Protein AF-A0A6I2V123-F1 (afdb_monomer)

Sequence (409 aa):
MFITFLPEGRRCRIRRNETILETARRNGVTIDSSCHGTRCCGRCRVRVAADEREEKLPAGEPLLRPADNRERMALSPAERNDGWHLACLSIPRHSIFVTVPSPARPLLIPTADGERLPGFDCNHAGSEEIPPFVIRKFGASYWDAYQYAPLMSAAASLIADSNGDPVCKLPFCVTIEAGAFGAEIVFPEAGHLPLPGGYRFHSVQELADLPDIDFSKGRIAEVLRAIRLLHAVGRPCVLKVEAPFTVLSMLMDSMVLFRGLRKERKFIETAMAKIRRNLVRYIGLAFEAGAEMISYADPSGVVEFVGPKIFREVSGRETVRLLKEVAGLRPGGIVHVCGKTSTSLEYMHLCTSETYELTGKHNFAEALLSVYDRHKVSITGHNCILVTAVPIPHQKVSFLHFPDDPDTG

InterPro domains:
  IPR000257 Uroporphyrinogen decarboxylase (URO-D) [PF01208] (139-381)
  IPR001041 2Fe-2S ferredoxin-type iron-sulfur binding domain [PF00111] (7-92)
  IPR001041 2Fe-2S ferredoxin-type iron-sulfur binding domain [PS51085] (1-104)
  IPR001041 2Fe-2S ferredoxin-type iron-sulfur binding domain [cd00207] (1-99)
  IPR012675 Beta-grasp domain superfamily [G3DSA:3.10.20.30] (1-105)
  IPR036010 2Fe-2S ferredoxin-like superfamily [SSF54292] (2-102)
  IPR038071 UROD/MetE-like superfamily [G3DSA:3.20.20.210] (113-386)
  IPR038071 UROD/MetE-like superfamily [SSF51726] (139-367)
  IPR052024 Methylcobamide/Methylated-thiol:CoM methyltransferase [PTHR47099] (134-374)

Organism: NCBI:txid2652285

Structure (mmCIF, N/CA/C/O backbone):
data_AF-A0A6I2V123-F1
#
_entry.id   AF-A0A6I2V123-F1
#
loop_
_atom_site.group_PDB
_atom_site.id
_atom_site.type_symbol
_atom_site.label_atom_id
_atom_site.label_alt_id
_atom_site.label_comp_id
_atom_site.label_asym_id
_atom_site.label_entity_id
_atom_site.label_seq_id
_atom_site.pdbx_PDB_ins_code
_atom_site.Cartn_x
_atom_site.Cartn_y
_atom_site.Cartn_z
_atom_site.occupancy
_atom_site.B_iso_or_equiv
_atom_site.auth_seq_id
_atom_site.auth_comp_id
_atom_site.auth_asym_id
_atom_site.auth_atom_id
_atom_site.pdbx_PDB_model_num
ATOM 1 N N . MET A 1 1 ? 25.988 -20.827 3.212 1.00 84.81 1 MET A N 1
ATOM 2 C CA . MET A 1 1 ? 26.289 -19.540 2.557 1.00 84.81 1 MET A CA 1
ATOM 3 C C . MET A 1 1 ? 25.852 -18.398 3.447 1.00 84.81 1 MET A C 1
ATOM 5 O O . MET A 1 1 ? 24.787 -18.477 4.066 1.00 84.81 1 MET A O 1
ATOM 9 N N . PHE A 1 2 ? 26.667 -17.355 3.506 1.00 88.25 2 PHE A N 1
ATOM 10 C CA . PHE A 1 2 ? 26.444 -16.181 4.341 1.00 88.25 2 PHE A CA 1
ATOM 11 C C . PHE A 1 2 ? 26.608 -14.893 3.533 1.00 88.25 2 PHE A C 1
ATOM 13 O O . PHE A 1 2 ? 27.440 -14.833 2.635 1.00 88.25 2 PHE A O 1
ATOM 20 N N . ILE A 1 3 ? 25.840 -13.861 3.880 1.00 91.31 3 ILE A N 1
ATOM 21 C CA . ILE A 1 3 ? 26.137 -12.481 3.487 1.00 91.31 3 ILE A CA 1
ATOM 22 C C . ILE A 1 3 ? 26.745 -11.786 4.694 1.00 91.31 3 ILE A C 1
ATOM 24 O O . ILE A 1 3 ? 26.155 -11.812 5.774 1.00 91.31 3 ILE A O 1
ATOM 28 N N . THR A 1 4 ? 27.885 -11.133 4.515 1.00 90.75 4 THR A N 1
ATOM 29 C CA . THR A 1 4 ? 28.401 -10.180 5.501 1.00 90.75 4 THR A CA 1
ATOM 30 C C . THR A 1 4 ? 28.123 -8.764 5.009 1.00 90.75 4 THR A C 1
ATOM 32 O O . THR A 1 4 ? 28.700 -8.338 4.010 1.00 90.75 4 THR A O 1
ATOM 35 N N . PHE A 1 5 ? 27.234 -8.043 5.695 1.00 88.56 5 PHE A N 1
ATOM 36 C CA . PHE A 1 5 ? 26.906 -6.658 5.366 1.00 88.56 5 PHE A CA 1
ATOM 37 C C . PHE A 1 5 ? 27.927 -5.699 5.980 1.00 88.56 5 PHE A C 1
ATOM 39 O O . PHE A 1 5 ? 28.125 -5.686 7.194 1.00 88.56 5 PHE A O 1
ATOM 46 N N . LEU A 1 6 ? 28.567 -4.891 5.142 1.00 87.38 6 LEU A N 1
ATOM 47 C CA . LEU A 1 6 ? 29.505 -3.837 5.525 1.00 87.38 6 LEU A CA 1
ATOM 48 C C . LEU A 1 6 ? 28.826 -2.462 5.389 1.00 87.38 6 LEU A C 1
ATOM 50 O O . LEU A 1 6 ? 27.975 -2.312 4.510 1.00 87.38 6 LEU A O 1
ATOM 54 N N . PRO A 1 7 ? 29.191 -1.459 6.214 1.00 79.69 7 PRO A N 1
ATOM 55 C CA . PRO A 1 7 ? 30.296 -1.460 7.183 1.00 79.69 7 PRO A CA 1
ATOM 56 C C . PRO A 1 7 ? 29.967 -2.096 8.544 1.00 79.69 7 PRO A C 1
ATOM 58 O O . PRO A 1 7 ? 30.878 -2.313 9.333 1.00 79.69 7 PRO A O 1
ATOM 61 N N . GLU A 1 8 ? 28.703 -2.428 8.821 1.00 80.19 8 GLU A N 1
ATOM 62 C CA . GLU A 1 8 ? 28.262 -2.945 10.131 1.00 80.19 8 GLU A CA 1
ATOM 63 C C . GLU A 1 8 ? 28.894 -4.290 10.539 1.00 80.19 8 GLU A C 1
ATOM 65 O O . GLU A 1 8 ? 28.833 -4.675 11.704 1.00 80.19 8 GLU A O 1
ATOM 70 N N . GLY A 1 9 ? 29.458 -5.044 9.592 1.00 82.31 9 GLY A N 1
ATOM 71 C CA . GLY A 1 9 ? 30.039 -6.366 9.834 1.00 82.31 9 GLY A CA 1
ATOM 72 C C . GLY A 1 9 ? 29.000 -7.452 10.136 1.00 82.31 9 GLY A C 1
ATOM 73 O O . GLY A 1 9 ? 29.358 -8.539 10.593 1.00 82.31 9 GLY A O 1
ATOM 74 N N . ARG A 1 10 ? 27.709 -7.192 9.887 1.00 82.25 10 ARG A N 1
ATOM 75 C CA . ARG A 1 10 ? 26.619 -8.102 10.255 1.00 82.25 10 ARG A CA 1
ATOM 76 C C . ARG A 1 10 ? 26.591 -9.315 9.329 1.00 82.25 10 ARG A C 1
ATOM 78 O O . ARG A 1 10 ? 26.244 -9.209 8.152 1.00 82.25 10 ARG A O 1
ATOM 85 N N . ARG A 1 11 ? 26.929 -10.487 9.870 1.00 89.50 11 ARG A N 1
ATOM 86 C CA . ARG A 1 11 ? 26.933 -11.759 9.137 1.00 89.50 11 ARG A CA 1
ATOM 87 C C . ARG A 1 11 ? 25.583 -12.462 9.253 1.00 89.50 11 ARG A C 1
ATOM 89 O O . ARG A 1 11 ? 25.158 -12.845 10.338 1.00 89.50 11 ARG A O 1
ATOM 96 N N . CYS A 1 12 ? 24.930 -12.661 8.117 1.00 88.25 12 CYS A N 1
ATOM 97 C CA . CYS A 1 12 ? 23.576 -13.188 8.007 1.00 88.25 12 CYS A CA 1
ATOM 98 C C . CYS A 1 12 ? 23.572 -14.480 7.187 1.00 88.25 12 CYS A C 1
ATOM 100 O O . CYS A 1 12 ? 24.242 -14.585 6.160 1.00 88.25 12 CYS A O 1
ATOM 102 N N . ARG A 1 13 ? 22.797 -15.480 7.617 1.00 87.81 13 ARG A N 1
ATOM 103 C CA . ARG A 1 13 ? 22.613 -16.726 6.857 1.00 87.81 13 ARG A CA 1
ATOM 104 C C . ARG A 1 13 ? 21.603 -16.516 5.725 1.00 87.81 13 ARG A C 1
ATOM 106 O O . ARG A 1 13 ? 20.495 -16.045 5.988 1.00 87.81 13 ARG A O 1
ATOM 113 N N . ILE A 1 14 ? 21.970 -16.942 4.516 1.00 85.06 14 ILE A N 1
ATOM 114 C CA . ILE A 1 14 ? 21.148 -16.851 3.296 1.00 85.06 14 ILE A CA 1
ATOM 115 C C . ILE A 1 14 ? 20.190 -18.049 3.219 1.00 85.06 14 ILE A C 1
ATOM 117 O O . ILE A 1 14 ? 20.600 -19.186 3.485 1.00 85.06 14 ILE A O 1
ATOM 121 N N . ARG A 1 15 ? 18.920 -17.815 2.871 1.00 82.12 15 ARG A N 1
ATOM 122 C CA . ARG A 1 15 ? 17.950 -18.858 2.497 1.00 82.12 15 ARG A CA 1
ATOM 123 C C . ARG A 1 15 ? 18.047 -19.172 1.001 1.00 82.12 15 ARG A C 1
ATOM 125 O O . ARG A 1 15 ? 18.582 -18.400 0.212 1.00 82.12 15 ARG A O 1
ATOM 132 N N . ARG A 1 16 ? 17.555 -20.341 0.592 1.00 76.19 16 ARG A N 1
ATOM 133 C CA . ARG A 1 16 ? 17.550 -20.725 -0.826 1.00 76.19 16 ARG A CA 1
ATOM 134 C C . ARG A 1 16 ? 16.728 -19.704 -1.626 1.00 76.19 16 ARG A C 1
ATOM 136 O O . ARG A 1 16 ? 15.660 -19.320 -1.176 1.00 76.19 16 ARG A O 1
ATOM 143 N N . ASN A 1 17 ? 17.245 -19.270 -2.779 1.00 77.12 17 ASN A N 1
ATOM 144 C CA . ASN A 1 17 ? 16.608 -18.291 -3.675 1.00 77.12 17 ASN A CA 1
ATOM 145 C C . ASN A 1 17 ? 16.329 -16.894 -3.072 1.00 77.12 17 ASN A C 1
ATOM 147 O O . ASN A 1 17 ? 15.628 -16.100 -3.696 1.00 77.12 17 ASN A O 1
ATOM 151 N N . GLU A 1 18 ? 16.922 -16.562 -1.920 1.00 82.81 18 GLU A N 1
ATOM 152 C CA . GLU A 1 18 ? 16.744 -15.265 -1.256 1.00 82.81 18 GLU A CA 1
ATOM 153 C C . GLU A 1 18 ? 17.594 -14.175 -1.912 1.00 82.81 18 GLU A C 1
ATOM 155 O O . GLU A 1 18 ? 18.779 -14.365 -2.198 1.00 82.81 18 GLU A O 1
ATOM 160 N N . THR A 1 19 ? 16.987 -13.014 -2.153 1.00 88.31 19 THR A N 1
ATOM 161 C CA . THR A 1 19 ? 17.714 -11.842 -2.639 1.00 88.31 19 THR A CA 1
ATOM 162 C C . THR A 1 19 ? 18.551 -11.210 -1.524 1.00 88.31 19 THR A C 1
ATOM 164 O O . THR A 1 19 ? 18.300 -11.397 -0.326 1.00 88.31 19 THR A O 1
ATOM 167 N N . ILE A 1 20 ? 19.545 -10.403 -1.901 1.00 89.88 20 ILE A N 1
ATOM 168 C CA . ILE A 1 20 ? 20.339 -9.626 -0.938 1.00 89.88 20 ILE A CA 1
ATOM 169 C C . ILE A 1 20 ? 19.429 -8.696 -0.118 1.00 89.88 20 ILE A C 1
ATOM 171 O O . ILE A 1 20 ? 19.618 -8.577 1.092 1.00 89.88 20 ILE A O 1
ATOM 175 N N . LEU A 1 21 ? 18.424 -8.067 -0.745 1.00 84.94 21 LEU A N 1
ATOM 176 C CA . LEU A 1 21 ? 17.516 -7.142 -0.059 1.00 84.94 21 LEU A CA 1
ATOM 177 C C . LEU A 1 21 ? 16.615 -7.853 0.961 1.00 84.94 21 LEU A C 1
ATOM 179 O O . LEU A 1 21 ? 16.441 -7.346 2.066 1.00 84.94 21 LEU A O 1
ATOM 183 N N . GLU A 1 22 ? 16.056 -9.013 0.614 1.00 79.38 22 GLU A N 1
ATOM 184 C CA . GLU A 1 22 ? 15.248 -9.818 1.546 1.00 79.38 22 GLU A CA 1
ATOM 185 C C . GLU A 1 22 ? 16.093 -10.273 2.743 1.00 79.38 22 GLU A C 1
ATOM 187 O O . GLU A 1 22 ? 15.692 -10.096 3.897 1.00 79.38 22 GLU A O 1
ATOM 192 N N . THR A 1 23 ? 17.320 -10.744 2.478 1.00 85.06 23 THR A N 1
ATOM 193 C CA . THR A 1 23 ? 18.261 -11.133 3.537 1.00 85.06 23 THR A CA 1
ATOM 194 C C . THR A 1 23 ? 18.589 -9.949 4.450 1.00 85.06 23 THR A C 1
ATOM 196 O O . THR A 1 23 ? 18.625 -10.111 5.670 1.00 85.06 23 THR A O 1
ATOM 199 N N . ALA A 1 24 ? 18.807 -8.756 3.891 1.00 84.06 24 ALA A N 1
ATOM 200 C CA . ALA A 1 24 ? 19.090 -7.548 4.662 1.00 84.06 24 ALA A CA 1
ATOM 201 C C . ALA A 1 24 ? 17.921 -7.187 5.590 1.00 84.06 24 ALA A C 1
ATOM 203 O O . ALA A 1 24 ? 18.110 -7.066 6.801 1.00 84.06 24 ALA A O 1
ATOM 204 N N . ARG A 1 25 ? 16.696 -7.127 5.050 1.00 79.50 25 ARG A N 1
ATOM 205 C CA . ARG A 1 25 ? 15.478 -6.778 5.800 1.00 79.50 25 ARG A CA 1
ATOM 206 C C . ARG A 1 25 ? 15.217 -7.707 6.971 1.00 79.50 25 ARG A C 1
ATOM 208 O O . ARG A 1 25 ? 15.036 -7.244 8.093 1.00 79.50 25 ARG A O 1
ATOM 215 N N . ARG A 1 26 ? 15.265 -9.019 6.729 1.00 77.69 26 ARG A N 1
ATOM 216 C CA . ARG A 1 26 ? 15.027 -10.037 7.761 1.00 77.69 26 ARG A CA 1
ATOM 217 C C . ARG A 1 26 ? 16.017 -9.955 8.922 1.00 77.69 26 ARG A C 1
ATOM 219 O O . ARG A 1 26 ? 15.703 -10.392 10.025 1.00 77.69 26 ARG A O 1
ATOM 226 N N . ASN A 1 27 ? 17.215 -9.432 8.673 1.00 75.56 27 ASN A N 1
ATOM 227 C CA . ASN A 1 27 ? 18.270 -9.311 9.673 1.00 75.56 27 ASN A CA 1
ATOM 228 C C . ASN A 1 27 ? 18.490 -7.857 10.120 1.00 75.56 27 ASN A C 1
ATOM 230 O O . ASN A 1 27 ? 19.518 -7.568 10.730 1.00 75.56 27 ASN A O 1
ATOM 234 N N . GLY A 1 28 ? 17.544 -6.953 9.833 1.00 69.06 28 GLY A N 1
ATOM 235 C CA . GLY A 1 28 ? 17.566 -5.561 10.287 1.00 69.06 28 GLY A CA 1
ATOM 236 C C . GLY A 1 28 ? 18.728 -4.735 9.731 1.00 69.06 28 GLY A C 1
ATOM 237 O O . GLY A 1 28 ? 19.236 -3.874 10.445 1.00 69.06 28 GLY A O 1
ATOM 238 N N . VAL A 1 29 ? 19.194 -5.045 8.518 1.00 77.69 29 VAL A N 1
ATOM 239 C CA . VAL A 1 29 ? 20.164 -4.237 7.766 1.00 77.69 29 VAL A CA 1
ATOM 240 C C . VAL A 1 29 ? 19.400 -3.356 6.787 1.00 77.69 29 VAL A C 1
ATOM 242 O O . VAL A 1 29 ? 18.635 -3.851 5.954 1.00 77.69 29 VAL A O 1
ATOM 245 N N . THR A 1 30 ? 19.619 -2.049 6.869 1.00 77.44 30 THR A N 1
ATOM 246 C CA . THR A 1 30 ? 18.922 -1.076 6.027 1.00 77.44 30 THR A CA 1
ATOM 247 C C . THR A 1 30 ? 19.626 -0.929 4.684 1.00 77.44 30 THR A C 1
ATOM 249 O O . THR A 1 30 ? 20.779 -0.521 4.617 1.00 77.44 30 THR A O 1
ATOM 252 N N . ILE A 1 31 ? 18.909 -1.223 3.600 1.00 79.12 31 ILE A N 1
ATOM 253 C CA . ILE A 1 31 ? 19.313 -0.919 2.222 1.00 79.12 31 ILE A CA 1
ATOM 254 C C . ILE A 1 31 ? 18.216 -0.046 1.617 1.00 79.12 31 ILE A C 1
ATOM 256 O O . ILE A 1 31 ? 17.032 -0.402 1.702 1.00 79.12 31 ILE A O 1
ATOM 260 N N . ASP A 1 32 ? 18.596 1.070 0.987 1.00 74.06 32 ASP A N 1
ATOM 261 C CA . ASP A 1 32 ? 17.635 1.952 0.319 1.00 74.06 32 ASP A CA 1
ATOM 262 C C . ASP A 1 32 ? 16.804 1.156 -0.693 1.00 74.06 32 ASP A C 1
ATOM 264 O O . ASP A 1 32 ? 17.312 0.526 -1.614 1.00 74.06 32 ASP A O 1
ATOM 268 N N . SER A 1 33 ? 15.493 1.122 -0.497 1.00 70.69 33 SER A N 1
ATOM 269 C CA . SER A 1 33 ? 14.591 0.347 -1.338 1.00 70.69 33 SER A CA 1
ATOM 270 C C . SER A 1 33 ? 13.210 0.985 -1.384 1.00 70.69 33 SER A C 1
ATOM 272 O O . SER A 1 33 ? 12.228 0.380 -0.965 1.00 70.69 33 SER A O 1
ATOM 274 N N . SER A 1 34 ? 13.114 2.200 -1.941 1.00 64.62 34 SER A N 1
ATOM 275 C CA . SER A 1 34 ? 11.856 2.969 -2.004 1.00 64.62 34 SER A CA 1
ATOM 276 C C . SER A 1 34 ? 10.648 2.216 -2.571 1.00 64.62 34 SER A C 1
ATOM 278 O O . SER A 1 34 ? 9.540 2.467 -2.124 1.00 64.62 34 SER A O 1
ATOM 280 N N . CYS A 1 35 ? 10.844 1.275 -3.502 1.00 58.53 35 CYS A N 1
ATOM 281 C CA . CYS A 1 35 ? 9.759 0.448 -4.054 1.00 58.53 35 CYS A CA 1
ATOM 282 C C . CYS A 1 35 ? 9.434 -0.821 -3.257 1.00 58.53 35 CYS A C 1
ATOM 284 O O . CYS A 1 35 ? 8.766 -1.721 -3.759 1.00 58.53 35 CYS A O 1
ATOM 286 N N . HIS A 1 36 ? 10.009 -0.982 -2.074 1.00 63.00 36 HIS A N 1
ATOM 287 C CA . HIS A 1 36 ? 9.826 -2.160 -1.239 1.00 63.00 36 HIS A CA 1
ATOM 288 C C . HIS A 1 36 ? 10.234 -3.499 -1.885 1.00 63.00 36 HIS A C 1
ATOM 290 O O . HIS A 1 36 ? 9.840 -4.560 -1.420 1.00 63.00 36 HIS A O 1
ATOM 296 N N . GLY A 1 37 ? 11.128 -3.487 -2.877 1.00 68.62 37 GLY A N 1
ATOM 297 C CA . GLY A 1 37 ? 11.590 -4.720 -3.527 1.00 68.62 37 GLY A CA 1
ATOM 298 C C . GLY A 1 37 ? 10.662 -5.224 -4.635 1.00 68.62 37 GLY A C 1
ATOM 299 O O . GLY A 1 37 ? 10.916 -6.290 -5.180 1.00 68.62 37 GLY A O 1
ATOM 300 N N . THR A 1 38 ? 9.677 -4.424 -5.062 1.00 61.72 38 THR A N 1
ATOM 301 C CA . THR A 1 38 ? 8.837 -4.675 -6.257 1.00 61.72 38 THR A CA 1
ATOM 302 C C . THR A 1 38 ? 9.602 -4.563 -7.587 1.00 61.72 38 THR A C 1
ATOM 304 O O . THR A 1 38 ? 9.029 -4.716 -8.663 1.00 61.72 38 THR A O 1
ATOM 307 N N . ARG A 1 39 ? 10.927 -4.346 -7.531 1.00 71.25 39 ARG A N 1
ATOM 308 C CA . ARG A 1 39 ? 11.857 -4.373 -8.676 1.00 71.25 39 ARG A CA 1
ATOM 309 C C . ARG A 1 39 ? 11.611 -3.272 -9.714 1.00 71.25 39 ARG A C 1
ATOM 311 O O . ARG A 1 39 ? 11.943 -3.462 -10.884 1.00 71.25 39 ARG A O 1
ATOM 318 N N . CYS A 1 40 ? 11.063 -2.128 -9.301 1.00 63.97 40 CYS A N 1
ATOM 319 C CA . CYS A 1 40 ? 10.809 -0.994 -10.196 1.00 63.97 40 CYS A CA 1
ATOM 320 C C . CYS A 1 40 ? 11.721 0.226 -9.956 1.00 63.97 40 CYS A C 1
ATOM 322 O O . CYS A 1 40 ? 11.899 1.013 -10.880 1.00 63.97 40 CYS A O 1
ATOM 324 N N . CYS A 1 41 ? 12.339 0.389 -8.767 1.00 62.72 41 CYS A N 1
ATOM 325 C CA . CYS A 1 41 ? 13.022 1.658 -8.444 1.00 62.72 41 CYS A CA 1
ATOM 326 C C . CYS A 1 41 ? 14.517 1.790 -8.754 1.00 62.72 41 CYS A C 1
ATOM 328 O O . CYS A 1 41 ? 15.009 2.910 -8.844 1.00 62.72 41 CYS A O 1
ATOM 330 N N . GLY A 1 42 ? 15.268 0.687 -8.831 1.00 72.06 42 GLY A N 1
ATOM 331 C CA . GLY A 1 42 ? 16.724 0.733 -9.043 1.00 72.06 42 GLY A CA 1
ATOM 332 C C . GLY A 1 42 ? 17.558 1.356 -7.906 1.00 72.06 42 GLY A C 1
ATOM 333 O O . GLY A 1 42 ? 18.739 1.636 -8.108 1.00 72.06 42 GLY A O 1
ATOM 334 N N . ARG A 1 43 ? 16.973 1.571 -6.718 1.00 75.75 43 ARG A N 1
ATOM 335 C CA . ARG A 1 43 ? 17.644 2.215 -5.567 1.00 75.75 43 ARG A CA 1
ATOM 336 C C . ARG A 1 43 ? 18.351 1.273 -4.603 1.00 75.75 43 ARG A C 1
ATOM 338 O O . ARG A 1 43 ? 19.215 1.717 -3.861 1.00 75.75 43 ARG A O 1
ATOM 345 N N . CYS A 1 44 ? 18.039 -0.020 -4.674 1.00 80.75 44 CYS A N 1
ATOM 346 C CA . CYS A 1 44 ? 18.603 -1.089 -3.845 1.00 80.75 44 CYS A CA 1
ATOM 347 C C . CYS A 1 44 ? 20.080 -1.384 -4.174 1.00 80.75 44 CYS A C 1
ATOM 349 O O . CYS A 1 44 ? 20.469 -2.538 -4.285 1.00 80.75 44 CYS A O 1
ATOM 351 N N . ARG A 1 45 ? 20.899 -0.352 -4.389 1.00 86.69 45 ARG A N 1
ATOM 352 C CA . ARG A 1 45 ? 22.270 -0.439 -4.886 1.00 86.69 45 ARG A CA 1
ATOM 353 C C . ARG A 1 45 ? 23.205 -0.912 -3.783 1.00 86.69 45 ARG A C 1
ATOM 355 O O . ARG A 1 45 ? 23.288 -0.304 -2.720 1.00 86.69 45 ARG A O 1
ATOM 362 N N . VAL A 1 46 ? 23.939 -1.973 -4.073 1.00 89.62 46 VAL A N 1
ATOM 363 C CA . VAL A 1 46 ? 24.966 -2.533 -3.198 1.00 89.62 46 VAL A CA 1
ATOM 364 C C . VAL A 1 46 ? 26.182 -2.912 -4.017 1.00 89.62 46 VAL A C 1
ATOM 366 O O . VAL A 1 46 ? 26.065 -3.182 -5.213 1.00 89.62 46 VAL A O 1
ATOM 369 N N . ARG A 1 47 ? 27.342 -2.971 -3.371 1.00 90.19 47 ARG A N 1
ATOM 370 C CA . ARG A 1 47 ? 28.542 -3.527 -3.988 1.00 90.19 47 ARG A CA 1
ATOM 371 C C . ARG A 1 47 ? 28.795 -4.925 -3.445 1.00 90.19 47 ARG A C 1
ATOM 373 O O . ARG A 1 47 ? 28.780 -5.115 -2.230 1.00 90.19 47 ARG A O 1
ATOM 380 N N . VAL A 1 48 ? 29.007 -5.889 -4.332 1.00 90.25 48 VAL A N 1
ATOM 381 C CA . VAL A 1 48 ? 29.190 -7.300 -3.981 1.00 90.25 48 VAL A CA 1
ATOM 382 C C . VAL A 1 48 ? 30.626 -7.722 -4.250 1.00 90.25 48 VAL A C 1
ATOM 384 O O . VAL A 1 48 ? 31.182 -7.424 -5.303 1.00 90.25 48 VAL A O 1
ATOM 387 N N . ALA A 1 49 ? 31.210 -8.438 -3.295 1.00 87.19 49 ALA A N 1
ATOM 388 C CA . ALA A 1 49 ? 32.515 -9.073 -3.420 1.00 87.19 49 ALA A CA 1
ATOM 389 C C . ALA A 1 49 ? 32.458 -10.511 -2.881 1.00 87.19 49 ALA A C 1
ATOM 391 O O . ALA A 1 49 ? 31.600 -10.843 -2.059 1.00 87.19 49 ALA A O 1
ATOM 392 N N . ALA A 1 50 ? 33.361 -11.372 -3.348 1.00 78.69 50 ALA A N 1
ATOM 393 C CA . ALA A 1 50 ? 33.492 -12.735 -2.836 1.00 78.69 50 ALA A CA 1
ATOM 394 C C . ALA A 1 50 ? 33.954 -12.717 -1.370 1.00 78.69 50 ALA A C 1
ATOM 396 O O . ALA A 1 50 ? 34.812 -11.910 -1.015 1.00 78.69 50 ALA A O 1
ATOM 397 N N . ASP A 1 51 ? 33.419 -13.604 -0.522 1.00 75.75 51 ASP A N 1
ATOM 398 C CA . ASP A 1 51 ? 34.005 -13.829 0.804 1.00 75.75 51 ASP A CA 1
ATOM 399 C C . ASP A 1 51 ? 35.174 -14.814 0.697 1.00 75.75 51 ASP A C 1
ATOM 401 O O . ASP A 1 51 ? 34.981 -16.025 0.735 1.00 75.75 51 ASP A O 1
ATOM 405 N N . GLU A 1 52 ? 36.392 -14.283 0.563 1.00 68.31 52 GLU A N 1
ATOM 406 C CA . GLU A 1 52 ? 37.634 -15.059 0.395 1.00 68.31 52 GLU A CA 1
ATOM 407 C C . GLU A 1 52 ? 37.987 -15.952 1.602 1.00 68.31 52 GLU A C 1
ATOM 409 O O . GLU A 1 52 ? 38.921 -16.751 1.531 1.00 68.31 52 GLU A O 1
ATOM 414 N N . ARG A 1 53 ? 37.258 -15.825 2.722 1.00 66.56 53 ARG A N 1
ATOM 415 C CA . ARG A 1 53 ? 37.449 -16.648 3.928 1.00 66.56 53 ARG A CA 1
ATOM 416 C C . ARG A 1 53 ? 36.748 -18.004 3.845 1.00 66.56 53 ARG A C 1
ATOM 418 O O . ARG A 1 53 ? 37.050 -18.873 4.659 1.00 66.56 53 ARG A O 1
ATOM 425 N N . GLU A 1 54 ? 35.799 -18.182 2.925 1.00 57.00 54 GLU A N 1
ATOM 426 C CA . GLU A 1 54 ? 35.159 -19.476 2.662 1.00 57.00 54 GLU A CA 1
ATOM 427 C C . GLU A 1 54 ? 35.679 -20.085 1.352 1.00 57.00 54 GLU A C 1
ATOM 429 O O . GLU A 1 54 ? 36.205 -19.366 0.510 1.00 57.00 54 GLU A O 1
ATOM 434 N N . GLU A 1 55 ? 35.605 -21.421 1.247 1.00 54.28 55 GLU A N 1
ATOM 435 C CA . GLU A 1 55 ? 36.161 -22.290 0.190 1.00 54.28 55 GLU A CA 1
ATOM 436 C C . GLU A 1 55 ? 36.445 -21.616 -1.162 1.00 54.28 55 GLU A C 1
ATOM 438 O O . GLU A 1 55 ? 35.594 -20.918 -1.712 1.00 54.28 55 GLU A O 1
ATOM 443 N N . LYS A 1 56 ? 37.626 -21.917 -1.736 1.00 58.16 56 LYS A N 1
ATOM 444 C CA . LYS A 1 56 ? 38.028 -21.501 -3.090 1.00 58.16 56 LYS A CA 1
ATOM 445 C C . LYS A 1 56 ? 36.860 -21.689 -4.061 1.00 58.16 56 LYS A C 1
ATOM 447 O O . LYS A 1 56 ? 36.541 -22.820 -4.425 1.00 58.16 56 LYS A O 1
ATOM 452 N N . LEU A 1 57 ? 36.259 -20.575 -4.483 1.00 60.16 57 LEU A N 1
ATOM 453 C CA . LEU A 1 57 ? 35.241 -20.570 -5.527 1.00 60.16 57 LEU A CA 1
ATOM 454 C C . LEU A 1 57 ? 35.771 -21.331 -6.753 1.00 60.16 57 LEU A C 1
ATOM 456 O O . LEU A 1 57 ? 36.914 -21.085 -7.161 1.00 60.16 57 LEU A O 1
ATOM 460 N N . PRO A 1 58 ? 34.977 -22.234 -7.356 1.00 60.25 58 PRO A N 1
ATOM 461 C CA . PRO A 1 58 ? 35.332 -22.838 -8.630 1.00 60.25 58 PRO A CA 1
ATOM 462 C C . PRO A 1 58 ? 35.623 -21.732 -9.650 1.00 60.25 58 PRO A C 1
ATOM 464 O O . PRO A 1 58 ? 34.866 -20.765 -9.773 1.00 60.25 58 PRO A O 1
ATOM 467 N N . ALA A 1 59 ? 36.751 -21.840 -10.353 1.00 55.56 59 ALA A N 1
ATOM 468 C CA . ALA A 1 59 ? 37.199 -20.802 -11.273 1.00 55.56 59 ALA A CA 1
ATOM 469 C C . ALA A 1 59 ? 36.129 -20.526 -12.345 1.00 55.56 59 ALA A C 1
ATOM 471 O O . ALA A 1 59 ? 35.784 -21.408 -13.127 1.00 55.56 59 ALA A O 1
ATOM 472 N N . GLY A 1 60 ? 35.624 -19.290 -12.384 1.00 62.41 60 GLY A N 1
ATOM 473 C CA . GLY A 1 60 ? 34.649 -18.838 -13.380 1.00 62.41 60 GLY A CA 1
ATOM 474 C C . GLY A 1 60 ? 33.174 -18.925 -12.970 1.00 62.41 60 GLY A C 1
ATOM 475 O O . GLY A 1 60 ? 32.322 -18.548 -13.775 1.00 62.41 60 GLY A O 1
ATOM 476 N N . GLU A 1 61 ? 32.838 -19.363 -11.750 1.00 66.94 61 GLU A N 1
ATOM 477 C CA . GLU A 1 61 ? 31.445 -19.331 -11.282 1.00 66.94 61 GLU A CA 1
ATOM 478 C C . GLU A 1 61 ? 31.006 -17.924 -10.826 1.00 66.94 61 GLU A C 1
ATOM 480 O O . GLU A 1 61 ? 31.720 -17.253 -10.075 1.00 66.94 61 GLU A O 1
ATOM 485 N N . PRO A 1 62 ? 29.826 -17.437 -11.263 1.00 75.94 62 PRO A N 1
ATOM 486 C CA . PRO A 1 62 ? 29.351 -16.113 -10.886 1.00 75.94 62 PRO A CA 1
ATOM 487 C C . PRO A 1 62 ? 28.842 -16.092 -9.436 1.00 75.94 62 PRO A C 1
ATOM 489 O O . PRO A 1 62 ? 28.023 -16.922 -9.040 1.00 75.94 62 PRO A O 1
ATOM 492 N N . LEU A 1 63 ? 29.251 -15.070 -8.673 1.00 77.81 63 LEU A N 1
ATOM 493 C CA . LEU A 1 63 ? 28.851 -14.863 -7.268 1.00 77.81 63 LEU A CA 1
ATOM 494 C C . LEU A 1 63 ? 27.334 -14.746 -7.070 1.00 77.81 63 LEU A C 1
ATOM 496 O O . LEU A 1 63 ? 26.797 -15.108 -6.020 1.00 77.81 63 LEU A O 1
ATOM 500 N N . LEU A 1 64 ? 26.648 -14.228 -8.085 1.00 82.44 64 LEU A N 1
ATOM 501 C CA . LEU A 1 64 ? 25.215 -13.983 -8.105 1.00 82.44 64 LEU A CA 1
ATOM 502 C C . LEU A 1 64 ? 24.581 -14.708 -9.293 1.00 82.44 64 LEU A C 1
ATOM 504 O O . LEU A 1 64 ? 25.234 -15.030 -10.288 1.00 82.44 64 LEU A O 1
ATOM 508 N N . ARG A 1 65 ? 23.267 -14.924 -9.223 1.00 77.75 65 ARG A N 1
ATOM 509 C CA . ARG A 1 65 ? 22.479 -15.280 -10.408 1.00 77.75 65 ARG A CA 1
ATOM 510 C C . ARG A 1 65 ? 22.681 -14.214 -11.509 1.00 77.75 65 ARG A C 1
ATOM 512 O O . ARG A 1 65 ? 22.817 -13.040 -11.169 1.00 77.75 65 ARG A O 1
ATOM 519 N N . PRO A 1 66 ? 22.691 -14.593 -12.807 1.00 67.44 66 PRO A N 1
ATOM 520 C CA . PRO A 1 66 ? 22.884 -13.638 -13.893 1.00 67.44 66 PRO A CA 1
ATOM 521 C C . PRO A 1 66 ? 21.953 -12.431 -13.796 1.00 67.44 66 PRO A C 1
ATOM 523 O O . PRO A 1 66 ? 20.762 -12.592 -13.523 1.00 67.44 66 PRO A O 1
ATOM 526 N N . ALA A 1 67 ? 22.520 -11.252 -14.064 1.00 60.59 67 ALA A N 1
ATOM 527 C CA . ALA A 1 67 ? 21.819 -9.979 -13.999 1.00 60.59 67 ALA A CA 1
ATOM 528 C C . ALA A 1 67 ? 20.570 -9.983 -14.886 1.00 60.59 67 ALA A C 1
ATOM 530 O O . ALA A 1 67 ? 20.660 -10.212 -16.101 1.00 60.59 67 ALA A O 1
ATOM 531 N N . ASP A 1 68 ? 19.432 -9.684 -14.263 1.00 66.31 68 ASP A N 1
ATOM 532 C CA . ASP A 1 68 ? 18.157 -9.428 -14.928 1.00 66.31 68 ASP A CA 1
ATOM 533 C C . ASP A 1 68 ? 18.314 -8.241 -15.903 1.00 66.31 68 ASP A C 1
ATOM 535 O O . ASP A 1 68 ? 19.135 -7.341 -15.688 1.00 66.31 68 ASP A O 1
ATOM 539 N N . ASN A 1 69 ? 17.518 -8.200 -16.975 1.00 62.91 69 ASN A N 1
ATOM 540 C CA . ASN A 1 69 ? 17.462 -7.062 -17.896 1.00 62.91 69 ASN A CA 1
ATOM 541 C C . ASN A 1 69 ? 17.280 -5.736 -17.143 1.00 62.91 69 ASN A C 1
ATOM 543 O O . ASN A 1 69 ? 17.912 -4.741 -17.490 1.00 62.91 69 ASN A O 1
ATOM 547 N N . ARG A 1 70 ? 16.507 -5.741 -16.052 1.00 64.06 70 ARG A N 1
ATOM 548 C CA . ARG A 1 70 ? 16.287 -4.556 -15.208 1.00 64.06 70 ARG A CA 1
ATOM 549 C C . ARG A 1 70 ? 17.557 -4.044 -14.531 1.00 64.06 70 ARG A C 1
ATOM 551 O O . ARG A 1 70 ? 17.754 -2.838 -14.423 1.00 64.06 70 ARG A O 1
ATOM 558 N N . GLU A 1 71 ? 18.446 -4.938 -14.108 1.00 72.31 71 GLU A N 1
ATOM 559 C CA . GLU A 1 71 ? 19.728 -4.558 -13.508 1.00 72.31 71 GLU A CA 1
ATOM 560 C C . GLU A 1 71 ? 20.679 -3.977 -14.556 1.00 72.31 71 GLU A C 1
ATOM 562 O O . GLU A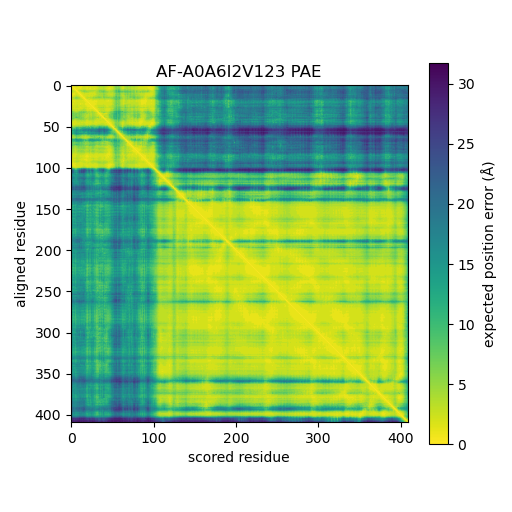 1 71 ? 21.317 -2.954 -14.316 1.00 72.31 71 GLU A O 1
ATOM 567 N N . ARG A 1 72 ? 20.698 -4.565 -15.760 1.00 70.44 72 ARG A N 1
ATOM 568 C CA . ARG A 1 72 ? 21.472 -4.044 -16.901 1.00 70.44 72 ARG A CA 1
ATOM 569 C C . ARG A 1 72 ? 21.012 -2.659 -17.353 1.00 70.44 72 ARG A C 1
ATOM 571 O O . ARG A 1 72 ? 21.797 -1.938 -17.960 1.00 70.44 72 ARG A O 1
ATOM 578 N N . MET A 1 73 ? 19.753 -2.318 -17.088 1.00 63.91 73 MET A N 1
ATOM 579 C CA . MET A 1 73 ? 19.169 -1.012 -17.389 1.00 63.91 73 MET A CA 1
ATOM 580 C C . MET A 1 73 ? 19.405 0.012 -16.274 1.00 63.91 73 MET A C 1
ATOM 582 O O . MET A 1 73 ? 19.562 1.193 -16.565 1.00 63.91 73 MET A O 1
ATOM 586 N N . ALA A 1 74 ? 19.426 -0.422 -15.012 1.00 65.50 74 ALA A N 1
ATOM 587 C CA . ALA A 1 74 ? 19.618 0.461 -13.863 1.00 65.50 74 ALA A CA 1
ATOM 588 C C . ALA A 1 74 ? 21.090 0.804 -13.580 1.00 65.50 74 ALA A C 1
ATOM 590 O O . ALA A 1 74 ? 21.355 1.813 -12.923 1.00 65.50 74 ALA A O 1
ATOM 591 N N . LEU A 1 75 ? 22.020 -0.042 -14.036 1.00 75.69 75 LEU A N 1
ATOM 592 C CA . LEU A 1 75 ? 23.459 0.089 -13.818 1.00 75.69 75 LEU A CA 1
ATOM 593 C C . LEU A 1 75 ? 24.214 0.067 -15.150 1.00 75.69 75 LEU A C 1
ATOM 595 O O . LEU A 1 75 ? 24.037 -0.830 -15.985 1.00 75.69 75 LEU A O 1
ATOM 599 N N . SER A 1 76 ? 25.111 1.034 -15.324 1.00 76.19 76 SER A N 1
ATOM 600 C CA . SER A 1 76 ? 26.022 1.091 -16.464 1.00 76.19 76 SER A CA 1
ATOM 601 C C . SER A 1 76 ? 26.920 -0.158 -16.531 1.00 76.19 76 SER A C 1
ATOM 603 O O . SER A 1 76 ? 27.131 -0.842 -15.524 1.00 76.19 76 SER A O 1
ATOM 605 N N . PRO A 1 77 ? 27.473 -0.498 -17.711 1.00 76.94 77 PRO A N 1
ATOM 606 C CA . PRO A 1 77 ? 28.439 -1.591 -17.823 1.00 76.94 77 PRO A CA 1
ATOM 607 C C . PRO A 1 77 ? 29.646 -1.428 -16.885 1.00 76.94 77 PRO A C 1
ATOM 609 O O . PRO A 1 77 ? 30.106 -2.418 -16.328 1.00 76.94 77 PRO A O 1
ATOM 612 N N . ALA A 1 78 ? 30.111 -0.191 -16.674 1.00 77.94 78 ALA A N 1
ATOM 613 C CA . ALA A 1 78 ? 31.205 0.115 -15.755 1.00 77.94 78 ALA A CA 1
ATOM 614 C C . ALA A 1 78 ? 30.818 -0.164 -14.295 1.00 77.94 78 ALA A C 1
ATOM 616 O O . ALA A 1 78 ? 31.519 -0.908 -13.621 1.00 77.94 78 ALA A O 1
ATOM 617 N N . GLU A 1 79 ? 29.657 0.328 -13.838 1.00 81.06 79 GLU A N 1
ATOM 618 C CA . GLU A 1 79 ? 29.157 0.047 -12.483 1.00 81.06 79 GLU A CA 1
ATOM 619 C C . GLU A 1 79 ? 29.046 -1.467 -12.233 1.00 81.06 79 GLU A C 1
ATOM 621 O O . GLU A 1 79 ? 29.484 -1.957 -11.193 1.00 81.06 79 GLU A O 1
ATOM 626 N N . ARG A 1 80 ? 28.517 -2.229 -13.200 1.00 81.44 80 ARG A N 1
ATOM 627 C CA . ARG A 1 80 ? 28.401 -3.694 -13.084 1.00 81.44 80 ARG 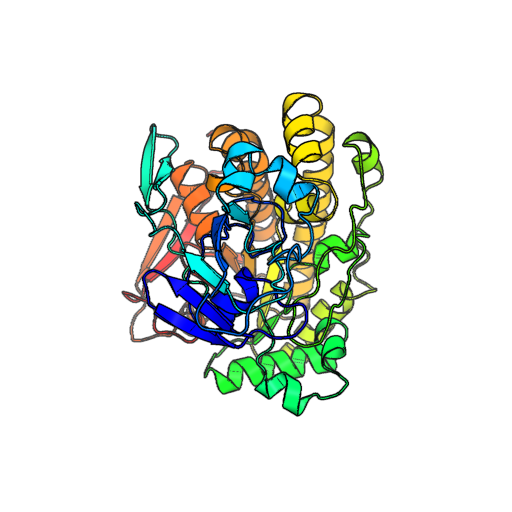A CA 1
ATOM 628 C C . ARG A 1 80 ? 29.760 -4.391 -13.028 1.00 81.44 80 ARG A C 1
ATOM 630 O O . ARG A 1 80 ? 29.917 -5.328 -12.251 1.00 81.44 80 ARG A O 1
ATOM 637 N N . ASN A 1 81 ? 30.738 -3.933 -13.809 1.00 81.69 81 ASN A N 1
ATOM 638 C CA . ASN A 1 81 ? 32.105 -4.457 -13.749 1.00 81.69 81 ASN A CA 1
ATOM 639 C C . ASN A 1 81 ? 32.793 -4.133 -12.414 1.00 81.69 81 ASN A C 1
ATOM 641 O O . ASN A 1 81 ? 33.562 -4.948 -11.914 1.00 81.69 81 ASN A O 1
ATOM 645 N N . ASP A 1 82 ? 32.459 -2.999 -11.800 1.00 83.56 82 ASP A N 1
ATOM 646 C CA . ASP A 1 82 ? 32.967 -2.598 -10.483 1.00 83.56 82 ASP A CA 1
ATOM 647 C C . ASP A 1 82 ? 32.299 -3.350 -9.312 1.00 83.56 82 ASP A C 1
ATOM 649 O O . ASP A 1 82 ? 32.616 -3.098 -8.140 1.00 83.56 82 ASP A O 1
ATOM 653 N N . GLY A 1 83 ? 31.391 -4.286 -9.615 1.00 84.75 83 GLY A N 1
ATOM 654 C CA . GLY A 1 83 ? 30.677 -5.120 -8.650 1.00 84.75 83 GLY A CA 1
ATOM 655 C C . GLY A 1 83 ? 29.425 -4.463 -8.071 1.00 84.75 83 GLY A C 1
ATOM 656 O O . GLY A 1 83 ? 28.970 -4.877 -7.003 1.00 84.75 83 GLY A O 1
ATOM 657 N N . TRP A 1 84 ? 28.876 -3.426 -8.715 1.00 88.25 84 TRP A N 1
ATOM 658 C CA . TRP A 1 84 ? 27.584 -2.866 -8.321 1.00 88.25 84 TRP A CA 1
ATOM 659 C C . TRP A 1 84 ? 26.431 -3.729 -8.797 1.00 88.25 84 TRP A C 1
ATOM 661 O O . TRP A 1 84 ? 26.376 -4.164 -9.948 1.00 88.25 84 TRP A O 1
ATOM 671 N N . HIS A 1 85 ? 25.472 -3.886 -7.895 1.00 89.94 85 HIS A N 1
ATOM 672 C CA . HIS A 1 85 ? 24.310 -4.721 -8.084 1.00 89.94 85 HIS A CA 1
ATOM 673 C C . HIS A 1 85 ? 23.058 -4.116 -7.456 1.00 89.94 85 HIS A C 1
ATOM 675 O O . HIS A 1 85 ? 23.119 -3.315 -6.520 1.00 89.94 85 HIS A O 1
ATOM 681 N N . LEU A 1 86 ? 21.899 -4.533 -7.959 1.00 86.69 86 LEU A N 1
ATOM 682 C CA . LEU A 1 86 ? 20.613 -4.260 -7.328 1.00 86.69 86 LEU A CA 1
ATOM 683 C C . LEU A 1 86 ? 20.265 -5.395 -6.362 1.00 86.69 86 LEU A C 1
ATOM 685 O O . LEU A 1 86 ? 19.883 -6.489 -6.778 1.00 86.69 86 LEU A O 1
ATOM 689 N N . ALA A 1 87 ? 20.331 -5.124 -5.060 1.00 88.12 87 ALA A N 1
ATOM 690 C CA . ALA A 1 87 ? 20.076 -6.071 -3.978 1.00 88.12 87 ALA A CA 1
ATOM 691 C C . ALA A 1 87 ? 18.713 -6.774 -4.081 1.00 88.12 87 ALA A C 1
ATOM 693 O O . ALA A 1 87 ? 18.582 -7.917 -3.664 1.00 88.12 87 ALA A O 1
ATOM 694 N N . CYS A 1 88 ? 17.709 -6.108 -4.652 1.00 82.19 88 CYS A N 1
ATOM 695 C CA . CYS A 1 88 ? 16.355 -6.617 -4.869 1.00 82.19 88 CYS A CA 1
ATOM 696 C C . CYS A 1 88 ? 16.201 -7.560 -6.075 1.00 82.19 88 CYS A C 1
ATOM 698 O O . CYS A 1 88 ? 15.153 -8.183 -6.239 1.00 82.19 88 CYS A O 1
ATOM 700 N N . LEU A 1 89 ? 17.229 -7.653 -6.920 1.00 83.31 89 LEU A N 1
ATOM 701 C CA . LEU A 1 89 ? 17.316 -8.572 -8.063 1.00 83.31 89 LEU A CA 1
ATOM 702 C C . LEU A 1 89 ? 18.412 -9.629 -7.873 1.00 83.31 89 LEU A C 1
ATOM 704 O O . LEU A 1 89 ? 18.387 -10.681 -8.507 1.00 83.31 89 LEU A O 1
ATOM 708 N N . SER A 1 90 ? 19.369 -9.351 -6.992 1.00 88.50 90 SER A N 1
ATOM 709 C CA . SER A 1 90 ? 20.560 -10.164 -6.788 1.00 88.50 90 SER A CA 1
ATOM 710 C C . SER A 1 90 ? 20.295 -11.326 -5.845 1.00 88.50 90 SER A C 1
ATOM 712 O O . SER A 1 90 ? 20.039 -11.107 -4.664 1.00 88.50 90 SER A O 1
ATOM 714 N N . ILE A 1 91 ? 20.414 -12.552 -6.356 1.00 88.81 91 ILE A N 1
ATOM 715 C CA . ILE A 1 91 ? 20.340 -13.796 -5.575 1.00 88.81 91 ILE A CA 1
ATOM 716 C C . ILE A 1 91 ? 21.757 -14.377 -5.462 1.00 88.81 91 ILE A C 1
ATOM 718 O O . ILE A 1 91 ? 22.320 -14.758 -6.497 1.00 88.81 91 ILE A O 1
ATOM 722 N N . PRO A 1 92 ? 22.347 -14.457 -4.257 1.00 88.88 92 PRO A N 1
ATOM 723 C CA . PRO A 1 92 ? 23.680 -15.021 -4.067 1.00 88.88 92 PRO A CA 1
ATOM 724 C C . PRO A 1 92 ? 23.744 -16.523 -4.342 1.00 88.88 92 PRO A C 1
ATOM 726 O O . PRO A 1 92 ? 22.842 -17.276 -3.972 1.00 88.88 92 PRO A O 1
ATOM 729 N N . ARG A 1 93 ? 24.845 -16.961 -4.959 1.00 85.19 93 ARG A N 1
ATOM 730 C CA . ARG A 1 93 ? 25.172 -18.380 -5.189 1.00 85.19 93 ARG A CA 1
ATOM 731 C C . ARG A 1 93 ? 26.270 -18.914 -4.277 1.00 85.19 93 ARG A C 1
ATOM 733 O O . ARG A 1 93 ? 26.433 -20.123 -4.183 1.00 85.19 93 ARG A O 1
ATOM 740 N N . HIS A 1 94 ? 26.984 -18.016 -3.605 1.00 85.12 94 HIS A N 1
ATOM 741 C CA . HIS A 1 94 ? 28.066 -18.323 -2.675 1.00 85.12 94 HIS A CA 1
ATOM 742 C C . HIS A 1 94 ? 28.006 -17.368 -1.476 1.00 85.12 94 HIS A C 1
ATOM 744 O O . HIS A 1 94 ? 27.155 -16.474 -1.417 1.00 85.12 94 HIS A O 1
ATOM 750 N N . SER A 1 95 ? 28.895 -17.565 -0.503 1.00 87.56 95 SER A N 1
ATOM 751 C CA . SER A 1 95 ? 29.097 -16.587 0.568 1.00 87.56 95 SER A CA 1
ATOM 752 C C . SER A 1 95 ? 29.742 -15.313 0.001 1.00 87.56 95 SER A C 1
ATOM 754 O O . SER A 1 95 ? 30.692 -15.387 -0.778 1.00 87.56 95 SER A O 1
ATOM 756 N N . ILE A 1 96 ? 29.203 -14.147 0.360 1.00 90.88 96 ILE A N 1
ATOM 757 C CA . ILE A 1 96 ? 29.599 -12.852 -0.215 1.00 90.88 96 ILE A CA 1
ATOM 758 C C . ILE A 1 96 ? 29.726 -11.766 0.855 1.00 90.88 96 ILE A C 1
ATOM 760 O O . ILE A 1 96 ? 29.031 -11.775 1.877 1.00 90.88 96 ILE A O 1
ATOM 764 N N . PHE A 1 97 ? 30.564 -10.774 0.576 1.00 89.81 97 PHE A N 1
ATOM 765 C CA . PHE A 1 97 ? 30.505 -9.472 1.224 1.00 89.81 97 PHE A CA 1
ATOM 766 C C . PHE A 1 97 ? 29.585 -8.548 0.438 1.00 89.81 97 PHE A C 1
ATOM 768 O O . PHE A 1 97 ? 29.664 -8.461 -0.788 1.00 89.81 97 PHE A O 1
ATOM 775 N N . VAL A 1 98 ? 28.725 -7.838 1.159 1.00 91.00 98 VAL A N 1
ATOM 776 C CA . VAL A 1 98 ? 27.843 -6.821 0.596 1.00 91.00 98 VAL A CA 1
ATOM 777 C C . VAL A 1 98 ? 28.163 -5.506 1.279 1.00 91.00 98 VAL A C 1
ATOM 779 O O . VAL A 1 98 ? 27.820 -5.301 2.441 1.00 91.00 98 VAL A O 1
ATOM 782 N N . THR A 1 99 ? 28.811 -4.604 0.555 1.00 89.62 99 THR A N 1
ATOM 783 C CA . THR A 1 99 ? 28.992 -3.231 1.014 1.00 89.62 99 THR A CA 1
ATOM 784 C C . THR A 1 99 ? 27.716 -2.467 0.725 1.00 89.62 99 THR A C 1
ATOM 786 O O . THR A 1 99 ? 27.379 -2.194 -0.433 1.00 89.62 99 THR A O 1
ATOM 789 N N . VAL A 1 100 ? 27.001 -2.137 1.795 1.00 85.00 100 VAL A N 1
ATOM 790 C CA . VAL A 1 100 ? 25.894 -1.196 1.746 1.00 85.00 100 VAL A CA 1
ATOM 791 C C . VAL A 1 100 ? 26.525 0.193 1.740 1.00 85.00 100 VAL A C 1
ATOM 793 O O . VAL A 1 100 ? 27.239 0.530 2.689 1.00 85.00 100 VAL A O 1
ATOM 796 N N . PRO A 1 101 ? 26.351 0.993 0.672 1.00 78.12 101 PRO A N 1
ATOM 797 C CA . PRO A 1 101 ? 26.808 2.371 0.711 1.00 78.12 101 PRO A CA 1
ATOM 798 C C . PRO A 1 101 ? 26.158 3.038 1.923 1.00 78.12 101 PRO A C 1
ATOM 800 O O . PRO A 1 101 ? 24.936 3.001 2.062 1.00 78.12 101 PRO A O 1
ATOM 803 N N . SER A 1 102 ? 26.982 3.593 2.820 1.00 58.66 102 SER A N 1
ATOM 804 C CA . SER A 1 102 ? 26.488 4.381 3.954 1.00 58.66 102 SER A CA 1
ATOM 805 C C . SER A 1 102 ? 25.449 5.376 3.427 1.00 58.66 102 SER A C 1
ATOM 807 O O . SER A 1 102 ? 25.704 5.951 2.360 1.00 58.66 102 SER A O 1
ATOM 809 N N . PRO A 1 103 ? 24.292 5.571 4.091 1.00 51.78 103 PRO A N 1
ATOM 810 C CA . PRO A 1 103 ? 23.333 6.588 3.680 1.00 51.78 103 PRO A CA 1
ATOM 811 C C . PRO A 1 103 ? 24.041 7.945 3.745 1.00 51.78 103 PRO A C 1
ATOM 813 O O . PRO A 1 103 ? 24.154 8.567 4.794 1.00 51.78 103 PRO A O 1
ATOM 816 N N . ALA A 1 104 ? 24.607 8.378 2.617 1.00 40.97 104 ALA A N 1
ATOM 817 C CA . ALA A 1 104 ? 25.590 9.459 2.588 1.00 40.97 104 ALA A CA 1
ATOM 818 C C . ALA A 1 104 ? 24.972 10.840 2.859 1.00 40.97 104 ALA A C 1
ATOM 820 O O . ALA A 1 104 ? 25.696 11.828 2.925 1.00 40.97 104 ALA A O 1
ATOM 821 N N . ARG A 1 105 ? 23.649 10.908 3.012 1.00 47.62 105 ARG A N 1
ATOM 822 C CA . ARG A 1 105 ? 22.840 11.989 3.583 1.00 47.62 105 ARG A CA 1
ATOM 823 C C . ARG A 1 105 ? 21.429 11.424 3.807 1.00 47.62 105 ARG A C 1
ATOM 825 O O . ARG A 1 105 ? 21.049 10.509 3.070 1.00 47.62 105 ARG A O 1
ATOM 832 N N . PRO A 1 106 ? 20.634 11.964 4.752 1.00 56.16 106 PRO A N 1
ATOM 833 C CA . PRO A 1 106 ? 19.188 11.769 4.704 1.00 56.16 106 PRO A CA 1
ATOM 834 C C . PRO A 1 106 ? 18.717 12.101 3.289 1.00 56.16 106 PRO A C 1
ATOM 836 O O . PRO A 1 106 ? 19.171 13.086 2.699 1.00 56.16 106 PRO A O 1
ATOM 839 N N . LEU A 1 107 ? 17.883 11.241 2.707 1.00 60.75 107 LEU A N 1
ATOM 840 C CA . LEU A 1 107 ? 17.404 11.468 1.356 1.00 60.75 107 LEU A CA 1
ATOM 841 C C . LEU A 1 107 ? 16.598 12.771 1.352 1.00 60.75 107 LEU A C 1
ATOM 843 O O . LEU A 1 107 ? 15.510 12.844 1.921 1.00 60.75 107 LEU A O 1
ATOM 847 N N . LEU A 1 108 ? 17.173 13.809 0.743 1.00 76.44 108 LEU A N 1
ATOM 848 C CA . LEU A 1 108 ? 16.523 15.104 0.664 1.00 76.44 108 LEU A CA 1
ATOM 849 C C . LEU A 1 108 ? 15.578 15.123 -0.534 1.00 76.44 108 LEU A C 1
ATOM 851 O O . LEU A 1 108 ? 16.004 14.985 -1.688 1.00 76.44 108 LEU A O 1
ATOM 855 N N . ILE A 1 109 ? 14.300 15.312 -0.244 1.00 80.31 109 ILE A N 1
ATOM 856 C CA . ILE A 1 109 ? 13.230 15.398 -1.224 1.00 80.31 109 ILE A CA 1
ATOM 857 C C . ILE A 1 109 ? 13.124 16.861 -1.679 1.00 80.31 109 ILE A C 1
ATOM 859 O O . ILE A 1 109 ? 13.091 17.753 -0.830 1.00 80.31 109 ILE A O 1
ATOM 863 N N . PRO A 1 110 ? 13.102 17.139 -2.996 1.00 83.81 110 PRO A N 1
ATOM 864 C CA . PRO A 1 110 ? 12.806 18.477 -3.496 1.00 83.81 110 PRO A CA 1
ATOM 865 C C . PRO A 1 110 ? 11.421 18.928 -3.029 1.00 83.81 110 PRO A C 1
ATOM 867 O O . PRO A 1 110 ? 10.482 18.140 -3.122 1.00 83.81 110 PRO A O 1
ATOM 870 N N . THR A 1 111 ? 11.287 20.176 -2.596 1.00 87.81 111 THR A N 1
ATOM 871 C CA . THR A 1 111 ? 9.990 20.809 -2.318 1.00 87.81 111 THR A CA 1
ATOM 872 C C . THR A 1 111 ? 9.549 21.675 -3.499 1.00 87.81 111 THR A C 1
ATOM 874 O O . THR A 1 111 ? 10.331 21.949 -4.418 1.00 87.81 111 THR A O 1
ATOM 877 N N . ALA A 1 112 ? 8.287 22.105 -3.500 1.00 84.56 112 ALA A N 1
ATOM 878 C CA . ALA A 1 112 ? 7.767 23.062 -4.472 1.00 84.56 112 ALA A CA 1
ATOM 879 C C . ALA A 1 112 ? 8.519 24.407 -4.432 1.00 84.56 112 ALA A C 1
ATOM 881 O O . ALA A 1 112 ? 8.703 25.021 -5.483 1.00 84.56 112 ALA A O 1
ATOM 882 N N . ASP A 1 113 ? 9.038 24.795 -3.265 1.00 86.69 113 ASP A N 1
ATOM 883 C CA . ASP A 1 113 ? 9.766 26.054 -3.042 1.00 86.69 113 ASP A CA 1
ATOM 884 C C . ASP A 1 113 ? 11.244 25.995 -3.477 1.00 86.69 113 ASP A C 1
ATOM 886 O O . ASP A 1 113 ? 11.997 26.952 -3.318 1.00 86.69 113 ASP A O 1
ATOM 890 N N . GLY A 1 114 ? 11.687 24.865 -4.040 1.00 82.69 114 GLY A N 1
ATOM 891 C CA . GLY A 1 114 ? 13.070 24.664 -4.484 1.00 82.69 114 GLY A CA 1
ATOM 892 C C . GLY A 1 114 ? 14.038 24.262 -3.368 1.00 82.69 114 GLY A C 1
ATOM 893 O O . GLY A 1 114 ? 15.218 24.023 -3.642 1.00 82.69 114 GLY A O 1
ATOM 894 N N . GLU A 1 115 ? 13.547 24.123 -2.135 1.00 87.00 115 GLU A N 1
ATOM 895 C CA . GLU A 1 115 ? 14.303 23.567 -1.018 1.00 87.00 115 GLU A CA 1
ATOM 896 C C . GLU A 1 115 ? 14.446 22.042 -1.132 1.00 87.00 115 GLU A C 1
ATOM 898 O O . GLU A 1 115 ? 13.855 21.365 -1.981 1.00 87.00 115 GLU A O 1
ATOM 903 N N . ARG A 1 116 ? 15.287 21.480 -0.265 1.00 85.62 116 ARG A N 1
ATOM 904 C CA . ARG A 1 116 ? 15.548 20.045 -0.173 1.00 85.62 116 ARG A CA 1
ATOM 905 C C . ARG A 1 116 ? 15.476 19.626 1.287 1.00 85.62 116 ARG A C 1
ATOM 907 O O . ARG A 1 116 ? 16.441 19.811 2.024 1.00 85.62 116 ARG A O 1
ATOM 914 N N . LEU A 1 117 ? 14.340 19.058 1.680 1.00 83.19 117 LEU A N 1
ATOM 915 C CA . LEU A 1 117 ? 14.050 18.682 3.063 1.00 83.19 117 LEU A CA 1
ATOM 916 C C . LEU A 1 117 ? 14.182 17.167 3.273 1.00 83.19 117 LEU A C 1
ATOM 918 O O . LEU A 1 117 ? 13.986 16.403 2.323 1.00 83.19 117 LEU A O 1
ATOM 922 N N . PRO A 1 118 ? 14.526 16.698 4.487 1.00 81.56 118 PRO A N 1
ATOM 923 C CA . PRO A 1 118 ? 14.557 15.271 4.793 1.00 81.56 118 PRO A CA 1
ATOM 924 C C . PRO A 1 118 ? 13.200 14.610 4.531 1.00 81.56 118 PRO A C 1
ATOM 926 O O . PRO A 1 118 ? 12.184 15.054 5.049 1.00 81.56 118 PRO A O 1
ATOM 929 N N . GLY A 1 119 ? 13.177 13.538 3.740 1.00 79.00 119 GLY A N 1
ATOM 930 C CA . GLY A 1 119 ? 11.964 12.744 3.554 1.00 79.00 119 GLY A CA 1
ATOM 931 C C . GLY A 1 119 ? 11.521 11.997 4.814 1.00 79.00 119 GLY A C 1
ATOM 932 O O . GLY A 1 119 ? 12.262 11.899 5.792 1.00 79.00 119 GLY A O 1
ATOM 933 N N . PHE A 1 120 ? 10.322 11.409 4.766 1.00 82.06 120 PHE A N 1
ATOM 934 C CA . PHE A 1 120 ? 9.847 10.519 5.826 1.00 82.06 120 PHE A CA 1
ATOM 935 C C . PHE A 1 120 ? 10.802 9.328 6.007 1.00 82.06 120 PHE A C 1
ATOM 937 O O . PHE A 1 120 ? 11.016 8.543 5.074 1.00 82.06 120 PHE A O 1
ATOM 944 N N . ASP A 1 121 ? 11.342 9.173 7.218 1.00 74.50 121 ASP A N 1
ATOM 945 C CA . ASP A 1 121 ? 12.283 8.104 7.556 1.00 74.50 121 ASP A CA 1
ATOM 946 C C . ASP A 1 121 ? 11.563 6.755 7.705 1.00 74.50 121 ASP A C 1
ATOM 948 O O . ASP A 1 121 ? 11.066 6.355 8.762 1.00 74.50 121 ASP A O 1
ATOM 952 N N . CYS A 1 122 ? 11.441 6.051 6.583 1.00 71.62 122 CYS A N 1
ATOM 953 C CA . CYS A 1 122 ? 10.778 4.760 6.526 1.00 71.62 122 CYS A CA 1
ATOM 954 C C . CYS A 1 122 ? 11.721 3.652 7.008 1.00 71.62 122 CYS A C 1
ATOM 956 O O . CYS A 1 122 ? 12.413 3.007 6.220 1.00 71.62 122 CYS A O 1
ATOM 958 N N . ASN A 1 123 ? 11.682 3.378 8.309 1.00 60.84 123 ASN A N 1
ATOM 959 C CA . ASN A 1 123 ? 12.535 2.370 8.940 1.00 60.84 123 ASN A CA 1
ATOM 960 C C . ASN A 1 123 ? 12.103 0.911 8.716 1.00 60.84 123 ASN A C 1
ATOM 962 O O . ASN A 1 123 ? 12.720 0.009 9.271 1.00 60.84 123 ASN A O 1
ATOM 966 N N . HIS A 1 124 ? 11.059 0.652 7.911 1.00 55.62 124 HIS A N 1
ATOM 967 C CA . HIS A 1 124 ? 10.550 -0.699 7.600 1.00 55.62 124 HIS A CA 1
ATOM 968 C C . HIS A 1 124 ? 10.377 -1.610 8.835 1.00 55.62 124 HIS A C 1
ATOM 970 O O . HIS A 1 124 ? 10.437 -2.832 8.726 1.00 55.62 124 HIS A O 1
ATOM 976 N N . ALA A 1 125 ? 10.176 -1.015 10.016 1.00 43.19 125 ALA A N 1
ATOM 977 C CA . ALA A 1 125 ? 10.299 -1.698 11.303 1.00 43.19 125 ALA A CA 1
ATOM 978 C C . ALA A 1 125 ? 9.209 -2.761 11.545 1.00 43.19 125 ALA A C 1
ATOM 980 O O . ALA A 1 125 ? 9.340 -3.574 12.453 1.00 43.19 125 ALA A O 1
ATOM 981 N N . GLY A 1 126 ? 8.159 -2.785 10.717 1.00 53.44 126 GLY A N 1
ATOM 982 C CA . GLY A 1 126 ? 7.234 -3.907 10.603 1.00 53.44 126 GLY A CA 1
ATOM 983 C C . GLY A 1 126 ? 7.424 -4.588 9.252 1.00 53.44 126 GLY A C 1
ATOM 984 O O . GLY A 1 126 ? 7.281 -3.945 8.213 1.00 53.44 126 GLY A O 1
ATOM 985 N N . SER A 1 127 ? 7.748 -5.879 9.241 1.00 52.97 127 SER A N 1
ATOM 986 C CA . SER A 1 127 ? 7.757 -6.648 7.998 1.00 52.97 127 SER A CA 1
ATOM 987 C C . SER A 1 127 ? 6.323 -6.811 7.497 1.00 52.97 127 SER A C 1
ATOM 989 O O . SER A 1 127 ? 5.453 -7.250 8.245 1.00 52.97 127 SER A O 1
ATOM 991 N N . GLU A 1 128 ? 6.072 -6.524 6.219 1.00 61.03 128 GLU A N 1
ATOM 992 C CA . GLU A 1 128 ? 4.816 -6.931 5.567 1.00 61.03 128 GLU A CA 1
ATOM 993 C C . GLU A 1 128 ? 4.680 -8.455 5.449 1.00 61.03 128 GLU A C 1
ATOM 995 O O . GLU A 1 128 ? 3.599 -8.975 5.180 1.00 61.03 128 GLU A O 1
ATOM 1000 N N . GLU A 1 129 ? 5.786 -9.169 5.655 1.00 68.19 129 GLU A N 1
ATOM 1001 C CA . GLU A 1 129 ? 5.846 -10.619 5.669 1.00 68.19 129 GLU A CA 1
ATOM 1002 C C . GLU A 1 129 ? 5.104 -11.196 6.871 1.00 68.19 129 GLU A C 1
ATOM 1004 O O . GLU A 1 129 ? 5.273 -10.756 8.010 1.00 68.19 129 GLU A O 1
ATOM 1009 N N . ILE A 1 130 ? 4.340 -12.256 6.607 1.00 77.06 130 ILE A N 1
ATOM 1010 C CA . ILE A 1 130 ? 3.789 -13.114 7.648 1.00 77.06 130 ILE A CA 1
ATOM 1011 C C . ILE A 1 130 ? 4.963 -13.689 8.468 1.00 77.06 130 ILE A C 1
ATOM 1013 O O . ILE A 1 130 ? 5.787 -14.428 7.915 1.00 77.06 130 ILE A O 1
ATOM 1017 N N . PRO A 1 131 ? 5.057 -13.402 9.780 1.00 76.94 131 PRO A N 1
ATOM 1018 C CA . PRO A 1 131 ? 6.188 -13.830 10.591 1.00 76.94 131 PRO A CA 1
ATOM 1019 C C . PRO A 1 131 ? 6.338 -15.361 10.655 1.00 76.94 131 PRO A C 1
ATOM 1021 O O . PRO A 1 131 ? 5.335 -16.081 10.678 1.00 76.94 131 PRO A O 1
ATOM 1024 N N . PRO A 1 132 ? 7.564 -15.903 10.816 1.00 74.50 132 PRO A N 1
ATOM 1025 C CA . PRO A 1 132 ? 7.803 -17.350 10.807 1.00 74.50 132 PRO A CA 1
ATOM 1026 C C . PRO A 1 132 ? 6.990 -18.160 11.823 1.00 74.50 132 PRO A C 1
ATOM 1028 O O . PRO A 1 132 ? 6.733 -19.340 11.601 1.00 74.50 132 PRO A O 1
ATOM 1031 N N . PHE A 1 133 ? 6.598 -17.567 12.954 1.00 79.56 133 PHE A N 1
ATOM 1032 C CA . PHE A 1 133 ? 5.777 -18.261 13.948 1.00 79.56 133 PHE A CA 1
ATOM 1033 C C . PHE A 1 133 ? 4.343 -18.500 13.454 1.00 79.56 133 PHE A C 1
ATOM 1035 O O . PHE A 1 133 ? 3.767 -19.542 13.757 1.00 79.56 133 PHE A O 1
ATOM 1042 N N . VAL A 1 134 ? 3.806 -17.589 12.639 1.00 79.12 134 VAL A N 1
ATOM 1043 C CA . VAL A 1 134 ? 2.532 -17.772 11.941 1.00 79.12 134 VAL A CA 1
ATOM 1044 C C . VAL A 1 134 ? 2.700 -18.877 10.904 1.00 79.12 134 VAL A C 1
ATOM 1046 O O . VAL A 1 134 ? 1.931 -19.828 10.905 1.00 79.12 134 VAL A O 1
ATOM 1049 N N . ILE A 1 135 ? 3.778 -18.855 10.113 1.00 75.62 135 ILE A N 1
ATOM 1050 C CA . ILE A 1 135 ? 4.077 -19.925 9.142 1.00 75.62 135 ILE A CA 1
ATOM 1051 C C . ILE A 1 135 ? 4.099 -21.303 9.821 1.00 75.62 135 ILE A C 1
ATOM 1053 O O . ILE A 1 135 ? 3.481 -22.238 9.329 1.00 75.62 135 ILE A O 1
ATOM 1057 N N . ARG A 1 136 ? 4.744 -21.433 10.990 1.00 79.88 136 ARG A N 1
ATOM 1058 C CA . ARG A 1 136 ? 4.754 -22.692 11.759 1.00 79.88 136 ARG A CA 1
ATOM 1059 C C . ARG A 1 136 ? 3.364 -23.126 12.219 1.00 79.88 136 ARG A C 1
ATOM 1061 O O . ARG A 1 136 ? 3.093 -24.320 12.236 1.00 79.88 136 ARG A O 1
ATOM 1068 N N . LYS A 1 137 ? 2.506 -22.177 12.600 1.00 80.00 137 LYS A N 1
ATOM 1069 C CA . LYS A 1 137 ? 1.144 -22.470 13.061 1.00 80.00 137 LYS A CA 1
ATOM 1070 C C . LYS A 1 137 ? 0.228 -22.912 11.916 1.00 80.00 137 LYS A C 1
ATOM 1072 O O . LYS A 1 137 ? -0.593 -23.797 12.118 1.00 80.00 137 LYS A O 1
ATOM 1077 N N . PHE A 1 138 ? 0.369 -22.304 10.738 1.00 77.56 138 PHE A N 1
ATOM 1078 C CA . PHE A 1 138 ? -0.473 -22.581 9.568 1.00 77.56 138 PHE A CA 1
ATOM 1079 C C . PHE A 1 138 ? 0.095 -23.683 8.650 1.00 77.56 138 PHE A C 1
ATOM 1081 O O . PHE A 1 138 ? -0.648 -24.275 7.871 1.00 77.56 138 PHE A O 1
ATOM 1088 N N . GLY A 1 139 ? 1.388 -24.005 8.749 1.00 75.69 139 GLY A N 1
ATOM 1089 C CA . GLY A 1 139 ? 2.019 -25.122 8.043 1.00 75.69 139 GLY A CA 1
ATOM 1090 C C . GLY A 1 139 ? 1.859 -25.044 6.521 1.00 75.69 139 GLY A C 1
ATOM 1091 O O . GLY A 1 139 ? 2.246 -24.057 5.896 1.00 75.69 139 GLY A O 1
ATOM 1092 N N . ALA A 1 140 ? 1.281 -26.095 5.926 1.00 63.09 140 ALA A N 1
ATOM 1093 C CA . ALA A 1 140 ? 1.031 -26.198 4.483 1.00 63.09 140 ALA A CA 1
ATOM 1094 C C . ALA A 1 140 ? 0.128 -25.077 3.932 1.00 63.09 140 ALA A C 1
ATOM 1096 O O . ALA A 1 140 ? 0.195 -24.764 2.747 1.00 63.09 140 ALA A O 1
ATOM 1097 N N . SER A 1 141 ? -0.649 -24.422 4.794 1.00 75.25 141 SER A N 1
ATOM 1098 C CA . SER A 1 141 ? -1.576 -23.349 4.435 1.00 75.25 141 SER A CA 1
ATOM 1099 C C . SER A 1 141 ? -0.959 -21.948 4.506 1.00 75.25 141 SER A C 1
ATOM 1101 O O . SER A 1 141 ? -1.651 -20.950 4.700 1.00 75.25 141 SER A O 1
ATOM 1103 N N . TYR A 1 142 ? 0.361 -21.835 4.346 1.00 80.44 142 TYR A N 1
ATOM 1104 C CA . TYR A 1 142 ? 1.034 -20.536 4.301 1.00 80.44 142 TYR A CA 1
ATOM 1105 C C . TYR A 1 142 ? 0.480 -19.635 3.187 1.00 80.44 142 TYR A C 1
ATOM 1107 O O . TYR A 1 142 ? 0.073 -18.502 3.443 1.00 80.44 142 TYR A O 1
ATOM 1115 N N . TRP A 1 143 ? 0.413 -20.151 1.955 1.00 86.62 143 TRP A N 1
ATOM 1116 C CA . TRP A 1 143 ? -0.103 -19.390 0.813 1.00 86.62 143 TRP A CA 1
ATOM 1117 C C . TRP A 1 143 ? -1.611 -19.183 0.869 1.00 86.62 143 TRP A C 1
ATOM 1119 O O . TRP A 1 143 ? -2.123 -18.201 0.332 1.00 86.62 143 TRP A O 1
ATOM 1129 N N . ASP A 1 144 ? -2.318 -20.056 1.574 1.00 88.75 144 ASP A N 1
ATOM 1130 C CA . ASP A 1 144 ? -3.745 -19.910 1.819 1.00 88.75 144 ASP A CA 1
ATOM 1131 C C . ASP A 1 144 ? -4.041 -18.648 2.646 1.00 88.75 144 ASP A C 1
ATOM 1133 O O . ASP A 1 144 ? -5.061 -18.007 2.422 1.00 88.75 144 ASP A O 1
ATOM 1137 N N . ALA A 1 145 ? -3.130 -18.202 3.523 1.00 89.50 145 ALA A N 1
ATOM 1138 C CA . ALA A 1 145 ? -3.285 -16.940 4.257 1.00 89.50 145 ALA A CA 1
ATOM 1139 C C . ALA A 1 145 ? -3.216 -15.684 3.360 1.00 89.50 145 ALA A C 1
ATOM 1141 O O . ALA A 1 145 ? -3.692 -14.620 3.752 1.00 89.50 145 ALA A O 1
ATOM 1142 N N . TYR A 1 146 ? -2.664 -15.797 2.147 1.00 91.19 146 TYR A N 1
ATOM 1143 C CA . TYR A 1 146 ? -2.669 -14.727 1.138 1.00 91.19 146 TYR A CA 1
ATOM 1144 C C . TYR A 1 146 ? -3.881 -14.788 0.205 1.00 91.19 146 TYR A C 1
ATOM 1146 O O . TYR A 1 146 ? -4.115 -13.847 -0.556 1.00 91.19 146 TYR A O 1
ATOM 1154 N N . GLN A 1 147 ? -4.612 -15.903 0.217 1.00 92.56 147 GLN A N 1
ATOM 1155 C CA . GLN A 1 147 ? -5.625 -16.213 -0.786 1.00 92.56 147 GLN A CA 1
ATOM 1156 C C . GLN A 1 147 ? -7.025 -16.340 -0.205 1.00 92.56 147 GLN A C 1
ATOM 1158 O O . GLN A 1 147 ? -7.965 -15.934 -0.875 1.00 92.56 147 GLN A O 1
ATOM 1163 N N . TYR A 1 148 ? -7.163 -16.859 1.016 1.00 95.06 148 TYR A N 1
ATOM 1164 C CA . TYR A 1 148 ? -8.443 -17.237 1.598 1.00 95.06 148 TYR A CA 1
ATOM 1165 C C . TYR A 1 148 ? -8.724 -16.509 2.909 1.00 95.06 148 TYR A C 1
ATOM 1167 O O . TYR A 1 148 ? -7.913 -16.490 3.838 1.00 95.06 148 TYR A O 1
ATOM 1175 N N . ALA A 1 149 ? -9.932 -15.967 3.007 1.00 97.31 149 ALA A N 1
ATOM 1176 C CA . ALA A 1 149 ? -10.372 -15.097 4.081 1.00 97.31 149 ALA A CA 1
ATOM 1177 C C . ALA A 1 149 ? -10.212 -15.687 5.489 1.00 97.31 149 ALA A C 1
ATOM 1179 O O . ALA A 1 149 ? -9.663 -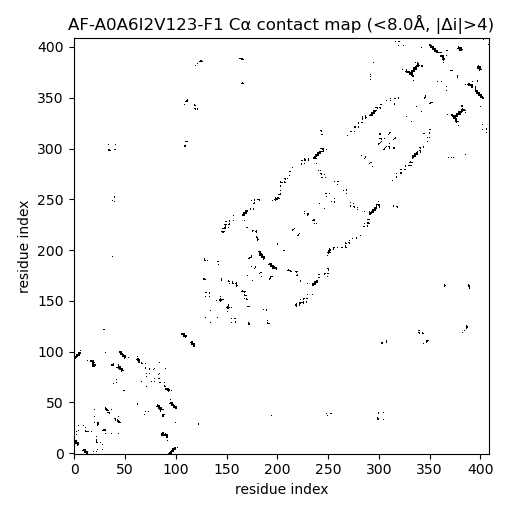14.978 6.328 1.00 97.31 149 ALA A O 1
ATOM 1180 N N . PRO A 1 150 ? -10.615 -16.947 5.781 1.00 95.50 150 PRO A N 1
ATOM 1181 C CA . PRO A 1 150 ? -10.542 -17.479 7.140 1.00 95.50 150 PRO A CA 1
ATOM 1182 C C . PRO A 1 150 ? -9.111 -17.547 7.667 1.00 95.50 150 PRO A C 1
ATOM 1184 O O . PRO A 1 150 ? -8.863 -17.265 8.838 1.00 95.50 150 PRO A O 1
ATOM 1187 N N . LEU A 1 151 ? -8.154 -17.895 6.801 1.00 93.69 151 LEU A N 1
ATOM 1188 C CA . LEU A 1 151 ? -6.752 -17.950 7.201 1.00 93.69 151 LEU A CA 1
ATOM 1189 C C . LEU A 1 151 ? -6.114 -16.568 7.201 1.00 93.69 151 LEU A C 1
ATOM 1191 O O . LEU A 1 151 ? -5.314 -16.288 8.088 1.00 93.69 151 LEU A O 1
ATOM 1195 N N . MET A 1 152 ? -6.503 -15.687 6.276 1.00 94.81 152 MET A N 1
ATOM 1196 C CA . MET A 1 152 ? -6.052 -14.297 6.272 1.00 94.81 152 MET A CA 1
ATOM 1197 C C . MET A 1 152 ? -6.455 -13.576 7.566 1.00 94.81 152 MET A C 1
ATOM 1199 O O . MET A 1 152 ? -5.607 -12.972 8.221 1.00 94.81 152 MET A O 1
ATOM 1203 N N . SER A 1 153 ? -7.721 -13.691 7.985 1.00 96.19 153 SER A N 1
ATOM 1204 C CA . SER A 1 153 ? -8.226 -13.080 9.220 1.00 96.19 153 SER A CA 1
ATOM 1205 C C . SER A 1 153 ? -7.595 -13.698 10.471 1.00 96.19 153 SER A C 1
ATOM 1207 O O . SER A 1 153 ? -7.225 -12.977 11.401 1.00 96.19 153 SER A O 1
ATOM 1209 N N . ALA A 1 154 ? -7.417 -15.024 10.493 1.00 94.12 154 ALA A N 1
ATOM 1210 C CA . ALA A 1 154 ? -6.771 -15.716 11.606 1.00 94.12 154 ALA A CA 1
ATOM 1211 C C . ALA A 1 154 ? -5.281 -15.351 11.730 1.00 94.12 154 ALA A C 1
ATOM 1213 O O . ALA A 1 154 ? -4.791 -15.128 12.838 1.00 94.12 154 ALA A O 1
ATOM 1214 N N . ALA A 1 155 ? -4.561 -15.251 10.608 1.00 92.94 155 ALA A N 1
ATOM 1215 C CA . ALA A 1 155 ? -3.169 -14.815 10.582 1.00 92.94 155 ALA A CA 1
ATOM 1216 C C . ALA A 1 155 ? -3.039 -13.354 11.031 1.00 92.94 155 ALA A C 1
ATOM 1218 O O . ALA A 1 155 ? -2.182 -13.054 11.859 1.00 92.94 155 ALA A O 1
ATOM 1219 N N . ALA A 1 156 ? -3.918 -12.462 10.559 1.00 94.12 156 ALA A N 1
ATOM 1220 C CA . ALA A 1 156 ? -3.898 -11.047 10.931 1.00 94.12 156 ALA A CA 1
ATOM 1221 C C . ALA A 1 156 ? -4.145 -10.862 12.434 1.00 94.12 156 ALA A C 1
ATOM 1223 O O . ALA A 1 156 ? -3.428 -10.106 13.086 1.00 94.12 156 ALA A O 1
ATOM 1224 N N . SER A 1 157 ? -5.103 -11.612 12.991 1.00 94.88 157 SER A N 1
ATOM 1225 C CA . SER A 1 157 ? -5.386 -11.613 14.432 1.00 94.88 157 SER A CA 1
ATOM 1226 C C . SER A 1 157 ? -4.180 -12.076 15.239 1.00 94.88 157 SER A C 1
ATOM 1228 O O . SER A 1 157 ? -3.757 -11.395 16.164 1.00 94.88 157 SER A O 1
ATOM 1230 N N . LEU A 1 158 ? -3.567 -13.187 14.828 1.00 92.75 158 LEU A N 1
ATOM 1231 C CA . LEU A 1 158 ? -2.409 -13.751 15.508 1.00 92.75 158 LEU A CA 1
ATOM 1232 C C . LEU A 1 158 ? -1.184 -12.819 15.485 1.00 92.75 158 LEU A C 1
ATOM 1234 O O . LEU A 1 158 ? -0.455 -12.757 16.472 1.00 92.75 158 LEU A O 1
ATOM 1238 N N . ILE A 1 159 ? -0.946 -12.120 14.371 1.00 90.69 159 ILE A N 1
ATOM 1239 C CA . ILE A 1 159 ? 0.139 -11.131 14.251 1.00 90.69 159 ILE A CA 1
ATOM 1240 C C . ILE A 1 159 ? -0.127 -9.931 15.158 1.00 90.69 159 ILE A C 1
ATOM 1242 O O . ILE A 1 159 ? 0.783 -9.450 15.829 1.00 90.69 159 ILE A O 1
ATOM 1246 N N . ALA A 1 160 ? -1.367 -9.447 15.182 1.00 92.31 160 ALA A N 1
ATOM 1247 C CA . ALA A 1 160 ? -1.745 -8.348 16.054 1.00 92.31 160 ALA A CA 1
ATOM 1248 C C . ALA A 1 160 ? -1.565 -8.735 17.534 1.00 92.31 160 ALA A C 1
ATOM 1250 O O . ALA A 1 160 ? -0.887 -8.023 18.270 1.00 92.31 160 ALA A O 1
ATOM 1251 N N . ASP A 1 161 ? -2.028 -9.921 17.939 1.00 92.50 161 ASP A N 1
ATOM 1252 C CA . ASP A 1 161 ? -1.894 -10.410 19.318 1.00 92.50 161 ASP A CA 1
ATOM 1253 C C . ASP A 1 161 ? -0.430 -10.573 19.742 1.00 92.50 161 ASP A C 1
ATOM 1255 O O . ASP A 1 161 ? -0.058 -10.182 20.847 1.00 92.50 161 ASP A O 1
ATOM 1259 N N . SER A 1 162 ? 0.429 -11.109 18.865 1.00 89.44 162 SER A N 1
ATOM 1260 C CA . SER A 1 162 ? 1.853 -11.279 19.183 1.00 89.44 162 SER A CA 1
ATOM 1261 C C . SER A 1 162 ? 2.589 -9.957 19.368 1.00 89.44 162 SER A C 1
ATOM 1263 O O . SER A 1 162 ? 3.602 -9.914 20.062 1.00 89.44 162 SER A O 1
ATOM 1265 N N . ASN A 1 163 ? 2.106 -8.902 18.713 1.00 86.69 163 ASN A N 1
ATOM 1266 C CA . ASN A 1 163 ? 2.717 -7.580 18.738 1.00 86.69 163 ASN A CA 1
ATOM 1267 C C . ASN A 1 163 ? 2.079 -6.659 19.788 1.00 86.69 163 ASN A C 1
ATOM 1269 O O . ASN A 1 163 ? 2.549 -5.536 19.950 1.00 86.69 163 ASN A O 1
ATOM 1273 N N . GLY A 1 164 ? 1.014 -7.100 20.471 1.00 89.19 164 GLY A N 1
ATOM 1274 C CA . GLY A 1 164 ? 0.195 -6.223 21.311 1.00 89.19 164 GLY A CA 1
ATOM 1275 C C . GLY A 1 164 ? -0.479 -5.102 20.511 1.00 89.19 164 GLY A C 1
ATOM 1276 O O . GLY A 1 164 ? -0.694 -4.016 21.037 1.00 89.19 164 GLY A O 1
ATOM 1277 N N . ASP A 1 165 ? -0.751 -5.340 19.226 1.00 91.81 165 ASP A N 1
ATOM 1278 C CA . ASP A 1 165 ? -1.346 -4.373 18.310 1.00 91.81 165 ASP A CA 1
ATOM 1279 C C . ASP A 1 165 ? -2.879 -4.406 18.442 1.00 91.81 165 ASP A C 1
ATOM 1281 O O . ASP A 1 165 ? -3.479 -5.466 18.236 1.00 91.81 165 ASP A O 1
ATOM 1285 N N . PRO A 1 166 ? -3.545 -3.279 18.748 1.00 93.06 166 PRO A N 1
ATOM 1286 C CA . PRO A 1 166 ? -5.004 -3.236 18.853 1.00 93.06 166 PRO A CA 1
ATOM 1287 C C . PRO A 1 166 ? -5.735 -3.484 17.527 1.00 93.06 166 PRO A C 1
ATOM 1289 O O . PRO A 1 166 ? -6.944 -3.715 17.528 1.00 93.06 166 PRO A O 1
ATOM 1292 N N . VAL A 1 167 ? -5.029 -3.405 16.392 1.00 95.44 167 VAL A N 1
ATOM 1293 C CA . VAL A 1 167 ? -5.619 -3.498 15.052 1.00 95.44 167 VAL A CA 1
ATOM 1294 C C . VAL A 1 167 ? -5.000 -4.627 14.228 1.00 95.44 167 VAL A C 1
ATOM 1296 O O . VAL A 1 167 ? -3.791 -4.852 14.217 1.00 95.44 167 VAL A O 1
ATOM 1299 N N . CYS A 1 168 ? -5.838 -5.325 13.466 1.00 96.06 168 CYS A N 1
ATOM 1300 C CA . CYS A 1 168 ? -5.428 -6.363 12.523 1.00 96.06 168 CYS A CA 1
ATOM 1301 C C . CYS A 1 168 ? -5.151 -5.751 11.144 1.00 96.06 168 CYS A C 1
ATOM 1303 O O . CYS A 1 168 ? -6.027 -5.118 10.565 1.00 96.06 168 CYS A O 1
ATOM 1305 N N . LYS A 1 169 ? -3.966 -5.960 10.566 1.00 94.88 169 LYS A N 1
ATOM 1306 C CA . LYS A 1 169 ? -3.600 -5.391 9.253 1.00 94.88 169 LYS A CA 1
ATOM 1307 C C . LYS A 1 169 ? -3.657 -6.454 8.166 1.00 94.88 169 LYS A C 1
ATOM 1309 O O . LYS A 1 169 ? -3.070 -7.523 8.327 1.00 94.88 169 LYS A O 1
ATOM 1314 N N . LEU A 1 170 ? -4.305 -6.144 7.050 1.00 94.62 170 LEU A N 1
ATOM 1315 C CA . LEU A 1 170 ? -4.397 -7.021 5.882 1.00 94.62 170 LEU A CA 1
ATOM 1316 C C . LEU A 1 170 ? -4.542 -6.188 4.597 1.00 94.62 170 LEU A C 1
ATOM 1318 O O . LEU A 1 170 ? -4.888 -5.014 4.689 1.00 94.62 170 LEU A O 1
ATOM 1322 N N . PRO A 1 171 ? -4.295 -6.738 3.397 1.00 94.25 171 PRO A N 1
ATOM 1323 C CA . PRO A 1 171 ? -3.647 -8.023 3.103 1.00 94.25 171 PRO A CA 1
ATOM 1324 C C . PRO A 1 171 ? -2.161 -8.044 3.516 1.00 94.25 171 PRO A C 1
ATOM 1326 O O . PRO A 1 171 ? -1.604 -7.043 3.954 1.00 94.25 171 PRO A O 1
ATOM 1329 N N . PHE A 1 172 ? -1.468 -9.169 3.335 1.00 90.50 172 PHE A N 1
ATOM 1330 C CA . PHE A 1 172 ? -0.025 -9.295 3.624 1.00 90.50 172 PHE A CA 1
ATOM 1331 C C . PHE A 1 172 ? 0.877 -9.034 2.406 1.00 90.50 172 PHE A C 1
ATOM 1333 O O . PHE A 1 172 ? 2.045 -9.406 2.399 1.00 90.50 172 PHE A O 1
ATOM 1340 N N . CYS A 1 173 ? 0.336 -8.447 1.337 1.00 89.00 173 CYS A N 1
ATOM 1341 C CA . CYS A 1 173 ? 1.076 -8.161 0.111 1.00 89.00 173 CYS A CA 1
ATOM 1342 C C . CYS A 1 173 ? 0.471 -6.979 -0.647 1.00 89.00 173 CYS A C 1
ATOM 1344 O O . CYS A 1 173 ? -0.720 -6.712 -0.513 1.00 89.00 173 CYS A O 1
ATOM 1346 N N . VAL A 1 174 ? 1.264 -6.385 -1.533 1.00 89.44 174 VAL A N 1
ATOM 1347 C CA . VAL A 1 174 ? 0.892 -5.232 -2.372 1.00 89.44 174 VAL A CA 1
ATOM 1348 C C . VAL A 1 174 ? 0.253 -5.617 -3.716 1.00 89.44 174 VAL A C 1
ATOM 1350 O O . VAL A 1 174 ? 0.077 -4.786 -4.592 1.00 89.44 174 VAL A O 1
ATOM 1353 N N . THR A 1 175 ? -0.044 -6.902 -3.948 1.00 93.31 175 THR A N 1
ATOM 1354 C CA . THR A 1 175 ? -0.434 -7.406 -5.280 1.00 93.31 175 THR A CA 1
ATOM 1355 C C . THR A 1 175 ? -1.937 -7.615 -5.471 1.00 93.31 175 THR A C 1
ATOM 1357 O O . THR A 1 175 ? -2.335 -8.185 -6.489 1.00 93.31 175 THR A O 1
ATOM 1360 N N . ILE A 1 176 ? -2.782 -7.256 -4.498 1.00 96.69 176 ILE A N 1
ATOM 1361 C CA . ILE A 1 176 ? -4.222 -7.573 -4.533 1.00 96.69 176 ILE A CA 1
ATOM 1362 C C . ILE A 1 176 ? -4.914 -6.829 -5.675 1.00 96.69 176 ILE A C 1
ATOM 1364 O O . ILE A 1 176 ? -5.580 -7.452 -6.500 1.00 96.69 176 ILE A O 1
ATOM 1368 N N . GLU A 1 177 ? -4.704 -5.522 -5.756 1.00 97.44 177 GLU A N 1
ATOM 1369 C CA . GLU A 1 177 ? -5.319 -4.612 -6.715 1.00 97.44 177 GLU A CA 1
ATOM 1370 C C . GLU A 1 177 ? -4.822 -4.904 -8.128 1.00 97.44 177 GLU A C 1
ATOM 1372 O O . GLU A 1 177 ? -5.624 -5.121 -9.033 1.00 97.44 177 GLU A O 1
ATOM 1377 N N . ALA A 1 178 ? -3.501 -5.003 -8.316 1.00 96.31 178 ALA A N 1
ATOM 1378 C CA . ALA A 1 178 ? -2.920 -5.350 -9.612 1.00 96.31 178 ALA A CA 1
ATOM 1379 C C . ALA A 1 178 ? -3.409 -6.722 -10.103 1.00 96.31 178 ALA A C 1
ATOM 1381 O O . ALA A 1 178 ? -3.776 -6.859 -11.269 1.00 96.31 178 ALA A O 1
ATOM 1382 N N . GLY A 1 179 ? -3.491 -7.722 -9.217 1.00 96.81 179 GLY A N 1
ATOM 1383 C CA . GLY A 1 179 ? -4.063 -9.027 -9.551 1.00 96.81 179 GLY A CA 1
ATOM 1384 C C . GLY A 1 179 ? -5.543 -8.948 -9.939 1.00 96.81 179 GLY A C 1
ATOM 1385 O O . GLY A 1 179 ? -5.967 -9.622 -10.873 1.00 96.81 179 GLY A O 1
ATOM 1386 N N . ALA A 1 180 ? -6.325 -8.087 -9.282 1.00 97.62 180 ALA A N 1
ATOM 1387 C CA . ALA A 1 180 ? -7.727 -7.849 -9.626 1.00 97.62 180 ALA A CA 1
ATOM 1388 C C . ALA A 1 180 ? -7.903 -7.147 -10.988 1.00 97.62 180 ALA A C 1
ATOM 1390 O O . ALA A 1 180 ? -8.884 -7.402 -11.684 1.00 97.62 180 ALA A O 1
ATOM 1391 N N . PHE A 1 181 ? -6.925 -6.338 -11.409 1.00 97.19 181 PHE A N 1
ATOM 1392 C CA . PHE A 1 181 ? -6.823 -5.797 -12.771 1.00 97.19 181 PHE A CA 1
ATOM 1393 C C . PHE A 1 181 ? -6.243 -6.787 -13.797 1.00 97.19 181 PHE A C 1
ATOM 1395 O O . PHE A 1 181 ? -6.107 -6.453 -14.975 1.00 97.19 181 PHE A O 1
ATOM 1402 N N . GLY A 1 182 ? -5.924 -8.014 -13.377 1.00 95.00 182 GLY A N 1
ATOM 1403 C CA . GLY A 1 182 ? -5.462 -9.086 -14.251 1.00 95.00 182 GLY A CA 1
ATOM 1404 C C . GLY A 1 182 ? -3.945 -9.237 -14.351 1.00 95.00 182 GLY A C 1
ATOM 1405 O O . GLY A 1 182 ? -3.492 -9.922 -15.263 1.00 95.00 182 GLY A O 1
ATOM 1406 N N . ALA A 1 183 ? -3.152 -8.635 -13.459 1.00 94.12 183 ALA A N 1
ATOM 1407 C CA . ALA A 1 183 ? -1.731 -8.969 -13.356 1.00 94.12 183 ALA A CA 1
ATOM 1408 C C . ALA A 1 183 ? -1.549 -10.449 -12.979 1.00 94.12 183 ALA A C 1
ATOM 1410 O O . ALA A 1 183 ? -2.238 -10.966 -12.096 1.00 94.12 183 ALA A O 1
ATOM 1411 N N . GLU A 1 184 ? -0.583 -11.117 -13.607 1.00 91.25 184 GLU A N 1
ATOM 1412 C CA . GLU A 1 184 ? -0.149 -12.444 -13.175 1.00 91.25 184 GLU A CA 1
ATOM 1413 C C . GLU A 1 184 ? 0.598 -12.325 -11.846 1.00 91.25 184 GLU A C 1
ATOM 1415 O O . GLU A 1 184 ? 1.509 -11.506 -11.719 1.00 91.25 184 GLU A O 1
ATOM 1420 N N . ILE A 1 185 ? 0.233 -13.144 -10.858 1.00 92.00 185 ILE A N 1
ATOM 1421 C CA . ILE A 1 185 ? 0.846 -13.126 -9.529 1.00 92.00 185 ILE A CA 1
ATOM 1422 C C . ILE A 1 185 ? 1.504 -14.470 -9.262 1.00 92.00 185 ILE A C 1
ATOM 1424 O O . ILE A 1 185 ? 0.861 -15.516 -9.326 1.00 92.00 185 ILE A O 1
ATOM 1428 N N . VAL A 1 186 ? 2.786 -14.418 -8.926 1.00 88.06 186 VAL A N 1
ATOM 1429 C CA . VAL A 1 186 ? 3.604 -15.581 -8.605 1.00 88.06 186 VAL A CA 1
ATOM 1430 C C . VAL A 1 186 ? 3.773 -15.678 -7.097 1.00 88.06 186 VAL A C 1
ATOM 1432 O O . VAL A 1 186 ? 4.066 -14.693 -6.412 1.00 88.06 186 VAL A O 1
ATOM 1435 N N . PHE A 1 187 ? 3.611 -16.900 -6.601 1.00 86.56 187 PHE A N 1
ATOM 1436 C CA . PHE A 1 187 ? 3.831 -17.281 -5.214 1.00 86.56 187 PHE A CA 1
ATOM 1437 C C . PHE A 1 187 ? 5.142 -18.083 -5.141 1.00 86.56 187 PHE A C 1
ATOM 1439 O O . PHE A 1 187 ? 5.159 -19.241 -5.559 1.00 86.56 187 PHE A O 1
ATOM 1446 N N . PRO A 1 188 ? 6.258 -17.456 -4.725 1.00 78.62 188 PRO A N 1
ATOM 1447 C CA . PRO A 1 188 ? 7.577 -18.103 -4.631 1.00 78.62 188 PRO A CA 1
ATOM 1448 C C . PRO A 1 188 ? 7.655 -19.194 -3.533 1.00 78.62 188 PRO A C 1
ATOM 1450 O O . PRO A 1 188 ? 6.653 -19.772 -3.126 1.00 78.62 188 PRO A O 1
ATOM 1453 N N . GLU A 1 189 ? 8.856 -19.550 -3.062 1.00 71.50 189 GLU A N 1
ATOM 1454 C CA . GLU A 1 189 ? 9.014 -20.431 -1.892 1.00 71.50 189 GLU A CA 1
ATOM 1455 C C . GLU A 1 189 ? 8.496 -19.749 -0.606 1.00 71.50 189 GLU A C 1
ATOM 1457 O O . GLU A 1 189 ? 8.483 -18.521 -0.498 1.00 71.50 189 GLU A O 1
ATOM 1462 N N . ALA A 1 190 ? 8.055 -20.538 0.382 1.00 65.31 190 ALA A N 1
ATOM 1463 C CA . ALA A 1 190 ? 7.495 -20.004 1.626 1.00 65.31 190 ALA A CA 1
ATOM 1464 C C . ALA A 1 190 ? 8.501 -19.103 2.371 1.00 65.31 190 ALA A C 1
ATOM 1466 O O . ALA A 1 190 ? 9.655 -19.481 2.579 1.00 65.31 190 ALA A O 1
ATOM 1467 N N . GLY A 1 191 ? 8.043 -17.928 2.815 1.00 62.75 191 GLY A N 1
ATOM 1468 C CA . GLY A 1 191 ? 8.892 -16.897 3.426 1.00 62.75 191 GLY A CA 1
ATOM 1469 C C . GLY A 1 191 ? 9.297 -15.758 2.484 1.00 62.75 191 GLY A C 1
ATOM 1470 O O . GLY A 1 191 ? 10.072 -14.905 2.899 1.00 62.75 191 GLY A O 1
ATOM 1471 N N . HIS A 1 192 ? 8.766 -15.739 1.262 1.00 71.31 192 HIS A N 1
ATOM 1472 C CA . HIS A 1 192 ? 8.836 -14.624 0.318 1.00 71.31 192 HIS A CA 1
ATOM 1473 C C . HIS A 1 192 ? 7.441 -14.011 0.119 1.00 71.31 192 HIS A C 1
ATOM 1475 O O . HIS A 1 192 ? 6.429 -14.679 0.321 1.00 71.31 192 HIS A O 1
ATOM 1481 N N . LEU A 1 193 ? 7.364 -12.745 -0.296 1.00 79.25 193 LEU A N 1
ATOM 1482 C CA . LEU A 1 193 ? 6.083 -12.105 -0.617 1.00 79.25 193 LEU A CA 1
ATOM 1483 C C . LEU A 1 193 ? 5.566 -12.548 -2.000 1.00 79.25 193 LEU A C 1
ATOM 1485 O O . LEU A 1 193 ? 6.372 -12.864 -2.875 1.00 79.25 193 LEU A O 1
ATOM 1489 N N . PRO A 1 194 ? 4.240 -12.531 -2.243 1.00 86.12 194 PRO A N 1
ATOM 1490 C CA . PRO A 1 194 ? 3.691 -12.604 -3.594 1.00 86.12 194 PRO A CA 1
ATOM 1491 C C . PRO A 1 194 ? 4.225 -11.465 -4.468 1.00 86.12 194 PRO A C 1
ATOM 1493 O O . PRO A 1 194 ? 4.257 -10.311 -4.033 1.00 86.12 194 PRO A O 1
ATOM 1496 N N . LEU A 1 195 ? 4.591 -11.774 -5.712 1.00 81.38 195 LEU A N 1
ATOM 1497 C CA . LEU A 1 195 ? 5.185 -10.821 -6.654 1.00 81.38 195 LEU A CA 1
ATOM 1498 C C . LEU A 1 195 ? 4.459 -10.862 -8.005 1.00 81.38 195 LEU A C 1
ATOM 1500 O O . LEU A 1 195 ? 3.915 -11.905 -8.365 1.00 81.38 195 LEU A O 1
ATOM 1504 N N . PRO A 1 196 ? 4.477 -9.774 -8.793 1.00 82.88 196 PRO A N 1
ATOM 1505 C CA . PRO A 1 196 ? 4.062 -9.833 -10.192 1.00 82.88 196 PRO A CA 1
ATOM 1506 C C . PRO A 1 196 ? 4.924 -10.837 -10.983 1.00 82.88 196 PRO A C 1
ATOM 1508 O O . PRO A 1 196 ? 6.154 -10.783 -10.918 1.00 82.88 196 PRO A O 1
ATOM 1511 N N . GLY A 1 197 ? 4.281 -11.748 -11.718 1.00 77.88 197 GLY A N 1
ATOM 1512 C CA . GLY A 1 197 ? 4.917 -12.767 -12.567 1.00 77.88 197 GLY A CA 1
ATOM 1513 C C . GLY A 1 197 ? 5.372 -12.259 -13.934 1.00 77.88 197 GLY A C 1
ATOM 1514 O O . GLY A 1 197 ? 6.262 -12.834 -14.553 1.00 77.88 197 GLY A O 1
ATOM 1515 N N . GLY A 1 198 ? 4.807 -11.135 -14.367 1.00 81.19 198 GLY A N 1
ATOM 1516 C CA . GLY A 1 198 ? 5.057 -10.504 -15.653 1.00 81.19 198 GLY A CA 1
ATOM 1517 C C . GLY A 1 198 ? 4.192 -9.258 -15.809 1.00 81.19 198 GLY A C 1
ATOM 1518 O O . GLY A 1 198 ? 3.390 -8.932 -14.931 1.00 81.19 198 GLY A O 1
ATOM 1519 N N . TYR A 1 199 ? 4.367 -8.550 -16.922 1.00 88.75 199 TYR A N 1
ATOM 1520 C CA . TYR A 1 199 ? 3.550 -7.383 -17.241 1.00 88.75 199 TYR A CA 1
ATOM 1521 C C . TYR A 1 199 ? 2.348 -7.784 -18.084 1.00 88.75 199 TYR A C 1
ATOM 1523 O O . TYR A 1 199 ? 2.488 -8.506 -19.065 1.00 88.75 199 TYR A O 1
ATOM 1531 N N . ARG A 1 200 ? 1.173 -7.294 -17.687 1.00 92.44 200 ARG A N 1
ATOM 1532 C CA . ARG A 1 200 ? -0.097 -7.509 -18.385 1.00 92.44 200 ARG A CA 1
ATOM 1533 C C . ARG A 1 200 ? -0.188 -6.681 -19.667 1.00 92.44 200 ARG A C 1
ATOM 1535 O O . ARG A 1 200 ? -0.865 -7.110 -20.599 1.00 92.44 200 ARG A O 1
ATOM 1542 N N . PHE A 1 201 ? 0.461 -5.514 -19.666 1.00 93.88 201 PHE A N 1
ATOM 1543 C CA . PHE A 1 201 ? 0.473 -4.550 -20.762 1.00 93.88 201 PHE A CA 1
ATOM 1544 C C . PHE A 1 201 ? 1.907 -4.177 -21.141 1.00 93.88 201 PHE A C 1
ATOM 1546 O O . PHE A 1 201 ? 2.752 -3.934 -20.271 1.00 93.88 201 PHE A O 1
ATOM 1553 N N . HIS A 1 202 ? 2.170 -4.079 -22.442 1.00 93.00 202 HIS A N 1
ATOM 1554 C CA . HIS A 1 202 ? 3.497 -3.781 -22.992 1.00 93.00 202 HIS A CA 1
ATOM 1555 C C . HIS A 1 202 ? 3.576 -2.423 -23.700 1.00 93.00 202 HIS A C 1
ATOM 1557 O O . HIS A 1 202 ? 4.674 -1.936 -23.984 1.00 93.00 202 HIS A O 1
ATOM 1563 N N . SER A 1 203 ? 2.432 -1.778 -23.925 1.00 94.06 203 SER A N 1
ATOM 1564 C CA . SER A 1 203 ? 2.314 -0.437 -24.494 1.00 94.06 203 SER A CA 1
ATOM 1565 C C . SER A 1 203 ? 1.219 0.366 -23.784 1.00 94.06 203 SER A C 1
ATOM 1567 O O . SER A 1 203 ? 0.300 -0.201 -23.195 1.00 94.06 203 SER A O 1
ATOM 1569 N N . VAL A 1 204 ? 1.306 1.699 -23.804 1.00 93.81 204 VAL A N 1
ATOM 1570 C CA . VAL A 1 204 ? 0.321 2.561 -23.118 1.00 93.81 204 VAL A CA 1
ATOM 1571 C C . VAL A 1 204 ? -1.061 2.522 -23.756 1.00 93.81 204 VAL A C 1
ATOM 1573 O O . VAL A 1 204 ? -2.049 2.774 -23.077 1.00 93.81 204 VAL A O 1
ATOM 1576 N N . GLN A 1 205 ? -1.140 2.180 -25.036 1.00 94.38 205 GLN A N 1
ATOM 1577 C CA . GLN A 1 205 ? -2.381 2.060 -25.788 1.00 94.38 205 GLN A CA 1
ATOM 1578 C C . GLN A 1 205 ? -3.199 0.855 -25.311 1.00 94.38 205 GLN A C 1
ATOM 1580 O O . GLN A 1 205 ? -4.415 0.965 -25.189 1.00 94.38 205 GLN A O 1
ATOM 1585 N N . GLU A 1 206 ? -2.539 -0.251 -24.946 1.00 96.12 206 GLU A N 1
ATOM 1586 C CA . GLU A 1 206 ? -3.199 -1.437 -24.376 1.00 96.12 206 GLU A CA 1
ATOM 1587 C C . GLU A 1 206 ? -3.885 -1.150 -23.029 1.00 96.12 206 GLU A C 1
ATOM 1589 O O . GLU A 1 206 ? -4.778 -1.888 -22.626 1.00 96.12 206 GLU A O 1
ATOM 1594 N N . LEU A 1 207 ? -3.540 -0.052 -22.337 1.00 94.69 207 LEU A N 1
ATOM 1595 C CA . LEU A 1 207 ? -4.250 0.357 -21.116 1.00 94.69 207 LEU A CA 1
ATOM 1596 C C . LEU A 1 207 ? -5.723 0.710 -21.373 1.00 94.69 207 LEU A C 1
ATOM 1598 O O . LEU A 1 207 ? -6.503 0.772 -20.422 1.00 94.69 207 LEU A O 1
ATOM 1602 N N . ALA A 1 208 ? -6.121 0.932 -22.630 1.00 93.19 208 ALA A N 1
ATOM 1603 C CA . ALA A 1 208 ? -7.527 1.060 -23.001 1.00 93.19 208 ALA A CA 1
ATOM 1604 C C . ALA A 1 208 ? -8.339 -0.204 -22.652 1.00 93.19 208 ALA A C 1
ATOM 1606 O O . ALA A 1 208 ? -9.514 -0.090 -22.305 1.00 93.19 208 ALA A O 1
ATOM 1607 N N . ASP A 1 209 ? -7.693 -1.375 -22.648 1.00 94.75 209 ASP A N 1
ATOM 1608 C CA . ASP A 1 209 ? -8.299 -2.673 -22.333 1.00 94.75 209 ASP A CA 1
ATOM 1609 C C . ASP A 1 209 ? -8.251 -3.009 -20.833 1.00 94.75 209 ASP A C 1
ATOM 1611 O O . ASP A 1 209 ? -8.557 -4.134 -20.426 1.00 94.75 209 ASP A O 1
ATOM 1615 N N . LEU A 1 210 ? -7.862 -2.051 -19.980 1.00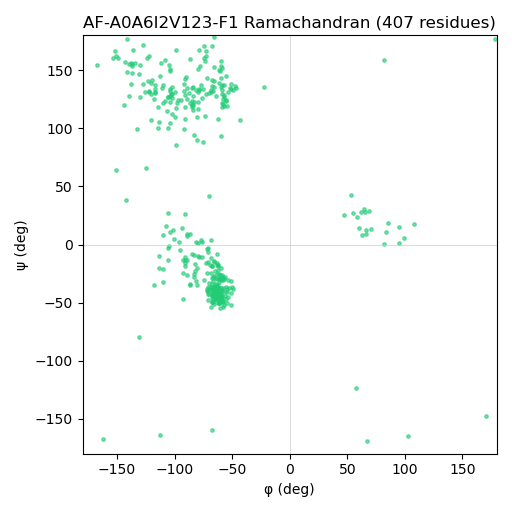 96.62 210 LEU A N 1
ATOM 1616 C CA . LEU A 1 210 ? -7.836 -2.243 -18.534 1.00 96.62 210 LEU A CA 1
ATOM 1617 C C . LEU A 1 210 ? -9.244 -2.624 -18.033 1.00 96.62 210 LEU A C 1
ATOM 1619 O O . LEU A 1 210 ? -10.184 -1.840 -18.218 1.00 96.62 210 LEU A O 1
ATOM 1623 N N . PRO A 1 211 ? -9.428 -3.793 -17.390 1.00 96.19 211 PRO A N 1
ATOM 1624 C CA . PRO A 1 211 ? -10.744 -4.219 -16.931 1.00 96.19 211 PRO A CA 1
ATOM 1625 C C . PRO A 1 211 ? -11.203 -3.396 -15.721 1.00 96.19 211 PRO A C 1
ATOM 1627 O O . PRO A 1 211 ? -10.410 -2.732 -15.055 1.00 96.19 211 PRO A O 1
ATOM 1630 N N . ASP A 1 212 ? -12.502 -3.427 -15.428 1.00 97.75 212 ASP A N 1
ATOM 1631 C CA . ASP A 1 212 ? -12.993 -3.045 -14.102 1.00 97.75 212 ASP A CA 1
ATOM 1632 C C . ASP A 1 212 ? -12.804 -4.206 -13.124 1.00 97.75 212 ASP A C 1
ATOM 1634 O O . ASP A 1 212 ? -12.822 -5.376 -13.516 1.00 97.75 212 ASP A O 1
ATOM 1638 N N . ILE A 1 213 ? -12.625 -3.883 -11.844 1.00 98.19 213 ILE A N 1
ATOM 1639 C CA . ILE A 1 213 ? -12.482 -4.896 -10.806 1.00 98.19 213 ILE A CA 1
ATOM 1640 C C . ILE A 1 213 ? -13.838 -5.557 -10.553 1.00 98.19 213 ILE A C 1
ATOM 1642 O O . ILE A 1 213 ? -14.842 -4.902 -10.265 1.00 98.19 213 ILE A O 1
ATOM 1646 N N . ASP A 1 214 ? -13.835 -6.886 -10.574 1.00 98.00 214 ASP A N 1
ATOM 1647 C CA . ASP A 1 214 ? -14.930 -7.702 -10.070 1.00 98.00 214 ASP A CA 1
ATOM 1648 C C . ASP A 1 214 ? -14.684 -8.053 -8.595 1.00 98.00 214 ASP A C 1
ATOM 1650 O O . ASP A 1 214 ? -13.932 -8.971 -8.267 1.00 98.00 214 ASP A O 1
ATOM 1654 N N . PHE A 1 215 ? -15.337 -7.311 -7.699 1.00 98.44 215 PHE A N 1
ATOM 1655 C CA . PHE A 1 215 ? -15.210 -7.466 -6.245 1.00 98.44 215 PHE A CA 1
ATOM 1656 C C . PHE A 1 215 ? -15.860 -8.739 -5.682 1.00 98.44 215 PHE A C 1
ATOM 1658 O O . PHE A 1 215 ? -15.784 -8.971 -4.476 1.00 98.44 215 PHE A O 1
ATOM 1665 N N . SER A 1 216 ? -16.515 -9.552 -6.518 1.00 97.50 216 SER A N 1
ATOM 1666 C CA . SER A 1 216 ? -17.164 -10.797 -6.089 1.00 97.50 216 SER A CA 1
ATOM 1667 C C . SER A 1 216 ? -16.258 -12.027 -6.180 1.00 97.50 216 SER A C 1
ATOM 1669 O O . SER A 1 216 ? -16.609 -13.081 -5.651 1.00 97.50 216 SER A O 1
ATOM 1671 N N . LYS A 1 217 ? -15.084 -11.911 -6.818 1.00 96.56 217 LYS A N 1
ATOM 1672 C CA . LYS A 1 217 ? -14.172 -13.038 -7.051 1.00 96.56 217 LYS A CA 1
ATOM 1673 C C . LYS A 1 217 ? -12.706 -12.711 -6.772 1.00 96.56 217 LYS A C 1
ATOM 1675 O O . LYS A 1 217 ? -12.300 -11.558 -6.647 1.00 96.56 217 LYS A O 1
ATOM 1680 N N . GLY A 1 218 ? -11.892 -13.764 -6.725 1.00 96.31 218 GLY A N 1
ATOM 1681 C CA . GLY A 1 218 ? -10.447 -13.666 -6.531 1.00 96.31 218 GLY A CA 1
ATOM 1682 C C . GLY A 1 218 ? -10.050 -13.154 -5.144 1.00 96.31 218 GLY A C 1
ATOM 1683 O O . GLY A 1 218 ? -10.868 -13.032 -4.234 1.00 96.31 218 GLY A O 1
ATOM 1684 N N . ARG A 1 219 ? -8.761 -12.837 -4.982 1.00 97.50 219 ARG A N 1
ATOM 1685 C CA . ARG A 1 219 ? -8.197 -12.453 -3.676 1.00 97.50 219 ARG A CA 1
ATOM 1686 C C . ARG A 1 219 ? -8.786 -11.160 -3.113 1.00 97.50 219 ARG A C 1
ATOM 1688 O O . ARG A 1 219 ? -8.862 -11.021 -1.901 1.00 97.50 219 ARG A O 1
ATOM 1695 N N . ILE A 1 220 ? -9.224 -10.231 -3.962 1.00 98.44 220 ILE A N 1
ATOM 1696 C CA . ILE A 1 220 ? -9.834 -8.975 -3.503 1.00 98.44 220 ILE A CA 1
ATOM 1697 C C . ILE A 1 220 ? -11.182 -9.212 -2.801 1.00 98.44 220 ILE A C 1
ATOM 1699 O O . ILE A 1 220 ? -11.459 -8.591 -1.777 1.00 98.44 220 ILE A O 1
ATOM 1703 N N . ALA A 1 221 ? -11.979 -10.176 -3.279 1.00 98.62 221 ALA A N 1
ATOM 1704 C CA . ALA A 1 221 ? -13.206 -10.601 -2.607 1.00 98.62 221 ALA A CA 1
ATOM 1705 C C . ALA A 1 221 ? -12.906 -11.290 -1.267 1.00 98.62 221 ALA A C 1
ATOM 1707 O O . ALA A 1 221 ? -13.590 -11.057 -0.270 1.00 98.62 221 ALA A O 1
ATOM 1708 N N . GLU A 1 222 ? -11.842 -12.093 -1.228 1.00 98.62 222 GLU A N 1
ATOM 1709 C CA . GLU A 1 222 ? -11.385 -12.776 -0.017 1.00 98.62 222 GLU A CA 1
ATOM 1710 C C . GLU A 1 222 ? -10.842 -11.799 1.032 1.00 98.62 222 GLU A C 1
ATOM 1712 O O . GLU A 1 222 ? -11.099 -11.984 2.219 1.00 98.62 222 GLU A O 1
ATOM 1717 N N . VAL A 1 223 ? -10.196 -10.707 0.618 1.00 98.62 223 VAL A N 1
ATOM 1718 C CA . VAL A 1 223 ? -9.816 -9.603 1.511 1.00 98.62 223 VAL A CA 1
ATOM 1719 C C . VAL A 1 223 ? -11.054 -8.945 2.131 1.00 98.62 223 VAL A C 1
ATOM 1721 O O . VAL A 1 223 ? -11.136 -8.837 3.354 1.00 98.62 223 VAL A O 1
ATOM 1724 N N . LEU A 1 224 ? -12.059 -8.579 1.326 1.00 98.81 224 LEU A N 1
ATOM 1725 C CA . LEU A 1 224 ? -13.317 -8.019 1.846 1.00 98.81 224 LEU A CA 1
ATOM 1726 C C . LEU A 1 224 ? -14.030 -8.998 2.789 1.00 98.81 224 LEU A C 1
ATOM 1728 O O . LEU A 1 224 ? -14.606 -8.599 3.800 1.00 98.81 224 LEU A O 1
ATOM 1732 N N . ARG A 1 225 ? -13.990 -10.300 2.488 1.00 98.75 225 ARG A N 1
ATOM 1733 C CA . ARG A 1 225 ? -14.528 -11.347 3.363 1.00 98.75 225 ARG A CA 1
ATOM 1734 C C . ARG A 1 225 ? -13.730 -11.468 4.665 1.00 98.75 225 ARG A C 1
ATOM 1736 O O . ARG A 1 225 ? -14.347 -11.633 5.711 1.00 98.75 225 ARG A O 1
ATOM 1743 N N . ALA A 1 226 ? -12.404 -11.331 4.632 1.00 98.69 226 ALA A N 1
ATOM 1744 C CA . ALA A 1 226 ? -11.556 -11.367 5.825 1.00 98.69 226 ALA A CA 1
ATOM 1745 C C . ALA A 1 226 ? -11.863 -10.198 6.769 1.00 98.69 226 ALA A C 1
ATOM 1747 O O . ALA A 1 226 ? -11.933 -10.401 7.979 1.00 98.69 226 ALA A O 1
ATOM 1748 N N . ILE A 1 227 ? -12.126 -9.008 6.217 1.00 98.81 227 ILE A N 1
ATOM 1749 C CA . ILE A 1 227 ? -12.572 -7.840 6.989 1.00 98.81 227 ILE A CA 1
ATOM 1750 C C . ILE A 1 227 ? -13.885 -8.148 7.716 1.00 98.81 227 ILE A C 1
ATOM 1752 O O . ILE A 1 227 ? -13.965 -7.957 8.926 1.00 98.81 227 ILE A O 1
ATOM 1756 N N . ARG A 1 228 ? -14.883 -8.718 7.022 1.00 98.75 228 ARG A N 1
ATOM 1757 C CA . ARG A 1 228 ? -16.157 -9.111 7.657 1.00 98.75 228 ARG A CA 1
ATOM 1758 C C . ARG A 1 228 ? -15.959 -10.120 8.787 1.00 98.75 228 ARG A C 1
ATOM 1760 O O . ARG A 1 228 ? -16.633 -10.025 9.808 1.00 98.75 228 ARG A O 1
ATOM 1767 N N . LEU A 1 229 ? -15.048 -11.081 8.613 1.00 98.75 229 LEU A N 1
ATOM 1768 C CA . LEU A 1 229 ? -14.734 -12.074 9.645 1.00 98.75 229 LEU A CA 1
ATOM 1769 C C . LEU A 1 229 ? -14.110 -11.430 10.887 1.00 98.75 229 LEU A C 1
ATOM 1771 O O . LEU A 1 229 ? -14.492 -11.790 11.995 1.00 98.75 229 LEU A O 1
ATOM 1775 N N . LEU A 1 230 ? -13.189 -10.476 10.713 1.00 98.56 230 LEU A N 1
ATOM 1776 C CA . LEU A 1 230 ? -12.586 -9.726 11.821 1.00 98.56 230 LEU A CA 1
ATOM 1777 C C . LEU A 1 230 ? -13.618 -8.842 12.530 1.00 98.56 230 LEU A C 1
ATOM 1779 O O . LEU A 1 230 ? -13.716 -8.872 13.757 1.00 98.56 230 LEU A O 1
ATOM 1783 N N . HIS A 1 231 ? -14.443 -8.131 11.761 1.00 98.19 231 HIS A N 1
ATOM 1784 C CA . HIS A 1 231 ? -15.511 -7.291 12.292 1.00 98.19 231 HIS A CA 1
ATOM 1785 C C . HIS A 1 231 ? -16.518 -8.100 13.127 1.00 98.19 231 HIS A C 1
ATOM 1787 O O . HIS A 1 231 ? -16.879 -7.693 14.229 1.00 98.19 231 HIS A O 1
ATOM 1793 N N . ALA A 1 232 ? -16.916 -9.287 12.655 1.00 98.31 232 ALA A N 1
ATOM 1794 C CA . ALA A 1 232 ? -17.861 -10.162 13.354 1.00 98.31 232 ALA A CA 1
ATOM 1795 C C . ALA A 1 232 ? -17.369 -10.632 14.736 1.00 98.31 232 ALA A C 1
ATOM 1797 O O . ALA A 1 232 ? -18.187 -10.936 15.602 1.00 98.31 232 ALA A O 1
ATOM 1798 N N . VAL A 1 233 ? -16.051 -10.680 14.954 1.00 97.69 233 VAL A N 1
ATOM 1799 C CA . VAL A 1 233 ? -15.440 -11.027 16.249 1.00 97.69 233 VAL A CA 1
ATOM 1800 C C . VAL A 1 233 ? -14.950 -9.797 17.025 1.00 97.69 233 VAL A C 1
ATOM 1802 O O . VAL A 1 233 ? -14.218 -9.943 18.002 1.00 97.69 233 VAL A O 1
ATOM 1805 N N . GLY A 1 234 ? -15.335 -8.588 16.601 1.00 96.81 234 GLY A N 1
ATOM 1806 C CA . GLY A 1 234 ? -15.002 -7.336 17.285 1.00 96.81 234 GLY A CA 1
ATOM 1807 C C . GLY A 1 234 ? -13.520 -6.965 17.222 1.00 96.81 234 GLY A C 1
ATOM 1808 O O . GLY A 1 234 ? -13.013 -6.337 18.148 1.00 96.81 234 GLY A O 1
ATOM 1809 N N . ARG A 1 235 ? -12.807 -7.386 16.170 1.00 97.12 235 ARG A N 1
ATOM 1810 C CA . ARG A 1 235 ? -11.388 -7.076 15.959 1.00 97.12 235 ARG A CA 1
ATOM 1811 C C . ARG A 1 235 ? -11.250 -5.921 14.969 1.00 97.12 235 ARG A C 1
ATOM 1813 O O . ARG A 1 235 ? -11.481 -6.155 13.780 1.00 97.12 235 ARG A O 1
ATOM 1820 N N . PRO A 1 236 ? -10.826 -4.724 15.415 1.00 96.69 236 PRO A N 1
ATOM 1821 C CA . PRO A 1 236 ? -10.598 -3.616 14.505 1.00 96.69 236 PRO A CA 1
ATOM 1822 C C . PRO A 1 236 ? -9.538 -3.970 13.470 1.00 96.69 236 PRO A C 1
ATOM 1824 O O . PRO A 1 236 ? -8.560 -4.663 13.778 1.00 96.69 236 PRO A O 1
ATOM 1827 N N . CYS A 1 237 ? -9.708 -3.503 12.240 1.00 96.38 237 CYS A N 1
ATOM 1828 C CA . CYS A 1 237 ? -8.791 -3.822 11.163 1.00 96.38 237 CYS A CA 1
ATOM 1829 C C . CYS 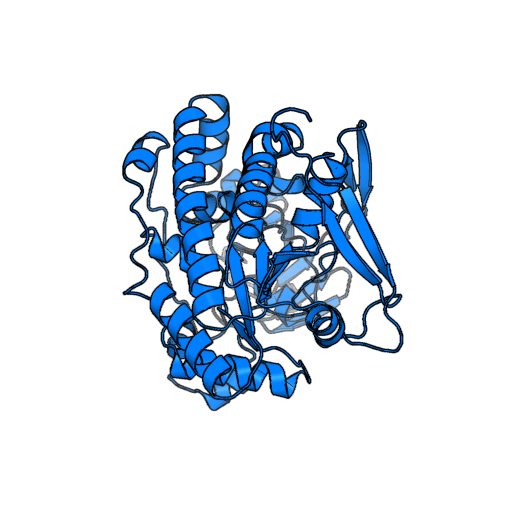A 1 237 ? -8.432 -2.637 10.269 1.00 96.38 237 CYS A C 1
ATOM 1831 O O . CYS A 1 237 ? -9.152 -1.647 10.133 1.00 96.38 237 CYS A O 1
ATOM 1833 N N . VAL A 1 238 ? -7.263 -2.781 9.654 1.00 97.81 238 VAL A N 1
ATOM 1834 C CA . VAL A 1 238 ? -6.711 -1.865 8.671 1.00 97.81 238 VAL A CA 1
ATOM 1835 C C . VAL A 1 238 ? -6.626 -2.588 7.336 1.00 97.81 238 VAL A C 1
ATOM 1837 O O . VAL A 1 238 ? -5.874 -3.562 7.209 1.00 97.81 238 VAL A O 1
ATOM 1840 N N . LEU A 1 239 ? -7.339 -2.080 6.333 1.00 98.19 239 LEU A N 1
ATOM 1841 C CA . LEU A 1 239 ? -7.127 -2.482 4.948 1.00 98.19 239 LEU A CA 1
ATOM 1842 C C . LEU A 1 239 ? -5.974 -1.671 4.351 1.00 98.19 239 LEU A C 1
ATOM 1844 O O . LEU A 1 239 ? -6.063 -0.453 4.249 1.00 98.19 239 LEU A O 1
ATOM 1848 N N . LYS A 1 240 ? -4.911 -2.332 3.903 1.00 96.62 240 LYS A N 1
ATOM 1849 C CA . LYS A 1 240 ? -3.869 -1.705 3.084 1.00 96.62 240 LYS A CA 1
ATOM 1850 C C . LYS A 1 240 ? -4.317 -1.647 1.625 1.00 96.62 240 LYS A C 1
ATOM 1852 O O . LYS A 1 240 ? -4.797 -2.653 1.104 1.00 96.62 240 LYS A O 1
ATOM 1857 N N . VAL A 1 241 ? -4.154 -0.481 1.006 1.00 97.56 241 VAL A N 1
ATOM 1858 C CA . VAL A 1 241 ? -4.540 -0.199 -0.378 1.00 97.56 241 VAL A CA 1
ATOM 1859 C C . VAL A 1 241 ? -3.381 0.438 -1.131 1.00 97.56 241 VAL A C 1
ATOM 1861 O O . VAL A 1 241 ? -2.858 1.477 -0.718 1.00 97.56 241 VAL A O 1
ATOM 1864 N N . GLU A 1 242 ? -3.034 -0.156 -2.269 1.00 95.31 242 GLU A N 1
ATOM 1865 C CA . GLU A 1 242 ? -2.060 0.412 -3.199 1.00 95.31 242 GLU A CA 1
ATOM 1866 C C . GLU A 1 242 ? -2.713 1.417 -4.150 1.00 95.31 242 GLU A C 1
ATOM 1868 O O . GLU A 1 242 ? -3.774 1.195 -4.736 1.00 95.31 242 GLU A O 1
ATOM 1873 N N . ALA A 1 243 ? -2.040 2.542 -4.321 1.00 94.31 243 ALA A N 1
ATOM 1874 C CA . ALA A 1 243 ? -2.481 3.669 -5.121 1.00 94.31 243 ALA A CA 1
ATOM 1875 C C . ALA A 1 243 ? -2.283 3.475 -6.638 1.00 94.31 243 ALA A C 1
ATOM 1877 O O . ALA A 1 243 ? -1.534 2.589 -7.071 1.00 94.31 243 ALA A O 1
ATOM 1878 N N . PRO A 1 244 ? -2.896 4.337 -7.480 1.00 95.81 244 PRO A N 1
ATOM 1879 C CA . PRO A 1 244 ? -2.928 4.140 -8.927 1.00 95.81 244 PRO A CA 1
ATOM 1880 C C . PRO A 1 244 ? -1.566 3.957 -9.601 1.00 95.81 244 PRO A C 1
ATOM 1882 O O . PRO A 1 244 ? -1.446 3.112 -10.489 1.00 95.81 244 PRO A O 1
ATOM 1885 N N . PHE A 1 245 ? -0.534 4.710 -9.203 1.00 94.25 245 PHE A N 1
ATOM 1886 C CA . PHE A 1 245 ? 0.762 4.626 -9.877 1.00 94.25 245 PHE A CA 1
ATOM 1887 C C . PHE A 1 245 ? 1.483 3.311 -9.557 1.00 94.25 245 PHE A C 1
ATOM 1889 O O . PHE A 1 245 ? 2.060 2.683 -10.446 1.00 94.25 245 PHE A O 1
ATOM 1896 N N . THR A 1 246 ? 1.409 2.855 -8.307 1.00 92.88 246 THR A N 1
ATOM 1897 C CA . THR A 1 246 ? 1.945 1.554 -7.884 1.00 92.88 246 THR A CA 1
ATOM 1898 C C . THR A 1 246 ? 1.181 0.383 -8.502 1.00 92.88 246 THR A C 1
ATOM 1900 O O . THR A 1 246 ? 1.798 -0.579 -8.956 1.00 92.88 246 THR A O 1
ATOM 1903 N N . VAL A 1 247 ? -0.143 0.482 -8.641 1.00 96.19 247 VAL A N 1
ATOM 1904 C CA . VAL A 1 247 ? -0.927 -0.512 -9.393 1.00 96.19 247 VAL A CA 1
ATOM 1905 C C . VAL A 1 247 ? -0.473 -0.581 -10.856 1.00 96.19 247 VAL A C 1
ATOM 1907 O O . VAL A 1 247 ? -0.221 -1.670 -11.375 1.00 96.19 247 VAL A O 1
ATOM 1910 N N . LEU A 1 248 ? -0.289 0.568 -11.517 1.00 94.31 248 LEU A N 1
ATOM 1911 C CA . LEU A 1 248 ? 0.209 0.614 -12.896 1.00 94.31 248 LEU A CA 1
ATOM 1912 C C . LEU A 1 248 ? 1.624 0.055 -13.041 1.00 94.31 248 LEU A C 1
ATOM 1914 O O . LEU A 1 248 ? 1.888 -0.645 -14.015 1.00 94.31 248 LEU A O 1
ATOM 1918 N N . SER A 1 249 ? 2.520 0.318 -12.086 1.00 90.75 249 SER A N 1
ATOM 1919 C CA . SER A 1 249 ? 3.906 -0.168 -12.144 1.00 90.75 249 SER A CA 1
ATOM 1920 C C . SER A 1 249 ? 4.022 -1.694 -12.019 1.00 90.75 249 SER A C 1
ATOM 1922 O O . SER A 1 249 ? 5.041 -2.267 -12.413 1.00 90.75 249 SER A O 1
ATOM 1924 N N . MET A 1 250 ? 2.978 -2.360 -11.511 1.00 92.56 250 MET A N 1
ATOM 1925 C CA . MET A 1 250 ? 2.856 -3.821 -11.500 1.00 92.56 250 MET A CA 1
ATOM 1926 C C . MET A 1 250 ? 2.176 -4.381 -12.756 1.00 92.56 250 MET A C 1
ATOM 1928 O O . MET A 1 250 ? 2.440 -5.520 -13.131 1.00 92.56 250 MET A O 1
ATOM 1932 N N . LEU A 1 251 ? 1.321 -3.600 -13.421 1.00 94.69 251 LEU A N 1
ATOM 1933 C CA . LEU A 1 251 ? 0.642 -3.999 -14.661 1.00 94.69 251 LEU A CA 1
ATOM 1934 C C . LEU A 1 251 ? 1.506 -3.776 -15.909 1.00 94.69 251 LEU A C 1
ATOM 1936 O O . LEU A 1 251 ? 1.356 -4.497 -16.896 1.00 94.69 251 LEU A O 1
ATOM 1940 N N . MET A 1 252 ? 2.410 -2.798 -15.859 1.00 91.12 252 MET A N 1
ATOM 1941 C CA . MET A 1 252 ? 3.242 -2.356 -16.972 1.00 91.12 252 MET A CA 1
ATOM 1942 C C . MET A 1 252 ? 4.658 -2.016 -16.511 1.00 91.12 252 MET A C 1
ATOM 1944 O O . MET A 1 252 ? 4.879 -1.508 -15.411 1.00 91.12 252 MET A O 1
ATOM 1948 N N . ASP A 1 253 ? 5.624 -2.234 -17.402 1.00 86.50 253 ASP A N 1
ATOM 1949 C CA . ASP A 1 253 ? 7.001 -1.816 -17.179 1.00 86.50 253 ASP A CA 1
ATOM 1950 C C . ASP A 1 253 ? 7.109 -0.310 -16.912 1.00 86.50 253 ASP A C 1
ATOM 1952 O O . ASP A 1 253 ? 6.612 0.527 -17.672 1.00 86.50 253 ASP A O 1
ATOM 1956 N N . SER A 1 254 ? 7.798 0.052 -15.827 1.00 81.81 254 SER A N 1
ATOM 1957 C CA . SER A 1 254 ? 7.908 1.447 -15.402 1.00 81.81 254 SER A CA 1
ATOM 1958 C C . SER A 1 254 ? 8.590 2.326 -16.454 1.00 81.81 254 SER A C 1
ATOM 1960 O O . SER A 1 254 ? 8.258 3.501 -16.565 1.00 81.81 254 SER A O 1
ATOM 1962 N N . MET A 1 255 ? 9.489 1.791 -17.286 1.00 81.31 255 MET A N 1
ATOM 1963 C CA . MET A 1 255 ? 10.111 2.557 -18.370 1.00 81.31 255 MET A CA 1
ATOM 1964 C C . MET A 1 255 ? 9.125 2.865 -19.491 1.00 81.31 255 MET A C 1
ATOM 1966 O O . MET A 1 255 ? 9.185 3.953 -20.073 1.00 81.31 255 MET A O 1
ATOM 1970 N N . VAL A 1 256 ? 8.222 1.930 -19.795 1.00 86.88 256 VAL A N 1
ATOM 1971 C CA . VAL A 1 256 ? 7.118 2.165 -20.735 1.00 86.88 256 VAL A CA 1
ATOM 1972 C C . VAL A 1 256 ? 6.192 3.235 -20.160 1.00 86.88 256 VAL A C 1
ATOM 1974 O O . VAL A 1 256 ? 5.901 4.208 -20.858 1.00 86.88 256 VAL A O 1
ATOM 1977 N N . LEU A 1 257 ? 5.855 3.141 -18.869 1.00 87.69 257 LEU A N 1
ATOM 1978 C CA . LEU A 1 257 ? 5.052 4.139 -18.161 1.00 87.69 257 LEU A CA 1
ATOM 1979 C C . LEU A 1 257 ? 5.695 5.540 -18.219 1.00 87.69 257 LEU A C 1
ATOM 1981 O O . LEU A 1 257 ? 5.081 6.486 -18.710 1.00 87.69 257 LEU A O 1
ATOM 1985 N N . PHE A 1 258 ? 6.964 5.686 -17.825 1.00 86.31 258 PHE A N 1
ATOM 1986 C CA . PHE A 1 258 ? 7.677 6.972 -17.853 1.00 86.31 258 PHE A CA 1
ATOM 1987 C C . PHE A 1 258 ? 7.871 7.534 -19.266 1.00 86.31 258 PHE A C 1
ATOM 1989 O O . PHE A 1 258 ? 7.863 8.752 -19.472 1.00 86.31 258 PHE A O 1
ATOM 1996 N N . ARG A 1 259 ? 8.059 6.674 -20.273 1.00 86.06 259 ARG A N 1
ATOM 1997 C CA . ARG A 1 259 ? 8.106 7.103 -21.678 1.00 86.06 259 ARG A CA 1
ATOM 1998 C C . ARG A 1 259 ? 6.739 7.608 -22.136 1.00 86.06 259 ARG A C 1
ATOM 2000 O O . ARG A 1 259 ? 6.677 8.657 -22.778 1.00 86.06 259 ARG A O 1
ATOM 2007 N N . GLY A 1 260 ? 5.678 6.900 -21.767 1.00 89.12 260 GLY A N 1
ATOM 2008 C CA . GLY A 1 260 ? 4.300 7.268 -22.052 1.00 89.12 260 GLY A CA 1
ATOM 2009 C C . GLY A 1 260 ? 3.895 8.594 -21.418 1.00 89.12 260 GLY A C 1
ATOM 2010 O O . GLY A 1 260 ? 3.299 9.420 -22.095 1.00 89.12 260 GLY A O 1
ATOM 2011 N N . LEU A 1 261 ? 4.324 8.882 -20.185 1.00 88.75 261 LEU A N 1
ATOM 2012 C CA . LEU A 1 261 ? 4.040 10.166 -19.524 1.00 88.75 261 LEU A CA 1
ATOM 2013 C C . LEU A 1 261 ? 4.564 11.381 -20.306 1.00 88.75 261 LEU A C 1
ATOM 2015 O O . LEU A 1 261 ? 4.012 12.472 -20.186 1.00 88.75 261 LEU A O 1
ATOM 2019 N N . ARG A 1 262 ? 5.610 11.201 -21.124 1.00 84.19 262 ARG A N 1
ATOM 2020 C CA . ARG A 1 262 ? 6.171 12.265 -21.971 1.00 84.19 262 ARG A CA 1
ATOM 2021 C C . ARG A 1 262 ? 5.483 12.404 -23.326 1.00 84.19 262 ARG A C 1
ATOM 2023 O O . ARG A 1 262 ? 5.431 13.511 -23.845 1.00 84.19 262 ARG A O 1
ATOM 2030 N N . LYS A 1 263 ? 5.040 11.297 -23.927 1.00 84.75 263 LYS A N 1
ATOM 2031 C CA . LYS A 1 263 ? 4.578 11.266 -25.329 1.00 84.75 263 LYS A CA 1
ATOM 2032 C C . LYS A 1 263 ? 3.074 11.057 -25.485 1.00 84.75 263 LYS A C 1
ATOM 2034 O O . LYS A 1 263 ? 2.482 11.558 -26.429 1.00 84.75 263 LYS A O 1
ATOM 2039 N N . GLU A 1 264 ? 2.470 10.310 -24.572 1.00 88.56 264 GLU A N 1
ATOM 2040 C CA . GLU A 1 264 ? 1.149 9.688 -24.714 1.00 88.56 264 GLU A CA 1
ATOM 2041 C C . GLU A 1 264 ? 0.370 9.737 -23.390 1.00 88.56 264 GLU A C 1
ATOM 2043 O O . GLU A 1 264 ? -0.338 8.811 -22.991 1.00 88.56 264 GLU A O 1
ATOM 2048 N N . ARG A 1 265 ? 0.521 10.861 -22.688 1.00 90.19 265 ARG A N 1
ATOM 2049 C CA . ARG A 1 265 ? 0.050 11.089 -21.319 1.00 90.19 265 ARG A CA 1
ATOM 2050 C C . ARG A 1 265 ? -1.435 10.778 -21.105 1.00 90.19 265 ARG A C 1
ATOM 2052 O O . ARG A 1 265 ? -1.793 10.219 -20.073 1.00 90.19 265 ARG A O 1
ATOM 2059 N N . LYS A 1 266 ? -2.282 11.076 -22.095 1.00 92.56 266 LYS A N 1
ATOM 2060 C CA . LYS A 1 266 ? -3.739 10.887 -22.020 1.00 92.56 266 LYS A CA 1
ATOM 2061 C C . LYS A 1 266 ? -4.143 9.435 -21.737 1.00 92.56 266 LYS A C 1
ATOM 2063 O O . LYS A 1 266 ? -5.093 9.215 -20.987 1.00 92.56 266 LYS A O 1
ATOM 2068 N N . PHE A 1 267 ? -3.435 8.451 -22.298 1.00 94.44 267 PHE A N 1
ATOM 2069 C CA . PHE A 1 267 ? -3.732 7.036 -22.043 1.00 94.44 267 PHE A CA 1
ATOM 2070 C C . PHE A 1 267 ? -3.470 6.664 -20.582 1.00 94.44 267 PHE A C 1
ATOM 2072 O O . PHE A 1 267 ? -4.302 6.018 -19.950 1.00 94.44 267 PHE A O 1
ATOM 2079 N N . ILE A 1 268 ? -2.359 7.146 -20.021 1.00 94.12 268 ILE A N 1
ATOM 2080 C CA . ILE A 1 268 ? -1.996 6.894 -18.623 1.00 94.12 268 ILE A CA 1
ATOM 2081 C C . ILE A 1 268 ? -2.977 7.580 -17.676 1.00 94.12 268 ILE A C 1
ATOM 2083 O O . ILE A 1 268 ? -3.456 6.946 -16.745 1.00 94.12 268 ILE A O 1
ATOM 2087 N N . GLU A 1 269 ? -3.328 8.843 -17.926 1.00 93.81 269 GLU A N 1
ATOM 2088 C CA . GLU A 1 269 ? -4.305 9.563 -17.099 1.00 93.81 269 GLU A CA 1
ATOM 2089 C C . GLU A 1 269 ? -5.688 8.899 -17.144 1.00 93.81 269 GLU A C 1
ATOM 2091 O O . GLU A 1 269 ? -6.352 8.777 -16.117 1.00 93.81 269 GLU A O 1
ATOM 2096 N N . THR A 1 270 ? -6.098 8.390 -18.310 1.00 95.44 270 THR A N 1
ATOM 2097 C CA . THR A 1 270 ? -7.353 7.633 -18.453 1.00 95.44 270 THR A CA 1
ATOM 2098 C C . THR A 1 270 ? -7.310 6.329 -17.650 1.00 95.44 270 THR A C 1
ATOM 2100 O O . THR A 1 270 ? -8.265 6.006 -16.939 1.00 95.44 270 THR A O 1
ATOM 2103 N N . ALA A 1 271 ? -6.194 5.599 -17.715 1.00 96.75 271 ALA A N 1
ATOM 2104 C CA . ALA A 1 271 ? -5.993 4.373 -16.949 1.00 96.75 271 ALA A CA 1
ATOM 2105 C C . ALA A 1 271 ? -5.968 4.644 -15.438 1.00 96.75 271 ALA A C 1
ATOM 2107 O O . ALA A 1 271 ? -6.654 3.963 -14.680 1.00 96.75 271 ALA A O 1
ATOM 2108 N N . MET A 1 272 ? -5.253 5.683 -14.998 1.00 95.94 272 MET A N 1
ATOM 2109 C CA . MET A 1 272 ? -5.211 6.118 -13.601 1.00 95.94 272 MET A CA 1
ATOM 2110 C C . MET A 1 272 ? -6.597 6.501 -13.083 1.00 95.94 272 MET A C 1
ATOM 2112 O O . MET A 1 272 ? -6.981 6.030 -12.018 1.00 95.94 272 MET A O 1
ATOM 2116 N N . ALA A 1 273 ? -7.387 7.249 -13.860 1.00 96.56 273 ALA A N 1
ATOM 2117 C CA . ALA A 1 273 ? -8.758 7.588 -13.491 1.00 96.56 273 ALA A CA 1
ATOM 2118 C C . ALA A 1 273 ? -9.654 6.342 -13.381 1.00 96.56 273 ALA A C 1
ATOM 2120 O O . ALA A 1 273 ? -10.528 6.264 -12.514 1.00 96.56 273 ALA A O 1
ATOM 2121 N N . LYS A 1 274 ? -9.449 5.331 -14.238 1.00 98.19 274 LYS A N 1
ATOM 2122 C CA . LYS A 1 274 ? -10.148 4.044 -14.123 1.00 98.19 274 LYS A CA 1
ATOM 2123 C C . LYS A 1 274 ? -9.729 3.278 -12.867 1.00 98.19 274 LYS A C 1
ATOM 2125 O O . LYS A 1 274 ? -10.606 2.774 -12.161 1.00 98.19 274 LYS A O 1
ATOM 2130 N N . ILE A 1 275 ? -8.433 3.240 -12.559 1.00 98.38 275 ILE A N 1
ATOM 2131 C CA . ILE A 1 275 ? -7.919 2.618 -11.335 1.00 98.38 275 ILE A CA 1
ATOM 2132 C C . ILE A 1 275 ? -8.485 3.332 -10.113 1.00 98.38 275 ILE A C 1
ATOM 2134 O O . ILE A 1 275 ? -9.089 2.678 -9.271 1.00 98.38 275 ILE A O 1
ATOM 2138 N N . ARG A 1 276 ? -8.406 4.666 -10.059 1.00 98.06 276 ARG A N 1
ATOM 2139 C CA . ARG A 1 276 ? -8.967 5.478 -8.977 1.00 98.06 276 ARG A CA 1
ATOM 2140 C C . ARG A 1 276 ? -10.429 5.143 -8.710 1.00 98.06 276 ARG A C 1
ATOM 2142 O O . ARG A 1 276 ? -10.755 4.835 -7.572 1.00 98.06 276 ARG A O 1
ATOM 2149 N N . ARG A 1 277 ? -11.302 5.144 -9.726 1.00 98.31 277 ARG A N 1
ATOM 2150 C CA . ARG A 1 277 ? -12.733 4.816 -9.539 1.00 98.31 277 ARG A CA 1
ATOM 2151 C C . ARG A 1 277 ? -12.939 3.442 -8.894 1.00 98.31 277 ARG A C 1
ATOM 2153 O O . ARG A 1 277 ? -13.787 3.287 -8.020 1.00 98.31 277 ARG A O 1
ATOM 2160 N N . ASN A 1 278 ? -12.147 2.452 -9.302 1.00 98.69 278 ASN A N 1
ATOM 2161 C CA . ASN A 1 278 ? -12.188 1.113 -8.720 1.00 98.69 278 ASN A CA 1
ATOM 2162 C C . ASN A 1 278 ? -11.625 1.092 -7.287 1.00 98.69 278 ASN A C 1
ATOM 2164 O O . ASN A 1 278 ? -12.213 0.444 -6.428 1.00 98.69 278 ASN A O 1
ATOM 2168 N N . LEU A 1 279 ? -10.553 1.832 -6.993 1.00 98.62 279 LEU A N 1
ATOM 2169 C CA . LEU A 1 279 ? -9.998 1.939 -5.639 1.00 98.62 279 LEU A CA 1
ATOM 2170 C C . LEU A 1 279 ? -10.944 2.663 -4.672 1.00 98.62 279 LEU A C 1
ATOM 2172 O O . LEU A 1 279 ? -11.118 2.209 -3.547 1.00 98.62 279 LEU A O 1
ATOM 2176 N N . VAL A 1 280 ? -11.618 3.733 -5.106 1.00 98.69 280 VAL A N 1
ATOM 2177 C CA . VAL A 1 280 ? -12.654 4.415 -4.308 1.00 98.69 280 VAL A CA 1
ATOM 2178 C C . VAL A 1 280 ? -13.785 3.443 -3.975 1.00 98.69 280 VAL A C 1
ATOM 2180 O O . VAL A 1 280 ? -14.201 3.347 -2.821 1.00 98.69 280 VAL A O 1
ATOM 2183 N N . ARG A 1 281 ? -14.234 2.649 -4.959 1.00 98.69 281 ARG A N 1
ATOM 2184 C CA . ARG A 1 281 ? -15.227 1.591 -4.734 1.00 98.69 281 ARG A CA 1
ATOM 2185 C C . ARG A 1 281 ? -14.717 0.516 -3.774 1.00 98.69 281 ARG A C 1
ATOM 2187 O O . ARG A 1 281 ? -15.470 0.084 -2.908 1.00 98.69 281 ARG A O 1
ATOM 2194 N N . TYR A 1 282 ? -13.461 0.098 -3.903 1.00 98.75 282 TYR A N 1
ATOM 2195 C CA . TYR A 1 282 ? -12.854 -0.892 -3.016 1.00 98.75 282 TYR A CA 1
ATOM 2196 C C . TYR A 1 282 ? -12.828 -0.416 -1.561 1.00 98.75 282 TYR A C 1
ATOM 2198 O O . TYR A 1 282 ? -13.228 -1.151 -0.663 1.00 98.75 282 TYR A O 1
ATOM 2206 N N . ILE A 1 283 ? -12.423 0.837 -1.348 1.00 98.75 283 ILE A N 1
ATOM 2207 C CA . ILE A 1 283 ? -12.397 1.479 -0.034 1.00 98.75 283 ILE A CA 1
ATOM 2208 C C . ILE A 1 283 ? -13.811 1.584 0.553 1.00 98.75 283 ILE A C 1
ATOM 2210 O O . ILE A 1 283 ? -14.013 1.229 1.712 1.00 98.75 283 ILE A O 1
ATOM 2214 N N . GLY A 1 284 ? -14.803 1.988 -0.248 1.00 98.62 284 GLY A N 1
ATOM 2215 C CA . GLY A 1 284 ? -16.205 2.005 0.181 1.00 98.62 284 GLY A CA 1
ATOM 2216 C C . GLY A 1 284 ? -16.694 0.627 0.634 1.00 98.62 284 GLY A C 1
ATOM 2217 O O . GLY A 1 284 ? -17.210 0.485 1.740 1.00 98.62 284 GLY A O 1
ATOM 2218 N N . LEU A 1 285 ? -16.432 -0.413 -0.165 1.00 98.75 285 LEU A N 1
ATOM 2219 C CA . LEU A 1 285 ? -16.771 -1.798 0.179 1.00 98.75 285 LEU A CA 1
ATOM 2220 C C . LEU A 1 285 ? -16.052 -2.290 1.444 1.00 98.75 285 LEU A C 1
ATOM 2222 O O . LEU A 1 285 ? -16.596 -3.116 2.176 1.00 98.75 285 LEU A O 1
ATOM 2226 N N . ALA A 1 286 ? -14.838 -1.809 1.711 1.00 98.62 286 ALA A N 1
ATOM 2227 C CA . ALA A 1 286 ? -14.097 -2.143 2.920 1.00 98.62 286 ALA A CA 1
ATOM 2228 C C . ALA A 1 286 ? -14.721 -1.504 4.170 1.00 98.62 286 ALA A C 1
ATOM 2230 O O . ALA A 1 286 ? -14.889 -2.192 5.178 1.00 98.62 286 ALA A O 1
ATOM 2231 N N . PHE A 1 287 ? -15.134 -0.234 4.097 1.00 98.56 287 PHE A N 1
ATOM 2232 C CA . PHE A 1 287 ? -15.887 0.412 5.177 1.00 98.56 287 PHE A CA 1
ATOM 2233 C C . PHE A 1 287 ? -17.242 -0.268 5.413 1.00 98.56 287 PHE A C 1
ATOM 2235 O O . PHE A 1 287 ? -17.619 -0.523 6.557 1.00 98.56 287 PHE A O 1
ATOM 2242 N N . GLU A 1 288 ? -17.959 -0.636 4.348 1.00 98.25 288 GLU A N 1
ATOM 2243 C CA . GLU A 1 288 ? -19.199 -1.421 4.444 1.00 98.25 288 GLU A CA 1
ATOM 2244 C C . GLU A 1 288 ? -18.970 -2.796 5.087 1.00 98.25 288 GLU A C 1
ATOM 2246 O O . GLU A 1 288 ? -19.797 -3.264 5.870 1.00 98.25 288 GLU A O 1
ATOM 2251 N N . ALA A 1 289 ? -17.836 -3.438 4.789 1.00 98.25 289 ALA A N 1
ATOM 2252 C CA . ALA A 1 289 ? -17.439 -4.713 5.379 1.00 98.25 289 ALA A CA 1
ATOM 2253 C C . ALA A 1 289 ? -17.035 -4.610 6.861 1.00 98.25 289 ALA A C 1
ATOM 2255 O O . ALA A 1 289 ? -16.972 -5.645 7.526 1.00 98.25 289 ALA A O 1
ATOM 2256 N N . GLY A 1 290 ? -16.793 -3.397 7.371 1.00 97.62 290 GLY A N 1
ATOM 2257 C CA . GLY A 1 290 ? -16.477 -3.139 8.774 1.00 97.62 290 GLY A CA 1
ATOM 2258 C C . GLY A 1 290 ? -15.027 -2.755 9.061 1.00 97.62 290 GLY A C 1
ATOM 2259 O O . GLY A 1 290 ? -14.626 -2.850 10.212 1.00 97.62 290 GLY A O 1
ATOM 2260 N N . ALA A 1 291 ? -14.242 -2.334 8.062 1.00 98.06 291 ALA A N 1
ATOM 2261 C CA . ALA A 1 291 ? -12.918 -1.767 8.318 1.00 98.06 291 ALA A CA 1
ATOM 2262 C C . ALA A 1 291 ? -13.028 -0.426 9.057 1.00 98.06 291 ALA A C 1
ATOM 2264 O O . ALA A 1 291 ? -13.765 0.463 8.636 1.00 98.06 291 ALA A O 1
ATOM 2265 N N . GLU A 1 292 ? -12.255 -0.245 10.122 1.00 97.94 292 GLU A N 1
ATOM 2266 C CA . GLU A 1 292 ? -12.135 1.033 10.827 1.00 97.94 292 GLU A CA 1
ATOM 2267 C C . GLU A 1 292 ? -11.151 1.961 10.117 1.00 97.94 292 GLU A C 1
ATOM 2269 O O . GLU A 1 292 ? -11.308 3.186 10.144 1.00 97.94 292 GLU A O 1
ATOM 2274 N N . MET A 1 293 ? -10.132 1.378 9.476 1.00 97.75 293 MET A N 1
ATOM 2275 C CA . MET A 1 293 ? -9.052 2.127 8.853 1.00 97.75 293 MET A CA 1
ATOM 2276 C C . MET A 1 293 ? -8.671 1.591 7.474 1.00 97.75 293 MET A C 1
ATOM 2278 O O . MET A 1 293 ? -8.660 0.387 7.214 1.00 97.75 293 MET A O 1
ATOM 2282 N N . ILE A 1 294 ? -8.243 2.508 6.617 1.00 98.31 294 ILE A N 1
ATOM 2283 C CA . ILE A 1 294 ? -7.604 2.254 5.333 1.00 98.31 294 ILE A CA 1
ATOM 2284 C C . ILE A 1 294 ? -6.192 2.820 5.405 1.00 98.31 294 ILE A C 1
ATOM 2286 O O . ILE A 1 294 ? -6.009 3.972 5.786 1.00 98.31 294 ILE A O 1
ATOM 2290 N N . SER A 1 295 ? -5.188 2.042 5.021 1.00 97.12 295 SER A N 1
ATOM 2291 C CA . SER A 1 295 ? -3.831 2.530 4.812 1.00 97.12 295 SER A CA 1
ATOM 2292 C C . SER A 1 295 ? -3.560 2.657 3.321 1.00 97.12 295 SER A C 1
ATOM 2294 O O . SER A 1 295 ? -3.374 1.656 2.637 1.00 97.12 295 SER A O 1
ATOM 2296 N N . TYR A 1 296 ? -3.559 3.886 2.823 1.00 97.56 296 TYR A N 1
ATOM 2297 C CA . TYR A 1 296 ? -3.289 4.222 1.434 1.00 97.56 296 TYR A CA 1
ATOM 2298 C C . TYR A 1 296 ? -1.795 4.496 1.223 1.00 97.56 296 TYR A C 1
ATOM 2300 O O . TYR A 1 296 ? -1.205 5.324 1.928 1.00 97.56 296 TYR A O 1
ATOM 2308 N N . ALA A 1 297 ? -1.181 3.844 0.236 1.00 93.19 297 ALA A N 1
ATOM 2309 C CA . ALA A 1 297 ? 0.224 4.046 -0.105 1.00 93.19 297 ALA A CA 1
ATOM 2310 C C . ALA A 1 297 ? 0.443 4.100 -1.623 1.00 93.19 297 ALA A C 1
ATOM 2312 O O . ALA A 1 297 ? -0.115 3.299 -2.363 1.00 93.19 297 ALA A O 1
ATOM 2313 N N . ASP A 1 298 ? 1.297 5.026 -2.083 1.00 92.19 298 ASP A N 1
ATOM 2314 C CA . ASP A 1 298 ? 1.793 5.042 -3.469 1.00 92.19 298 ASP A CA 1
ATOM 2315 C C . ASP A 1 298 ? 3.327 5.031 -3.528 1.00 92.19 298 ASP A C 1
ATOM 2317 O O . ASP A 1 298 ? 3.938 6.021 -3.937 1.00 92.19 298 ASP A O 1
ATOM 2321 N N . PRO A 1 299 ? 4.004 3.956 -3.091 1.00 85.44 299 PRO A N 1
ATOM 2322 C CA . PRO A 1 299 ? 5.465 3.934 -3.008 1.00 85.44 299 PRO A CA 1
ATOM 2323 C C . PRO A 1 299 ? 6.154 4.138 -4.366 1.00 85.44 299 PRO A C 1
ATOM 2325 O O . PRO A 1 299 ? 7.249 4.696 -4.422 1.00 85.44 299 PRO A O 1
ATOM 2328 N N . SER A 1 300 ? 5.519 3.724 -5.468 1.00 86.56 300 SER A N 1
ATOM 2329 C CA . SER A 1 300 ? 6.006 3.997 -6.826 1.00 86.56 300 SER A CA 1
ATOM 2330 C C . SER A 1 300 ? 5.559 5.361 -7.353 1.00 86.56 300 SER A C 1
ATOM 2332 O O . SER A 1 300 ? 5.996 5.754 -8.420 1.00 86.56 300 SER A O 1
ATOM 2334 N N . GLY A 1 301 ? 4.675 6.081 -6.670 1.00 89.00 301 GLY A N 1
ATOM 2335 C CA . GLY A 1 301 ? 4.137 7.363 -7.121 1.00 89.00 301 GLY A CA 1
ATOM 2336 C C . GLY A 1 301 ? 4.711 8.581 -6.406 1.00 89.00 301 GLY A C 1
ATOM 2337 O O . GLY A 1 301 ? 4.307 9.685 -6.750 1.00 89.00 301 GLY A O 1
ATOM 2338 N N . VAL A 1 302 ? 5.615 8.423 -5.431 1.00 90.12 302 VAL A N 1
ATOM 2339 C CA . VAL A 1 302 ? 6.166 9.528 -4.614 1.00 90.12 302 VAL A CA 1
ATOM 2340 C C . VAL A 1 302 ? 7.167 10.418 -5.359 1.00 90.12 302 VAL A C 1
ATOM 2342 O O . VAL A 1 302 ? 7.814 9.979 -6.314 1.00 90.12 302 VAL A O 1
ATOM 2345 N N . VAL A 1 303 ? 7.354 11.657 -4.876 1.00 89.06 303 VAL A N 1
ATOM 2346 C CA . VAL A 1 303 ? 8.265 12.672 -5.456 1.00 89.06 303 VAL A CA 1
ATOM 2347 C C . VAL A 1 303 ? 9.661 12.118 -5.687 1.00 89.06 303 VAL A C 1
ATOM 2349 O O . VAL A 1 303 ? 10.275 12.375 -6.721 1.00 89.06 303 VAL A O 1
ATOM 2352 N N . GLU A 1 304 ? 10.159 11.339 -4.733 1.00 81.94 304 GLU A N 1
ATOM 2353 C CA . GLU A 1 304 ? 11.465 10.706 -4.822 1.00 81.94 304 GLU A CA 1
ATOM 2354 C C . GLU A 1 304 ? 11.623 9.872 -6.102 1.00 81.94 304 GLU A C 1
ATOM 2356 O O . GLU A 1 304 ? 12.699 9.837 -6.701 1.00 81.94 304 GLU A O 1
ATOM 2361 N N . PHE A 1 305 ? 10.563 9.178 -6.512 1.00 79.50 305 PHE A N 1
ATOM 2362 C CA . PHE A 1 305 ? 10.614 8.228 -7.610 1.00 79.50 305 PHE A CA 1
ATOM 2363 C C . PHE A 1 305 ? 10.257 8.858 -8.951 1.00 79.50 305 PHE A C 1
ATOM 2365 O O . PHE A 1 305 ? 10.973 8.659 -9.930 1.00 79.50 305 PHE A O 1
ATOM 2372 N N . VAL A 1 306 ? 9.173 9.633 -9.001 1.00 85.00 306 VAL A N 1
ATOM 2373 C CA . VAL A 1 306 ? 8.677 10.196 -10.266 1.00 85.00 306 VAL A CA 1
ATOM 2374 C C . VAL A 1 306 ? 9.234 11.592 -10.566 1.00 85.00 306 VAL A C 1
ATOM 2376 O O . VAL A 1 306 ? 9.136 12.075 -11.695 1.00 85.00 306 VAL A O 1
ATOM 2379 N N . GLY A 1 307 ? 9.848 12.240 -9.575 1.00 86.62 307 GLY A N 1
ATOM 2380 C CA . GLY A 1 307 ? 10.316 13.619 -9.647 1.00 86.62 307 GLY A CA 1
ATOM 2381 C C . GLY A 1 307 ? 9.204 14.651 -9.394 1.00 86.62 307 GLY A C 1
ATOM 2382 O O . GLY A 1 307 ? 8.020 14.371 -9.590 1.00 86.62 307 GLY A O 1
ATOM 2383 N N . PRO A 1 308 ? 9.566 15.887 -9.003 1.00 89.50 308 PRO A N 1
ATOM 2384 C CA . PRO A 1 308 ? 8.615 16.906 -8.542 1.00 89.50 308 PRO A CA 1
ATOM 2385 C C . PRO A 1 308 ? 7.588 17.316 -9.605 1.00 89.50 308 PRO A C 1
ATOM 2387 O O . PRO A 1 308 ? 6.435 17.589 -9.285 1.00 89.50 308 PRO A O 1
ATOM 2390 N N . LYS A 1 309 ? 7.993 17.344 -10.881 1.00 89.62 309 LYS A N 1
ATOM 2391 C CA . LYS A 1 309 ? 7.113 17.722 -11.993 1.00 89.62 309 LYS A CA 1
ATOM 2392 C C . LYS A 1 309 ? 6.012 16.685 -12.227 1.00 89.62 309 LYS A C 1
ATOM 2394 O O . LYS A 1 309 ? 4.836 17.025 -12.227 1.00 89.62 309 LYS A O 1
ATOM 2399 N N . ILE A 1 310 ? 6.393 15.417 -12.402 1.00 90.31 310 ILE A N 1
ATOM 2400 C CA . ILE A 1 310 ? 5.426 14.333 -12.628 1.00 90.31 310 ILE A CA 1
ATOM 2401 C C . ILE A 1 310 ? 4.542 14.139 -11.399 1.00 90.31 310 ILE A C 1
ATOM 2403 O O . ILE A 1 310 ? 3.355 13.869 -11.550 1.00 90.31 310 ILE A O 1
ATOM 2407 N N . PHE A 1 311 ? 5.088 14.322 -10.197 1.00 93.19 311 PHE A N 1
ATOM 2408 C CA . PHE A 1 311 ? 4.296 14.233 -8.980 1.00 93.19 311 PHE A CA 1
ATOM 2409 C C . PHE A 1 311 ? 3.172 15.271 -8.950 1.00 93.19 311 PHE A C 1
ATOM 2411 O O . PHE A 1 311 ? 2.007 14.896 -8.843 1.00 93.19 311 PHE A O 1
ATOM 2418 N N . ARG A 1 312 ? 3.502 16.558 -9.119 1.00 91.94 312 ARG A N 1
ATOM 2419 C CA . ARG A 1 312 ? 2.504 17.638 -9.123 1.00 91.94 312 ARG A CA 1
ATOM 2420 C C . ARG A 1 312 ? 1.471 17.474 -10.225 1.00 91.94 312 ARG A C 1
ATOM 2422 O O . ARG A 1 312 ? 0.281 17.620 -9.991 1.00 91.94 312 ARG A O 1
ATOM 2429 N N . GLU A 1 313 ? 1.914 17.127 -11.425 1.00 90.44 313 GLU A N 1
ATOM 2430 C CA . GLU A 1 313 ? 1.021 17.107 -12.578 1.00 90.44 313 GLU A CA 1
ATOM 2431 C C . GLU A 1 313 ? 0.205 15.807 -12.701 1.00 90.44 313 GLU A C 1
ATOM 2433 O O . GLU A 1 313 ? -0.853 15.816 -13.338 1.00 90.44 313 GLU A O 1
ATOM 2438 N N . VAL A 1 314 ? 0.693 14.688 -12.151 1.00 91.56 314 VAL A N 1
ATOM 2439 C CA . VAL A 1 314 ? 0.160 13.341 -12.418 1.00 91.56 314 VAL A CA 1
ATOM 2440 C C . VAL A 1 314 ? -0.092 12.547 -11.133 1.00 91.56 314 VAL A C 1
ATOM 2442 O O . VAL A 1 314 ? -1.242 12.454 -10.712 1.00 91.56 314 VAL A O 1
ATOM 2445 N N . SER A 1 315 ? 0.928 11.946 -10.508 1.00 93.25 315 SER A N 1
ATOM 2446 C CA . SER A 1 315 ? 0.708 10.947 -9.440 1.00 93.25 315 SER A CA 1
ATOM 2447 C C . SER A 1 315 ? 0.175 11.553 -8.137 1.00 93.25 315 SER A C 1
ATOM 2449 O O . SER A 1 315 ? -0.764 11.019 -7.541 1.00 93.25 315 SER A O 1
ATOM 2451 N N . GLY A 1 316 ? 0.721 12.695 -7.715 1.00 94.50 316 GLY A N 1
ATOM 2452 C CA . GLY A 1 316 ? 0.259 13.447 -6.550 1.00 94.50 316 GLY A CA 1
ATOM 2453 C C . GLY A 1 316 ? -1.151 13.992 -6.762 1.00 94.50 316 GLY A C 1
ATOM 2454 O O . GLY A 1 316 ? -2.021 13.781 -5.920 1.00 94.50 316 GLY A O 1
ATOM 2455 N N . ARG A 1 317 ? -1.420 14.598 -7.925 1.00 92.50 317 ARG A N 1
ATOM 2456 C CA . ARG A 1 317 ? -2.757 15.118 -8.259 1.00 92.50 317 ARG A CA 1
ATOM 2457 C C . ARG A 1 317 ? -3.824 14.026 -8.302 1.00 92.50 317 ARG A C 1
ATOM 2459 O O . ARG A 1 317 ? -4.928 14.234 -7.802 1.00 92.50 317 ARG A O 1
ATOM 2466 N N . GLU A 1 318 ? -3.509 12.852 -8.842 1.00 94.88 318 GLU A N 1
ATOM 2467 C CA . GLU A 1 318 ? -4.453 11.730 -8.822 1.00 94.88 318 GLU A CA 1
ATOM 2468 C C . GLU A 1 318 ? -4.693 11.200 -7.407 1.00 94.88 318 GLU A C 1
ATOM 2470 O O . GLU A 1 318 ? -5.828 10.873 -7.063 1.00 94.88 318 GLU A O 1
ATOM 2475 N N . THR A 1 319 ? -3.657 11.183 -6.562 1.00 95.94 319 THR A N 1
ATOM 2476 C CA . THR A 1 319 ? -3.809 10.858 -5.140 1.00 95.94 319 THR A CA 1
ATOM 2477 C C . THR A 1 319 ? -4.754 11.840 -4.446 1.00 95.94 319 THR A C 1
ATOM 2479 O O . THR A 1 319 ? -5.674 11.399 -3.763 1.00 95.94 319 THR A O 1
ATOM 2482 N N . VAL A 1 320 ? -4.609 13.153 -4.668 1.00 96.12 320 VAL A N 1
ATOM 2483 C CA . VAL A 1 320 ? -5.536 14.155 -4.105 1.00 96.12 320 VAL A CA 1
ATOM 2484 C C . VAL A 1 320 ? -6.970 13.921 -4.583 1.00 96.12 320 VAL A C 1
ATOM 2486 O O . VAL A 1 320 ? -7.893 13.922 -3.771 1.00 96.12 320 VAL A O 1
ATOM 2489 N N . ARG A 1 321 ? -7.179 13.671 -5.884 1.00 96.00 321 ARG A N 1
ATOM 2490 C CA . ARG A 1 321 ? -8.515 13.378 -6.437 1.00 96.00 321 ARG A CA 1
ATOM 2491 C C . ARG A 1 321 ? -9.145 12.149 -5.785 1.00 96.00 321 ARG A C 1
ATOM 2493 O O . ARG A 1 321 ? -10.306 12.198 -5.393 1.00 96.00 321 ARG A O 1
ATOM 2500 N N . LEU A 1 322 ? -8.378 11.068 -5.639 1.00 97.25 322 LEU A N 1
ATOM 2501 C CA . LEU A 1 322 ? -8.831 9.845 -4.981 1.00 97.25 322 LEU A CA 1
ATOM 2502 C C . LEU A 1 322 ? -9.226 10.114 -3.527 1.00 97.25 322 LEU A C 1
ATOM 2504 O O . LEU A 1 322 ? -10.320 9.742 -3.115 1.00 97.25 322 LEU A O 1
ATOM 2508 N N . LEU A 1 323 ? -8.358 10.776 -2.761 1.00 97.38 323 LEU A N 1
ATOM 2509 C CA . LEU A 1 323 ? -8.587 11.045 -1.341 1.00 97.38 323 LEU A CA 1
ATOM 2510 C C . LEU A 1 323 ? -9.802 11.955 -1.109 1.00 97.38 323 LEU A C 1
ATOM 2512 O O . LEU A 1 323 ? -10.572 11.704 -0.184 1.00 97.38 323 LEU A O 1
ATOM 2516 N N . LYS A 1 324 ? -10.038 12.943 -1.982 1.00 95.88 324 LYS A N 1
ATOM 2517 C CA . LYS A 1 324 ? -11.260 13.765 -1.961 1.00 95.88 324 LYS A CA 1
ATOM 2518 C C . LYS A 1 324 ? -12.527 12.947 -2.208 1.00 95.88 324 LYS A C 1
ATOM 2520 O O . LYS A 1 324 ? -13.513 13.125 -1.500 1.00 95.88 324 LYS A O 1
ATOM 2525 N N . GLU A 1 325 ? -12.513 12.040 -3.184 1.00 96.81 325 GLU A N 1
ATOM 2526 C CA . GLU A 1 325 ? -13.660 11.155 -3.435 1.00 96.81 325 GLU A CA 1
ATOM 2527 C C . GLU A 1 325 ? -13.910 10.214 -2.251 1.00 96.81 325 GLU A C 1
ATOM 2529 O O . GLU A 1 325 ? -15.053 10.034 -1.831 1.00 96.81 325 GLU A O 1
ATOM 2534 N N . VAL A 1 326 ? -12.841 9.676 -1.657 1.00 97.31 326 VAL A N 1
ATOM 2535 C CA . VAL A 1 326 ? -12.923 8.838 -0.456 1.00 97.31 326 VAL A CA 1
ATOM 2536 C C . VAL A 1 326 ? -13.477 9.618 0.743 1.00 97.31 326 VAL A C 1
ATOM 2538 O O . VAL A 1 326 ? -14.273 9.064 1.496 1.00 97.31 326 VAL A O 1
ATOM 2541 N N . ALA A 1 327 ? -13.148 10.906 0.900 1.00 96.00 327 ALA A N 1
ATOM 2542 C CA . ALA A 1 327 ? -13.683 11.750 1.975 1.00 96.00 327 ALA A CA 1
ATOM 2543 C C . ALA A 1 327 ? -15.230 11.835 1.971 1.00 96.00 327 ALA A C 1
ATOM 2545 O O . ALA A 1 327 ? -15.871 11.996 3.020 1.00 96.00 327 ALA A O 1
ATOM 2546 N N . GLY A 1 328 ? -15.841 11.687 0.789 1.00 95.44 328 GLY A N 1
ATOM 2547 C CA . GLY A 1 328 ? -17.290 11.681 0.589 1.00 95.44 328 GLY A CA 1
ATOM 2548 C C . GLY A 1 328 ? -17.990 10.355 0.913 1.00 95.44 328 GLY A C 1
ATOM 2549 O O . GLY A 1 328 ? -19.218 10.325 0.964 1.00 95.44 328 GLY A O 1
ATOM 2550 N N . LEU A 1 329 ? -17.257 9.262 1.152 1.00 96.81 329 LEU A N 1
ATOM 2551 C CA . LEU A 1 329 ? -17.845 7.930 1.345 1.00 96.81 329 LEU A CA 1
ATOM 2552 C C . LEU A 1 329 ? -18.579 7.789 2.678 1.00 96.81 329 LEU A C 1
ATOM 2554 O O . LEU A 1 329 ? -18.137 8.309 3.702 1.00 96.81 329 LEU A O 1
ATOM 2558 N N . ARG A 1 330 ? -19.695 7.051 2.665 1.00 95.12 330 ARG A N 1
ATOM 2559 C CA . ARG A 1 330 ? -20.490 6.687 3.845 1.00 95.12 330 ARG A CA 1
ATOM 2560 C C . ARG A 1 330 ? -20.960 5.225 3.700 1.00 95.12 330 ARG A C 1
ATOM 2562 O O . ARG A 1 330 ? -21.557 4.929 2.668 1.00 95.12 330 ARG A O 1
ATOM 2569 N N . PRO A 1 331 ? -20.746 4.331 4.690 1.00 95.38 331 PRO A N 1
ATOM 2570 C CA . PRO A 1 331 ? -20.015 4.555 5.942 1.00 95.38 331 PRO A CA 1
ATOM 2571 C C . PRO A 1 331 ? -18.557 4.972 5.700 1.00 95.38 331 PRO A C 1
ATOM 2573 O O . PRO A 1 331 ? -17.988 4.703 4.645 1.00 95.38 331 PRO A O 1
ATOM 2576 N N . GLY A 1 332 ? -18.003 5.702 6.663 1.00 94.62 332 GLY A N 1
ATOM 2577 C CA . GLY A 1 332 ? -16.628 6.183 6.658 1.00 94.62 332 GLY A CA 1
ATOM 2578 C C . GLY A 1 332 ? -15.776 5.527 7.744 1.00 94.62 332 GLY A C 1
ATOM 2579 O O . GLY A 1 332 ? -16.139 4.498 8.318 1.00 94.62 332 GLY A O 1
ATOM 2580 N N . GLY A 1 333 ? -14.635 6.146 8.015 1.00 96.75 333 GLY A N 1
ATOM 2581 C CA . GLY A 1 333 ? -13.637 5.691 8.968 1.00 96.75 333 GLY A CA 1
ATOM 2582 C C . GLY A 1 333 ? -12.365 6.517 8.830 1.00 96.75 333 GLY A C 1
ATOM 2583 O O . GLY A 1 333 ? -12.405 7.698 8.484 1.00 96.75 333 GLY A O 1
ATOM 2584 N N . ILE A 1 334 ? -11.213 5.908 9.078 1.00 97.50 334 ILE A N 1
ATOM 2585 C CA . ILE A 1 334 ? -9.925 6.602 8.994 1.00 97.50 334 ILE A CA 1
ATOM 2586 C C . ILE A 1 334 ? -9.215 6.204 7.711 1.00 97.50 334 ILE A C 1
ATOM 2588 O O . ILE A 1 334 ? -9.106 5.026 7.390 1.00 97.50 334 ILE A O 1
ATOM 2592 N N . VAL A 1 335 ? -8.675 7.178 6.992 1.00 98.00 335 VAL A N 1
ATOM 2593 C CA . VAL A 1 335 ? -7.781 6.946 5.860 1.00 98.00 335 VAL A CA 1
ATOM 2594 C C . VAL A 1 335 ? -6.413 7.478 6.235 1.00 98.00 335 VAL A C 1
ATOM 2596 O O . VAL A 1 335 ? -6.150 8.674 6.183 1.00 98.00 335 VAL A O 1
ATOM 2599 N N . HIS A 1 336 ? -5.536 6.569 6.625 1.00 96.94 336 HIS A N 1
ATOM 2600 C CA . HIS A 1 336 ? -4.130 6.852 6.832 1.00 96.94 336 HIS A CA 1
ATOM 2601 C C . HIS A 1 336 ? -3.410 6.877 5.480 1.00 96.94 336 HIS A C 1
ATOM 2603 O O . HIS A 1 336 ? -3.370 5.873 4.766 1.00 96.94 336 HIS A O 1
ATOM 2609 N N . VAL A 1 337 ? -2.754 7.985 5.164 1.00 97.00 337 VAL A N 1
ATOM 2610 C CA . VAL A 1 337 ? -1.850 8.131 4.023 1.00 97.00 337 VAL A CA 1
ATOM 2611 C C . VAL A 1 337 ? -0.422 7.860 4.490 1.00 97.00 337 VAL A C 1
ATOM 2613 O O . VAL A 1 337 ? 0.066 8.497 5.420 1.00 97.00 337 VAL A O 1
ATOM 2616 N N . CYS A 1 338 ? 0.259 6.913 3.838 1.00 92.81 338 CYS A N 1
ATOM 2617 C CA . CYS A 1 338 ? 1.647 6.548 4.133 1.00 92.81 338 CYS A CA 1
ATOM 2618 C C . CYS A 1 338 ? 2.550 7.778 4.275 1.00 92.81 338 CYS A C 1
ATOM 2620 O O . CYS A 1 338 ? 2.521 8.646 3.406 1.00 92.81 338 CYS A O 1
ATOM 2622 N N . GLY A 1 339 ? 3.408 7.807 5.303 1.00 90.19 339 GLY A N 1
ATOM 2623 C CA . GLY A 1 339 ? 4.310 8.929 5.580 1.00 90.19 339 GLY A CA 1
ATOM 2624 C C . GLY A 1 339 ? 5.114 9.419 4.370 1.00 90.19 339 GLY A C 1
ATOM 2625 O O . GLY A 1 339 ? 5.235 10.621 4.161 1.00 90.19 339 GLY A O 1
ATOM 2626 N N . LYS A 1 340 ? 5.591 8.520 3.495 1.00 88.94 340 LYS A N 1
ATOM 2627 C CA . LYS A 1 340 ? 6.269 8.939 2.251 1.00 88.94 340 LYS A CA 1
ATOM 2628 C C . LYS A 1 340 ? 5.334 9.666 1.285 1.00 88.94 340 LYS A C 1
ATOM 2630 O O . LYS A 1 340 ? 5.734 10.644 0.655 1.00 88.94 340 LYS A O 1
ATOM 2635 N N . THR A 1 341 ? 4.103 9.178 1.151 1.00 93.12 341 THR A N 1
ATOM 2636 C CA . THR A 1 341 ? 3.080 9.765 0.284 1.00 93.12 341 THR A CA 1
ATOM 2637 C C . THR A 1 341 ? 2.583 11.090 0.860 1.00 93.12 341 THR A C 1
ATOM 2639 O O . THR A 1 341 ? 2.579 12.076 0.135 1.00 93.12 341 THR A O 1
ATOM 2642 N N . SER A 1 342 ? 2.246 11.160 2.150 1.00 94.94 342 SER A N 1
ATOM 2643 C CA . SER A 1 342 ? 1.747 12.387 2.783 1.00 94.94 342 SER A CA 1
ATOM 2644 C C . SER A 1 342 ? 2.802 13.493 2.821 1.00 94.94 342 SER A C 1
ATOM 2646 O O . SER A 1 342 ? 2.508 14.619 2.442 1.00 94.94 342 SER A O 1
ATOM 2648 N N . THR A 1 343 ? 4.053 13.179 3.179 1.00 92.69 343 THR A N 1
ATOM 2649 C CA . THR A 1 343 ? 5.149 14.161 3.147 1.00 92.69 343 THR A CA 1
ATOM 2650 C C . THR A 1 343 ? 5.438 14.623 1.718 1.00 92.69 343 THR A C 1
ATOM 2652 O O . THR A 1 343 ? 5.691 15.800 1.499 1.00 92.69 343 THR A O 1
ATOM 2655 N N . SER A 1 344 ? 5.333 13.735 0.720 1.00 93.38 344 SER A N 1
ATOM 2656 C CA . SER A 1 344 ? 5.445 14.134 -0.691 1.00 93.38 344 SER A CA 1
ATOM 2657 C C . SER A 1 344 ? 4.332 15.095 -1.126 1.00 93.38 344 SER A C 1
ATOM 2659 O O . SER A 1 344 ? 4.601 16.004 -1.905 1.00 93.38 344 SER A O 1
ATOM 2661 N N . LEU A 1 345 ? 3.096 14.890 -0.654 1.00 95.19 345 LEU A N 1
ATOM 2662 C CA . LEU A 1 345 ? 1.962 15.775 -0.941 1.00 95.19 345 LEU A CA 1
ATOM 2663 C C . LEU A 1 345 ? 2.165 17.156 -0.311 1.00 95.19 345 LEU A C 1
ATOM 2665 O O . LEU A 1 345 ? 2.033 18.159 -1.009 1.00 95.19 345 LEU A O 1
ATOM 2669 N N . GLU A 1 346 ? 2.547 17.202 0.963 1.00 93.81 346 GLU A N 1
ATOM 2670 C CA . GLU A 1 346 ? 2.775 18.452 1.692 1.00 93.81 346 GLU A CA 1
ATOM 2671 C C . GLU A 1 346 ? 3.955 19.243 1.117 1.00 93.81 346 GLU A C 1
ATOM 2673 O O . GLU A 1 346 ? 3.815 20.420 0.808 1.00 93.81 346 GLU A O 1
ATOM 2678 N N . TYR A 1 347 ? 5.090 18.592 0.839 1.00 92.62 347 TYR A N 1
ATOM 2679 C CA . TYR A 1 347 ? 6.254 19.245 0.218 1.00 92.62 347 TYR A CA 1
ATOM 2680 C C . TYR A 1 347 ? 5.974 19.803 -1.178 1.00 92.62 347 TYR A C 1
ATOM 2682 O O . TYR A 1 347 ? 6.754 20.609 -1.684 1.00 92.62 347 TYR A O 1
ATOM 2690 N N . MET A 1 348 ? 4.898 19.350 -1.819 1.00 93.50 348 MET A N 1
ATOM 2691 C CA . MET A 1 348 ? 4.463 19.803 -3.137 1.00 93.50 348 MET A CA 1
ATOM 2692 C C . MET A 1 348 ? 3.265 20.750 -3.077 1.00 93.50 348 MET A C 1
ATOM 2694 O O . MET A 1 348 ? 2.689 21.024 -4.127 1.00 93.50 348 MET A O 1
ATOM 2698 N N . HIS A 1 349 ? 2.893 21.228 -1.883 1.00 92.81 349 HIS A N 1
ATOM 2699 C CA . HIS A 1 349 ? 1.729 22.088 -1.633 1.00 92.81 349 HIS A CA 1
ATOM 2700 C C . HIS A 1 349 ? 0.402 21.498 -2.140 1.00 92.81 349 HIS A C 1
ATOM 2702 O O . HIS A 1 349 ? -0.536 22.221 -2.458 1.00 92.81 349 HIS A O 1
ATOM 2708 N N . LEU A 1 350 ? 0.303 20.165 -2.208 1.00 94.06 350 LEU A N 1
ATOM 2709 C CA . LEU A 1 350 ? -0.918 19.456 -2.612 1.00 94.06 350 LEU A CA 1
ATOM 2710 C C . LEU A 1 350 ? -1.843 19.139 -1.428 1.00 94.06 350 LEU A C 1
ATOM 2712 O O . LEU A 1 350 ? -3.000 18.764 -1.627 1.00 94.06 350 LEU A O 1
ATOM 2716 N N . CYS A 1 351 ? -1.339 19.270 -0.204 1.00 95.00 351 CYS A N 1
ATOM 2717 C CA . CYS A 1 351 ? -2.125 19.260 1.020 1.00 95.00 351 CYS A CA 1
ATOM 2718 C C . CYS A 1 351 ? -1.457 20.138 2.077 1.00 95.00 351 CYS A C 1
ATOM 2720 O O . CYS A 1 351 ? -0.253 20.384 2.019 1.00 95.00 351 CYS A O 1
ATOM 2722 N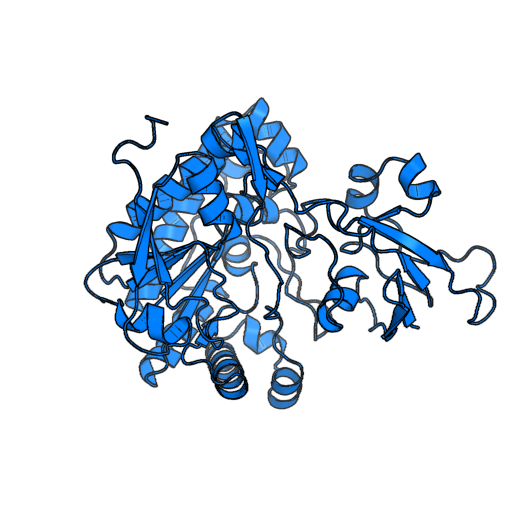 N . THR A 1 352 ? -2.231 20.542 3.073 1.00 94.81 352 THR A N 1
ATOM 2723 C CA . THR A 1 352 ? -1.720 21.045 4.348 1.00 94.81 352 THR A CA 1
ATOM 2724 C C . THR A 1 352 ? -1.985 20.010 5.433 1.00 94.81 352 THR A C 1
ATOM 2726 O O . THR A 1 352 ? -2.856 19.147 5.277 1.00 94.81 352 THR A O 1
ATOM 2729 N N . SER A 1 353 ? -1.234 20.072 6.530 1.00 94.12 353 SER A N 1
ATOM 2730 C CA . SER A 1 353 ? -1.484 19.230 7.693 1.00 94.12 353 SER A CA 1
ATOM 2731 C C . SER A 1 353 ? -1.781 20.061 8.939 1.00 94.12 353 SER A C 1
ATOM 2733 O O . SER A 1 353 ? -1.195 21.119 9.166 1.00 94.12 353 SER A O 1
ATOM 2735 N N . GLU A 1 354 ? -2.714 19.577 9.755 1.00 93.12 354 GLU A N 1
ATOM 2736 C CA . GLU A 1 354 ? -2.979 20.101 11.093 1.00 93.12 354 GLU A CA 1
ATOM 2737 C C . GLU A 1 354 ? -2.687 19.004 12.114 1.00 93.12 354 GLU A C 1
ATOM 2739 O O . GLU A 1 354 ? -3.111 17.856 11.966 1.00 93.12 354 GLU A O 1
ATOM 2744 N N . THR A 1 355 ? -1.922 19.340 13.150 1.00 89.25 355 THR A N 1
ATOM 2745 C CA . THR A 1 355 ? -1.503 18.368 14.158 1.00 89.25 355 THR A CA 1
ATOM 2746 C C . THR A 1 355 ? -2.331 18.500 15.423 1.00 89.25 355 THR A C 1
ATOM 2748 O O . THR A 1 355 ? -2.368 19.560 16.041 1.00 89.25 355 THR A O 1
ATOM 2751 N N . TYR A 1 356 ? -2.921 17.387 15.842 1.00 83.81 356 TYR A N 1
ATOM 2752 C CA . TYR A 1 356 ? -3.754 17.296 17.029 1.00 83.81 356 TYR A CA 1
ATOM 2753 C C . TYR A 1 356 ? -2.996 16.572 18.137 1.00 83.81 356 TYR A C 1
ATOM 2755 O O . TYR A 1 356 ? -2.478 15.469 17.937 1.00 83.81 356 TYR A O 1
ATOM 2763 N N . GLU A 1 357 ? -2.923 17.210 19.303 1.00 83.81 357 GLU A N 1
ATOM 2764 C CA . GLU A 1 357 ? -2.310 16.642 20.501 1.00 83.81 357 GLU A CA 1
ATOM 2765 C C . GLU A 1 357 ? -3.312 15.764 21.246 1.00 83.81 357 GLU A C 1
ATOM 2767 O O . GLU A 1 357 ? -4.434 16.171 21.550 1.00 83.81 357 GLU A O 1
ATOM 2772 N N . LEU A 1 358 ? -2.895 14.539 21.542 1.00 79.25 358 LEU A N 1
ATOM 2773 C CA . LEU A 1 358 ? -3.691 13.572 22.276 1.00 79.25 358 LEU A CA 1
ATOM 2774 C C . LEU A 1 358 ? -3.423 13.692 23.772 1.00 79.25 358 LEU A C 1
ATOM 2776 O O . LEU A 1 358 ? -2.292 13.888 24.219 1.00 79.25 358 LEU A O 1
ATOM 2780 N N . THR A 1 359 ? -4.477 13.517 24.564 1.00 77.25 359 THR A N 1
ATOM 2781 C CA . THR A 1 359 ? -4.371 13.482 26.023 1.00 77.25 359 THR A CA 1
ATOM 2782 C C . THR A 1 359 ? -4.050 12.063 26.490 1.00 77.25 359 THR A C 1
ATOM 2784 O O . THR A 1 359 ? -4.798 11.128 26.221 1.00 77.25 359 THR A O 1
ATOM 2787 N N . GLY A 1 360 ? -2.941 11.885 27.211 1.00 76.06 360 GLY A N 1
ATOM 2788 C CA . GLY A 1 360 ? -2.522 10.585 27.752 1.00 76.06 360 GLY A CA 1
ATOM 2789 C C . GLY A 1 360 ? -1.387 9.921 26.968 1.00 76.06 360 GLY A C 1
ATOM 2790 O O . GLY A 1 360 ? -0.669 10.574 26.217 1.00 76.06 360 GLY A O 1
ATOM 2791 N N . LYS A 1 361 ? -1.174 8.624 27.212 1.00 79.00 361 LYS A N 1
ATOM 2792 C CA . LYS A 1 361 ? -0.178 7.806 26.508 1.00 79.00 361 LYS A CA 1
ATOM 2793 C C . LYS A 1 361 ? -0.904 6.761 25.672 1.00 79.00 361 LYS A C 1
ATOM 2795 O O . LYS A 1 361 ? -1.380 5.779 26.229 1.00 79.00 361 LYS A O 1
ATOM 2800 N N . HIS A 1 362 ? -0.936 6.979 24.365 1.00 81.12 362 HIS A N 1
ATOM 2801 C CA . HIS A 1 362 ? -1.536 6.085 23.378 1.00 81.12 362 HIS A CA 1
ATOM 2802 C C . HIS A 1 362 ? -0.459 5.473 22.483 1.00 81.12 362 HIS A C 1
ATOM 2804 O O . HIS A 1 362 ? 0.537 6.133 22.135 1.00 81.12 362 HIS A O 1
ATOM 2810 N N . ASN A 1 363 ? -0.667 4.221 22.076 1.00 87.25 363 ASN A N 1
ATOM 2811 C CA . ASN A 1 363 ? -0.034 3.701 20.867 1.00 87.25 363 ASN A CA 1
ATOM 2812 C C . ASN A 1 363 ? -0.695 4.305 19.613 1.00 87.25 363 ASN A C 1
ATOM 2814 O O . ASN A 1 363 ? -1.740 4.957 19.685 1.00 87.25 363 ASN A O 1
ATOM 2818 N N . PHE A 1 364 ? -0.061 4.152 18.450 1.00 87.25 364 PHE A N 1
ATOM 2819 C CA . PHE A 1 364 ? -0.552 4.800 17.231 1.00 87.25 364 PHE A CA 1
ATOM 2820 C C . PHE A 1 364 ? -1.909 4.257 16.750 1.00 87.25 364 PHE A C 1
ATOM 2822 O O . PHE A 1 364 ? -2.695 5.021 16.194 1.00 87.25 364 PHE A O 1
ATOM 2829 N N . ALA A 1 365 ? -2.250 2.996 17.028 1.00 90.12 365 ALA A N 1
ATOM 2830 C CA . ALA A 1 365 ? -3.596 2.479 16.766 1.00 90.12 365 ALA A CA 1
ATOM 2831 C C . ALA A 1 365 ? -4.665 3.125 17.660 1.00 90.12 365 ALA A C 1
ATOM 2833 O O . ALA A 1 365 ? -5.680 3.582 17.145 1.00 90.12 365 ALA A O 1
ATOM 2834 N N . GLU A 1 366 ? -4.445 3.177 18.973 1.00 90.38 366 GLU A N 1
ATOM 2835 C CA . GLU A 1 366 ? -5.369 3.771 19.953 1.00 90.38 366 GLU A CA 1
ATOM 2836 C C . GLU A 1 366 ? -5.641 5.239 19.643 1.00 90.38 366 GLU A C 1
ATOM 2838 O O . GLU A 1 366 ? -6.786 5.682 19.629 1.00 90.38 366 GLU A O 1
ATOM 2843 N N . ALA A 1 367 ? -4.585 5.974 19.313 1.00 89.44 367 ALA A N 1
ATOM 2844 C CA . ALA A 1 367 ? -4.656 7.351 18.862 1.00 89.44 367 ALA A CA 1
ATOM 2845 C C . ALA A 1 367 ? -5.583 7.534 17.654 1.00 89.44 367 ALA A C 1
ATOM 2847 O O . ALA A 1 367 ? -6.474 8.381 17.682 1.00 89.44 367 ALA A O 1
ATOM 2848 N N . LEU A 1 368 ? -5.402 6.724 16.607 1.00 91.12 368 LEU A N 1
ATOM 2849 C CA . LEU A 1 368 ? -6.287 6.744 15.446 1.00 91.12 368 LEU A CA 1
ATOM 2850 C C . LEU A 1 368 ? -7.715 6.341 15.841 1.00 91.12 368 LEU A C 1
ATOM 2852 O O . LEU A 1 368 ? -8.653 7.066 15.535 1.00 91.12 368 LEU A O 1
ATOM 2856 N N . LEU A 1 369 ? -7.901 5.251 16.587 1.00 91.94 369 LEU A N 1
ATOM 2857 C CA . LEU A 1 369 ? -9.227 4.811 17.035 1.00 91.94 369 LEU A CA 1
ATOM 2858 C C . LEU A 1 369 ? -9.945 5.862 17.895 1.00 91.94 369 LEU A C 1
ATOM 2860 O O . LEU A 1 369 ? -11.167 5.940 17.839 1.00 91.94 369 LEU A O 1
ATOM 2864 N N . SER A 1 370 ? -9.219 6.709 18.630 1.00 88.69 370 SER A N 1
ATOM 2865 C CA . SER A 1 370 ? -9.825 7.777 19.435 1.00 88.69 370 SER A CA 1
ATOM 2866 C C . SER A 1 370 ? -10.538 8.847 18.595 1.00 88.69 370 SER A C 1
ATOM 2868 O O . SER A 1 370 ? -11.445 9.511 19.092 1.00 88.69 370 SER A O 1
ATOM 2870 N N . VAL A 1 371 ? -10.167 8.990 17.316 1.00 86.88 371 VAL A N 1
ATOM 2871 C CA . VAL A 1 371 ? -10.761 9.940 16.357 1.00 86.88 371 VAL A CA 1
ATOM 2872 C C . VAL A 1 371 ? -11.594 9.252 15.267 1.00 86.88 371 VAL A C 1
ATOM 2874 O O . VAL A 1 371 ? -12.014 9.897 14.301 1.00 86.88 371 VAL A O 1
ATOM 2877 N N . TYR A 1 372 ? -11.822 7.941 15.396 1.00 91.44 372 TYR A N 1
ATOM 2878 C CA . TYR A 1 372 ? -12.658 7.170 14.482 1.00 91.44 372 TYR A CA 1
ATOM 2879 C C . TYR A 1 372 ? -14.120 7.619 14.563 1.00 91.44 372 TYR A C 1
ATOM 2881 O O . TYR A 1 372 ? -14.691 7.767 15.642 1.00 91.44 372 TYR A O 1
ATOM 2889 N N . ASP A 1 373 ? -14.746 7.774 13.400 1.00 90.06 373 ASP A N 1
ATOM 2890 C CA . ASP A 1 373 ? -16.167 8.068 13.271 1.00 90.06 373 ASP A CA 1
ATOM 2891 C C . ASP A 1 373 ? -16.706 7.332 12.041 1.00 90.06 373 ASP A C 1
ATOM 2893 O O . ASP A 1 373 ? -16.257 7.556 10.921 1.00 90.06 373 ASP A O 1
ATOM 2897 N N . ARG A 1 374 ? -17.684 6.445 12.234 1.00 91.50 374 ARG A N 1
ATOM 2898 C CA . ARG A 1 374 ? -18.278 5.655 11.145 1.00 91.50 374 ARG A CA 1
ATOM 2899 C C . ARG A 1 374 ? -19.110 6.504 10.177 1.00 91.50 374 ARG A C 1
ATOM 2901 O O . ARG A 1 374 ? -19.421 6.063 9.070 1.00 91.50 374 ARG A O 1
ATOM 2908 N N . HIS A 1 375 ? -19.504 7.709 10.576 1.00 92.38 375 HIS A N 1
ATOM 2909 C CA . HIS A 1 375 ? -20.360 8.597 9.795 1.00 92.38 375 HIS A CA 1
ATOM 2910 C C . HIS A 1 375 ? -19.584 9.637 8.990 1.00 92.38 375 HIS A C 1
ATOM 2912 O O . HIS A 1 375 ? -20.212 10.455 8.316 1.00 92.38 375 HIS A O 1
ATOM 2918 N N . LYS A 1 376 ? -18.247 9.622 9.018 1.00 94.88 376 LYS A N 1
ATOM 2919 C CA . LYS A 1 376 ? -17.404 10.476 8.173 1.00 94.88 376 LYS A CA 1
ATOM 2920 C C . LYS A 1 376 ? -16.059 9.827 7.892 1.00 94.88 376 LYS A C 1
ATOM 2922 O O . LYS A 1 376 ? -15.686 8.855 8.528 1.00 94.88 376 LYS A O 1
ATOM 2927 N N . VAL A 1 377 ? -15.330 10.366 6.926 1.00 96.25 377 VAL A N 1
ATOM 2928 C CA . VAL A 1 377 ? -13.950 9.954 6.681 1.00 96.25 377 VAL A CA 1
ATOM 2929 C C . VAL A 1 377 ? -13.000 11.011 7.227 1.00 96.25 377 VAL A C 1
ATOM 2931 O O . VAL A 1 377 ? -13.119 12.185 6.884 1.00 96.25 377 VAL A O 1
ATOM 2934 N N . SER A 1 378 ? -12.054 10.573 8.053 1.00 95.50 378 SER A N 1
ATOM 2935 C CA . SER A 1 378 ? -10.940 11.378 8.560 1.00 95.50 378 SER A CA 1
ATOM 2936 C C . SER A 1 378 ? -9.656 10.957 7.853 1.00 95.50 378 SER A C 1
ATOM 2938 O O . SER A 1 378 ? -9.324 9.773 7.854 1.00 95.50 378 SER A O 1
ATOM 2940 N N . ILE A 1 379 ? -8.921 11.900 7.262 1.00 97.19 379 ILE A N 1
ATOM 2941 C CA . ILE A 1 379 ? -7.679 11.599 6.537 1.00 97.19 379 ILE A CA 1
ATOM 2942 C C . ILE A 1 379 ? -6.484 12.012 7.393 1.00 97.19 379 ILE A C 1
ATOM 2944 O O . ILE A 1 379 ? -6.377 13.172 7.780 1.00 97.19 379 ILE A O 1
ATOM 2948 N N . THR A 1 380 ? -5.589 11.070 7.682 1.00 95.56 380 THR A N 1
ATOM 2949 C CA . THR A 1 380 ? -4.387 11.285 8.501 1.00 95.56 380 THR A CA 1
ATOM 2950 C C . THR A 1 380 ? -3.121 10.931 7.728 1.00 95.56 380 THR A C 1
ATOM 2952 O O . THR A 1 380 ? -3.182 10.238 6.713 1.00 95.56 380 THR A O 1
ATOM 2955 N N . GLY A 1 381 ? -1.957 11.400 8.174 1.00 93.50 381 GLY A N 1
ATOM 2956 C CA . GLY A 1 381 ? -0.688 11.110 7.507 1.00 93.50 381 GLY A CA 1
ATOM 2957 C C . GLY A 1 381 ? 0.541 11.351 8.374 1.00 93.50 381 GLY A C 1
ATOM 2958 O O . GLY A 1 381 ? 0.440 11.509 9.584 1.00 93.50 381 GLY A O 1
ATOM 2959 N N . HIS A 1 382 ? 1.704 11.355 7.721 1.00 90.69 382 HIS A N 1
ATOM 2960 C CA . HIS A 1 382 ? 3.043 11.629 8.272 1.00 90.69 382 HIS A CA 1
ATOM 2961 C C . HIS A 1 382 ? 3.576 10.600 9.269 1.00 90.69 382 HIS A C 1
ATOM 2963 O O . HIS A 1 382 ? 4.652 10.776 9.835 1.00 90.69 382 HIS A O 1
ATOM 2969 N N . ASN A 1 383 ? 2.883 9.473 9.401 1.00 87.75 383 ASN A N 1
ATOM 2970 C CA . ASN A 1 383 ? 3.262 8.364 10.259 1.00 87.75 383 ASN A CA 1
ATOM 2971 C C . ASN A 1 383 ? 3.276 7.059 9.444 1.00 87.75 383 ASN A C 1
ATOM 2973 O O . ASN A 1 383 ? 2.903 7.018 8.268 1.00 87.75 383 ASN A O 1
ATOM 2977 N N . CYS A 1 384 ? 3.762 5.977 10.053 1.00 87.12 384 CYS A N 1
ATOM 2978 C CA . CYS A 1 384 ? 3.765 4.658 9.432 1.00 87.12 384 CYS A CA 1
ATOM 2979 C C . CYS A 1 384 ? 2.738 3.752 10.111 1.00 87.12 384 CYS A C 1
ATOM 2981 O O . CYS A 1 384 ? 2.832 3.471 11.304 1.00 87.12 384 CYS A O 1
ATOM 2983 N N . ILE A 1 385 ? 1.802 3.208 9.333 1.00 88.38 385 ILE A N 1
ATOM 2984 C CA . ILE A 1 385 ? 0.802 2.263 9.844 1.00 88.38 385 ILE A CA 1
ATOM 2985 C C . ILE A 1 385 ? 1.416 0.973 10.399 1.00 88.38 385 ILE A C 1
ATOM 2987 O O . ILE A 1 385 ? 0.796 0.264 11.183 1.00 88.38 385 ILE A O 1
ATOM 2991 N N . LEU A 1 386 ? 2.638 0.623 9.995 1.00 83.94 386 LEU A N 1
ATOM 2992 C CA . LEU A 1 386 ? 3.267 -0.623 10.432 1.00 83.94 386 LEU A CA 1
ATOM 2993 C C . LEU A 1 386 ? 3.714 -0.564 11.897 1.00 83.94 386 LEU A C 1
ATOM 2995 O O . LEU A 1 386 ? 3.895 -1.618 12.496 1.00 83.94 386 LEU A O 1
ATOM 2999 N N . VAL A 1 387 ? 3.798 0.631 12.494 1.00 81.06 387 VAL A N 1
ATOM 3000 C CA . VAL A 1 387 ? 4.199 0.837 13.895 1.00 81.06 387 VAL A CA 1
ATOM 3001 C C . VAL A 1 387 ? 3.025 1.189 14.820 1.00 81.06 387 VAL A C 1
ATOM 3003 O O . VAL A 1 387 ? 3.225 1.828 15.846 1.00 81.06 387 VAL A O 1
ATOM 3006 N N . THR A 1 388 ? 1.795 0.764 14.499 1.00 83.69 388 THR A N 1
ATOM 3007 C CA . THR A 1 388 ? 0.602 1.042 15.335 1.00 83.69 388 THR A CA 1
ATOM 3008 C C . THR A 1 388 ? 0.698 0.562 16.782 1.00 83.69 388 THR A C 1
ATOM 3010 O O . THR A 1 388 ? 0.136 1.215 17.652 1.00 83.69 388 THR A O 1
ATOM 3013 N N . ALA A 1 389 ? 1.439 -0.516 17.055 1.00 81.25 389 ALA A N 1
ATOM 3014 C CA . ALA A 1 389 ? 1.655 -1.032 18.410 1.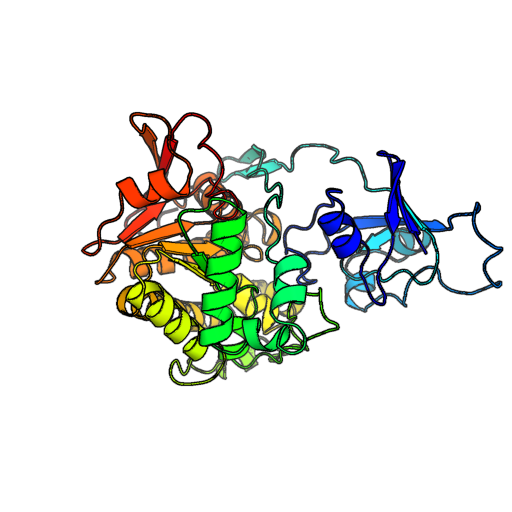00 81.25 389 ALA A CA 1
ATOM 3015 C C . ALA A 1 389 ? 2.668 -0.212 19.240 1.00 81.25 389 ALA A C 1
ATOM 3017 O O . ALA A 1 389 ? 2.815 -0.427 20.441 1.00 81.25 389 ALA A O 1
ATOM 3018 N N . VAL A 1 390 ? 3.400 0.716 18.616 1.00 80.94 390 VAL A N 1
ATOM 3019 C CA . VAL A 1 390 ? 4.429 1.526 19.282 1.00 80.94 390 VAL A CA 1
ATOM 3020 C C . VAL A 1 390 ? 3.794 2.812 19.832 1.00 80.94 390 VAL A C 1
ATOM 3022 O O . VAL A 1 390 ? 2.900 3.369 19.185 1.00 80.94 390 VAL A O 1
ATOM 3025 N N . PRO A 1 391 ? 4.238 3.322 21.001 1.00 76.19 391 PRO A N 1
ATOM 3026 C CA . PRO A 1 391 ? 3.824 4.634 21.492 1.00 76.19 391 PRO A CA 1
ATOM 3027 C C . PRO A 1 391 ? 4.034 5.726 20.439 1.00 76.19 391 PRO A C 1
ATOM 3029 O O . PRO A 1 391 ? 5.104 5.796 19.831 1.00 76.19 391 PRO A O 1
ATOM 3032 N N . ILE A 1 392 ? 3.047 6.608 20.249 1.00 71.88 392 ILE A N 1
ATOM 3033 C CA . ILE A 1 392 ? 3.225 7.757 19.353 1.00 71.88 392 ILE A CA 1
ATOM 3034 C C . ILE A 1 392 ? 4.323 8.682 19.899 1.00 71.88 392 ILE A C 1
ATOM 3036 O O . ILE A 1 392 ? 4.200 9.163 21.037 1.00 71.88 392 ILE A O 1
ATOM 3040 N N . PRO A 1 393 ? 5.331 9.036 19.080 1.00 62.97 393 PRO A N 1
ATOM 3041 C CA . PRO A 1 393 ? 6.243 10.128 19.390 1.00 62.97 393 PRO A CA 1
ATOM 3042 C C . PRO A 1 393 ? 5.470 11.439 19.575 1.00 62.97 393 PRO A C 1
ATOM 3044 O O . PRO A 1 393 ? 4.711 11.851 18.703 1.00 62.97 393 PRO A O 1
ATOM 3047 N N . HIS A 1 394 ? 5.659 12.099 20.718 1.00 66.12 394 HIS A N 1
ATOM 3048 C CA . HIS A 1 394 ? 5.033 13.389 21.054 1.00 66.12 394 HIS A CA 1
ATOM 3049 C C . HIS A 1 394 ? 3.495 13.402 21.159 1.00 66.12 394 HIS A C 1
ATOM 3051 O O . HIS A 1 394 ? 2.933 14.477 21.325 1.00 66.12 394 HIS A O 1
ATOM 3057 N N . GLN A 1 395 ? 2.827 12.242 21.109 1.00 75.69 395 GLN A N 1
ATOM 3058 C CA . GLN A 1 395 ? 1.362 12.096 21.209 1.00 75.69 395 GLN A CA 1
ATOM 3059 C C . GLN A 1 395 ? 0.580 12.971 20.209 1.00 75.69 395 GLN A C 1
ATOM 3061 O O . GLN A 1 395 ? -0.423 13.588 20.551 1.00 75.69 395 GLN A O 1
ATOM 3066 N N . LYS A 1 396 ? 1.056 13.023 18.960 1.00 80.44 396 LYS A N 1
ATOM 3067 C CA . LYS A 1 396 ? 0.501 13.836 17.874 1.00 80.44 396 LYS A CA 1
ATOM 3068 C C . LYS A 1 396 ? -0.025 12.983 16.719 1.00 80.44 396 LYS A C 1
ATOM 3070 O O . LYS A 1 396 ? 0.638 12.034 16.301 1.00 80.44 396 LYS A O 1
ATOM 3075 N N . VAL A 1 397 ? -1.189 13.355 16.187 1.00 86.62 397 VAL A N 1
ATOM 3076 C CA . VAL A 1 397 ? -1.745 12.821 14.932 1.00 86.62 397 VAL A CA 1
ATOM 3077 C C . VAL A 1 397 ? -1.946 13.976 13.963 1.00 86.62 397 VAL A C 1
ATOM 3079 O O . VAL A 1 397 ? -2.560 14.981 14.317 1.00 86.62 397 VAL A O 1
ATOM 3082 N N . SER A 1 398 ? -1.438 13.831 12.743 1.00 92.19 398 SER A N 1
ATOM 3083 C CA . SER A 1 398 ? -1.569 14.848 11.702 1.00 92.19 398 SER A CA 1
ATOM 3084 C C . SER A 1 398 ? -2.725 14.505 10.770 1.00 92.19 398 SER A C 1
ATOM 3086 O O . SER A 1 398 ? -2.740 13.434 10.158 1.00 92.19 398 SER A O 1
ATOM 3088 N N . PHE A 1 399 ? -3.685 15.416 10.664 1.00 94.75 399 PHE A N 1
ATOM 3089 C CA . PHE A 1 399 ? -4.794 15.352 9.721 1.00 94.75 399 PHE A CA 1
ATOM 3090 C C . PHE A 1 399 ? -4.413 16.091 8.447 1.00 94.75 399 PHE A C 1
ATOM 3092 O O . PHE A 1 399 ? -3.787 17.145 8.508 1.00 94.75 399 PHE A O 1
ATOM 3099 N N . LEU A 1 400 ? -4.762 15.518 7.298 1.00 96.12 400 LEU A N 1
ATOM 3100 C CA . LEU A 1 400 ? -4.454 16.093 5.994 1.00 96.12 400 LEU A CA 1
ATOM 3101 C C . LEU A 1 400 ? -5.674 16.822 5.441 1.00 96.12 400 LEU A C 1
ATOM 3103 O O . LEU A 1 400 ? -6.769 16.259 5.374 1.00 96.12 400 LEU A O 1
ATOM 3107 N N . HIS A 1 401 ? -5.454 18.047 4.980 1.00 94.25 401 HIS A N 1
ATOM 3108 C CA . HIS A 1 401 ? -6.457 18.892 4.351 1.00 94.25 401 HIS A CA 1
ATOM 3109 C C . HIS A 1 401 ? -6.050 19.173 2.907 1.00 94.25 401 HIS A C 1
ATOM 3111 O O . HIS A 1 401 ? -4.899 19.499 2.617 1.00 94.25 401 HIS A O 1
ATOM 3117 N N . PHE A 1 402 ? -6.999 19.032 1.987 1.00 91.81 402 PHE A N 1
ATOM 3118 C CA . PHE A 1 402 ? -6.765 19.212 0.558 1.00 91.81 402 PHE A CA 1
ATOM 3119 C C . PHE A 1 402 ? -7.468 20.489 0.088 1.00 91.81 402 PHE A C 1
ATOM 3121 O O . PHE A 1 402 ? -8.615 20.700 0.483 1.00 91.81 402 PHE A O 1
ATOM 3128 N N . PRO A 1 40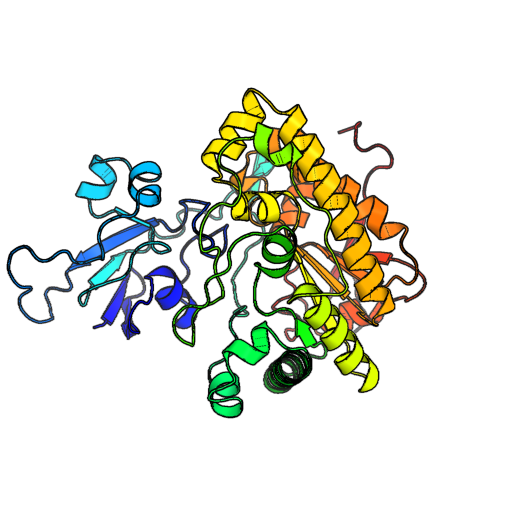3 ? -6.828 21.322 -0.753 1.00 81.44 403 PRO A N 1
ATOM 3129 C CA . PRO A 1 403 ? -7.453 22.531 -1.300 1.00 81.44 403 PRO A CA 1
ATOM 3130 C C . PRO A 1 403 ? -8.689 22.165 -2.125 1.00 81.44 403 PRO A C 1
ATOM 3132 O O . PRO A 1 403 ? -8.695 21.095 -2.724 1.00 81.44 403 PRO A O 1
ATOM 3135 N N . ASP A 1 404 ? -9.717 23.015 -2.198 1.00 71.38 404 ASP A N 1
ATOM 3136 C CA . ASP A 1 404 ? -10.981 22.691 -2.886 1.00 71.38 404 ASP A CA 1
ATOM 3137 C C . ASP A 1 404 ? -10.793 22.416 -4.388 1.00 71.38 404 ASP A C 1
ATOM 3139 O O . ASP A 1 404 ? -11.343 21.442 -4.915 1.00 71.38 404 ASP A O 1
ATOM 3143 N N . ASP A 1 405 ? -9.919 23.171 -5.056 1.00 62.41 405 ASP A N 1
ATOM 3144 C CA . ASP A 1 405 ? -9.604 23.002 -6.475 1.00 62.41 405 ASP A CA 1
ATOM 3145 C C . ASP A 1 405 ? -8.294 22.197 -6.663 1.00 62.41 405 ASP A C 1
ATOM 3147 O O . ASP A 1 405 ? -7.234 22.608 -6.187 1.00 62.41 405 ASP A O 1
ATOM 3151 N N . PRO A 1 406 ? -8.333 21.009 -7.305 1.00 52.44 406 PRO A N 1
ATOM 3152 C CA . PRO A 1 406 ? -7.133 20.229 -7.609 1.00 52.44 406 PRO A CA 1
ATOM 3153 C C . PRO A 1 406 ? -6.249 20.836 -8.717 1.00 52.44 406 PRO A C 1
ATOM 3155 O O . PRO A 1 406 ? -5.185 20.272 -8.981 1.00 52.44 406 PRO A O 1
ATOM 3158 N N . ASP A 1 407 ? -6.686 21.911 -9.383 1.00 53.06 407 ASP A N 1
ATOM 3159 C CA . ASP A 1 407 ? -5.962 22.590 -10.464 1.00 53.06 407 ASP A CA 1
ATOM 3160 C C . ASP A 1 407 ? -5.347 23.947 -10.044 1.00 53.06 407 ASP A C 1
ATOM 3162 O O . ASP A 1 407 ? -4.604 24.545 -10.824 1.00 53.06 407 ASP A O 1
ATOM 3166 N N . THR A 1 408 ? -5.566 24.408 -8.805 1.00 43.19 408 THR A N 1
ATOM 3167 C CA . THR A 1 408 ? -4.849 25.552 -8.207 1.00 43.19 408 THR A CA 1
ATOM 3168 C C . THR A 1 408 ? -3.716 25.055 -7.304 1.00 43.19 408 THR A C 1
ATOM 3170 O O . THR A 1 408 ? -3.908 24.891 -6.098 1.00 43.19 408 THR A O 1
ATOM 3173 N N . GLY A 1 409 ? -2.545 24.784 -7.884 1.00 41.22 409 GLY A N 1
ATOM 3174 C CA . GLY A 1 409 ? -1.331 24.380 -7.159 1.00 41.22 409 GLY A CA 1
ATOM 3175 C C . GLY A 1 409 ? -0.084 24.404 -8.028 1.00 41.22 409 GLY A C 1
ATOM 3176 O O . GLY A 1 409 ? -0.085 23.707 -9.069 1.00 41.22 409 GLY A O 1
#

Nearest PDB structures (folds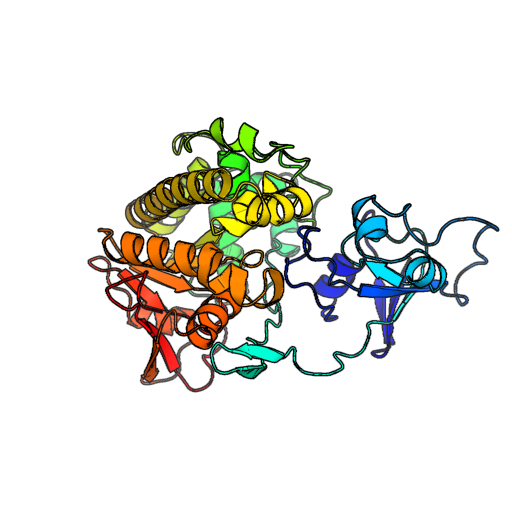eek):
  4ay7-assembly2_B  TM=8.513E-01  e=2.944E-11  Methanosarcina mazei
  2inf-assembly1_A  TM=8.000E-01  e=2.086E-08  Bacillus subtilis
  4zr8-assembly1_B  TM=7.903E-01  e=3.049E-07  Acinetobacter baumannii AB5075
  1j93-assembly1_A-2  TM=7.812E-01  e=3.165E-06  Nicotiana tabacum
  3q2d-assembly2_B  TM=4.323E-01  e=7.853E+00  Escherichia coli

Secondary structure (DSSP, 8-state):
-EEEEETTTEEEEPPTT--HHHHHHHTT-----TTTTSS-S---EEEEEE-TTSS-PPTT--SBSPPPHHHHHHS-HHHHHTTEEETTT--BSS-EEEEPPP--S--EEEPTTS-EEEPP-----S-SSPPHHHHHHHGGGTTHHHH-HHHHHHHHHHHHHHHT-SSEEE-SSS-HHHHHTT--EE--STTS--EE-S-SBSSSGGGGGPPPP-TTSHHHHHHHHHHHHHHHTT--EEEEEE-HHHHHHHHB-HHHHHHHHHH-HHHHHHHHHHHHHHHHHHHHHHHHHT-SEEEEE-TTTSHHHH-HHHIIIIIHHHHHHHHHHHHT-SS--EEEEPHHHHHHHHHTTS-EEEEEEPSS--BHHHHHHHT--TTS-EEEESS-GGGTTSBPGGGEEEEEE--S-TT--

Radius of gyration: 21.16 Å; Cα contacts (8 Å, |Δi|>4): 782; chains: 1; bounding box: 58×52×54 Å

Foldseek 3Di:
DWEQEPPVRDIFDDDPQDFLVLRCLVSQHDADDLLSLLLAFLRRKKAKDAPPVDDDDDPPDDQWDDDDPSFCVSDPPVCVVRRITRRSRTDGPHYIYIYRPDPPDQQFFQFQVRDTHRAQPPSCVFQLWQDVVLCVVCPPCLVVLQWAQVNVLVSQVVVCVVLVFLAREDDSAQCQLLVQQPFDWDDDPRRDGIHGPDAQDEALVCLVVRDAGDCCDTSLVRRLSNLLVCVVVVRAYEYEHEALQSSNVSNYPVVNVLVCCVPPVVSSQVSNVSSLVRRLVSQLSSLVSPHQEYEYEHSCQACSNNNLVCNLVPSVLSVLVSVVSNQPHAQEHEYEYELRSQSRCVSHVQKDKDKDADPDWAAQQVLRVVPTDRGGYWYWYNDHPSRSSPIDDRRITITIGGDPDSPPD

Mean predicted aligned error: 9.48 Å

Solvent-accessible surface area (backbone atoms only — not comparable to full-atom values): 22192 Å² total; per-residue (Å²): 94,36,40,32,37,32,87,83,64,50,74,40,78,62,59,89,89,40,28,48,41,58,52,27,54,79,69,76,42,89,68,59,42,75,42,76,58,74,74,75,64,75,53,28,56,30,35,54,44,77,38,84,90,50,78,85,70,66,90,87,67,65,62,41,56,82,79,50,72,67,46,62,71,66,36,55,74,65,46,44,73,74,26,44,42,43,23,53,77,33,26,66,71,49,41,27,33,35,39,46,70,70,78,89,56,76,63,56,36,72,30,71,87,73,47,67,46,74,51,62,83,79,75,66,86,44,70,62,60,82,52,71,71,55,40,66,74,49,49,94,45,49,67,42,36,74,49,37,24,73,44,30,34,51,51,23,46,53,54,13,62,76,58,67,26,82,45,25,59,33,68,65,55,86,49,49,65,27,39,54,55,59,23,46,74,37,76,66,66,93,93,59,67,62,41,71,65,48,60,66,35,89,51,61,73,57,42,75,71,60,58,78,68,60,68,86,47,67,47,54,23,23,49,42,47,15,38,35,57,30,37,76,70,72,42,48,27,30,42,60,42,73,30,50,50,35,34,45,50,45,27,23,52,56,68,56,51,60,52,28,61,76,76,46,39,68,44,53,53,53,39,37,54,53,44,36,58,47,50,44,50,50,52,42,52,34,26,69,33,45,28,48,29,34,38,40,36,29,61,57,27,21,35,87,69,54,32,64,66,47,13,61,76,43,45,41,41,51,49,49,53,42,53,56,58,45,47,71,33,76,51,20,18,32,38,36,29,30,17,55,42,35,44,38,30,41,42,53,63,58,29,51,74,50,76,45,77,56,91,74,90,44,29,41,40,56,53,51,58,74,71,55,40,56,85,37,42,46,44,30,34,69,44,61,80,68,50,26,52,39,69,40,76,89,35,56,50,32,34,57,46,64,66,94,53,89,83,74,119

pLDDT: mean 85.78, std 12.12, range [40.97, 98.81]